Protein AF-0000000075325074 (afdb_homodimer)

Structure (mmCIF, N/CA/C/O backbone):
data_AF-0000000075325074-model_v1
#
loop_
_entity.id
_entity.type
_entity.pdbx_description
1 polymer 'PUM-HD domain-containing protein'
#
loop_
_atom_site.group_PDB
_atom_site.id
_atom_site.type_symbol
_atom_site.label_atom_id
_atom_site.label_alt_id
_atom_site.label_comp_id
_atom_site.label_asym_id
_atom_site.label_entity_id
_atom_site.label_seq_id
_atom_site.pdbx_PDB_ins_code
_atom_site.Cartn_x
_atom_site.Cartn_y
_atom_site.Cartn_z
_atom_site.occupancy
_atom_site.B_iso_or_equiv
_atom_site.auth_seq_id
_atom_site.auth_comp_id
_atom_site.auth_asym_id
_atom_site.auth_atom_id
_atom_site.pdbx_PDB_model_num
ATOM 1 N N . MET A 1 1 ? -21.969 -14.438 -17.062 1 58.34 1 MET A N 1
ATOM 2 C CA . MET A 1 1 ? -22.078 -15.453 -16.016 1 58.34 1 MET A CA 1
ATOM 3 C C . MET A 1 1 ? -21.031 -15.227 -14.938 1 58.34 1 MET A C 1
ATOM 5 O O . MET A 1 1 ? -21.359 -15.203 -13.75 1 58.34 1 MET A O 1
ATOM 9 N N . PHE A 1 2 ? -19.781 -14.844 -15.32 1 65.56 2 PHE A N 1
ATOM 10 C CA . PHE A 1 2 ? -18.672 -14.602 -14.398 1 65.56 2 PHE A CA 1
ATOM 11 C C . PHE A 1 2 ? -18.984 -13.398 -13.508 1 65.56 2 PHE A C 1
ATOM 13 O O . PHE A 1 2 ? -18.844 -13.477 -12.281 1 65.56 2 PHE A O 1
ATOM 20 N N . PHE A 1 3 ? -19.438 -12.445 -14.133 1 69.69 3 PHE A N 1
ATOM 21 C CA . PHE A 1 3 ? -19.703 -11.195 -13.438 1 69.69 3 PHE A CA 1
ATOM 22 C C . PHE A 1 3 ? -20.859 -11.352 -12.453 1 69.69 3 PHE A C 1
ATOM 24 O O . PHE A 1 3 ? -20.781 -10.859 -11.32 1 69.69 3 PHE A O 1
ATOM 31 N N . PHE A 1 4 ? -21.75 -12.195 -12.859 1 76.56 4 PHE A N 1
ATOM 32 C CA . PHE A 1 4 ? -22.922 -12.375 -12.016 1 76.56 4 PHE A CA 1
ATOM 33 C C . PHE A 1 4 ? -22.562 -13.18 -10.766 1 76.56 4 PHE A C 1
ATOM 35 O O . PHE A 1 4 ? -23.016 -12.859 -9.664 1 76.56 4 PHE A O 1
ATOM 42 N N . LEU A 1 5 ? -21.844 -14.211 -10.898 1 77.44 5 LEU A N 1
ATOM 43 C CA . LEU A 1 5 ? -21.422 -15.031 -9.766 1 77.44 5 LEU A CA 1
ATOM 44 C C . LEU A 1 5 ? -20.594 -14.211 -8.781 1 77.44 5 LEU A C 1
ATOM 46 O O . LEU A 1 5 ? -20.75 -14.352 -7.566 1 77.44 5 LEU A O 1
ATOM 50 N N . LEU A 1 6 ? -19.797 -13.336 -9.344 1 78.06 6 LEU A N 1
ATOM 51 C CA . LEU A 1 6 ? -18.984 -12.445 -8.516 1 78.06 6 LEU A CA 1
ATOM 52 C C . LEU A 1 6 ? -19.875 -11.57 -7.633 1 78.06 6 LEU A C 1
ATOM 54 O O . LEU A 1 6 ? -19.656 -11.484 -6.422 1 78.06 6 LEU A O 1
ATOM 58 N N . ILE A 1 7 ? -20.812 -11.039 -8.242 1 83.38 7 ILE A N 1
ATOM 59 C CA . ILE A 1 7 ? -21.703 -10.109 -7.547 1 83.38 7 ILE A CA 1
ATOM 60 C C . ILE A 1 7 ? -22.484 -10.852 -6.457 1 83.38 7 ILE A C 1
ATOM 62 O O . ILE A 1 7 ? -22.641 -10.344 -5.344 1 83.38 7 ILE A O 1
ATOM 66 N N . ARG A 1 8 ? -22.844 -12.031 -6.84 1 86.69 8 ARG A N 1
ATOM 67 C CA . ARG A 1 8 ? -23.609 -12.828 -5.891 1 86.69 8 ARG A CA 1
ATOM 68 C C . ARG A 1 8 ? -22.766 -13.203 -4.676 1 86.69 8 ARG A C 1
ATOM 70 O O . ARG A 1 8 ? -23.234 -13.102 -3.539 1 86.69 8 ARG A O 1
ATOM 77 N N . LEU A 1 9 ? -21.625 -13.617 -4.828 1 88.31 9 LEU A N 1
ATOM 78 C CA . LEU A 1 9 ? -20.734 -14.016 -3.742 1 88.31 9 LEU A CA 1
ATOM 79 C C . LEU A 1 9 ? -20.406 -12.828 -2.844 1 88.31 9 LEU A C 1
ATOM 81 O O . LEU A 1 9 ? -20.375 -12.969 -1.617 1 88.31 9 LEU A O 1
ATOM 85 N N . ILE A 1 10 ? -20.203 -11.727 -3.434 1 92.38 10 ILE A N 1
ATOM 86 C CA . ILE A 1 10 ? -19.875 -10.508 -2.699 1 92.38 10 ILE A CA 1
ATOM 87 C C . ILE A 1 10 ? -21.062 -10.094 -1.837 1 92.38 10 ILE A C 1
ATOM 89 O O . ILE A 1 10 ? -20.906 -9.82 -0.645 1 92.38 10 ILE A O 1
ATOM 93 N N . SER A 1 11 ? -22.219 -10.078 -2.461 1 93.69 11 SER A N 1
ATOM 94 C CA . SER A 1 11 ? -23.422 -9.68 -1.738 1 93.69 11 SER A CA 1
ATOM 95 C C . SER A 1 11 ? -23.703 -10.625 -0.581 1 93.69 11 SER A C 1
ATOM 97 O O . SER A 1 11 ? -24.078 -10.188 0.512 1 93.69 11 SER A O 1
ATOM 99 N N . GLU A 1 12 ? -23.531 -11.859 -0.847 1 92.06 12 GLU A N 1
ATOM 100 C CA . GLU A 1 12 ? -23.75 -12.852 0.2 1 92.06 12 GLU A CA 1
ATOM 101 C C . GLU A 1 12 ? -22.766 -12.672 1.345 1 92.06 12 GLU A C 1
ATOM 103 O O . GLU A 1 12 ? -23.141 -12.758 2.518 1 92.06 12 GLU A O 1
ATOM 108 N N . ALA A 1 13 ? -21.547 -12.477 1.035 1 93.31 13 ALA A N 1
ATOM 109 C CA . ALA A 1 13 ? -20.516 -12.273 2.053 1 93.31 13 ALA A CA 1
ATOM 110 C C . ALA A 1 13 ? -20.828 -11.047 2.904 1 93.31 13 ALA A C 1
ATOM 112 O O . ALA A 1 13 ? -20.734 -11.094 4.133 1 93.31 13 ALA A O 1
ATOM 113 N N . LEU A 1 14 ? -21.203 -9.93 2.293 1 96.25 14 LEU A N 1
ATOM 114 C CA . LEU A 1 14 ? -21.5 -8.695 3.008 1 96.25 14 LEU A CA 1
ATOM 115 C C . LEU A 1 14 ? -22.719 -8.875 3.906 1 96.25 14 LEU A C 1
ATOM 117 O O . LEU A 1 14 ? -22.766 -8.344 5.016 1 96.25 14 LEU A O 1
ATOM 121 N N . GLN A 1 15 ? -23.672 -9.648 3.42 1 95.94 15 GLN A N 1
ATOM 122 C CA . GLN A 1 15 ? -24.859 -9.93 4.23 1 95.94 15 GLN A CA 1
ATOM 123 C C . GLN A 1 15 ? -24.484 -10.688 5.496 1 95.94 15 GLN A C 1
ATOM 125 O O . GLN A 1 15 ? -25 -10.406 6.578 1 95.94 15 GLN A O 1
ATOM 130 N N . LYS A 1 16 ? -23.609 -11.602 5.367 1 94.94 16 LYS A N 1
ATOM 131 C CA . LYS A 1 16 ? -23.172 -12.406 6.504 1 94.94 16 LYS A CA 1
ATOM 132 C C . LYS A 1 16 ? -22.359 -11.555 7.492 1 94.94 16 LYS A C 1
ATOM 134 O O . LYS A 1 16 ? -22.344 -11.844 8.695 1 94.94 16 LYS A O 1
ATOM 139 N N . MET A 1 17 ? -21.688 -10.5 7.039 1 96.69 17 MET A N 1
ATOM 140 C CA . MET A 1 17 ? -20.812 -9.672 7.875 1 96.69 17 MET A CA 1
ATOM 141 C C . MET A 1 17 ? -21.609 -8.57 8.562 1 96.69 17 MET A C 1
ATOM 143 O O . MET A 1 17 ? -21.109 -7.914 9.477 1 96.69 17 MET A O 1
ATOM 147 N N . LYS A 1 18 ? -22.859 -8.383 8.148 1 97.06 18 LYS A N 1
ATOM 148 C CA . LYS A 1 18 ? -23.688 -7.301 8.672 1 97.06 18 LYS A CA 1
ATOM 149 C C . LYS A 1 18 ? -23.766 -7.355 10.195 1 97.06 18 LYS A C 1
ATOM 151 O O . LYS A 1 18 ? -23.922 -8.43 10.773 1 97.06 18 LYS A O 1
ATOM 156 N N . GLY A 1 19 ? -23.594 -6.238 10.758 1 97.69 19 GLY A N 1
ATOM 157 C CA . GLY A 1 19 ? -23.656 -6.137 12.211 1 97.69 19 GLY A CA 1
ATOM 158 C C . GLY A 1 19 ? -22.312 -6.359 12.875 1 97.69 19 GLY A C 1
ATOM 159 O O . GLY A 1 19 ? -22.141 -6.059 14.062 1 97.69 19 GLY A O 1
ATOM 160 N N . LYS A 1 20 ? -21.344 -6.855 12.141 1 97.81 20 LYS A N 1
ATOM 161 C CA . LYS A 1 20 ? -20.031 -7.164 12.703 1 97.81 20 LYS A CA 1
ATOM 162 C C . LYS A 1 20 ? -18.922 -6.484 11.914 1 97.81 20 LYS A C 1
ATOM 164 O O . LYS A 1 20 ? -17.75 -6.801 12.086 1 97.81 20 LYS A O 1
ATOM 169 N N . ILE A 1 21 ? -19.203 -5.551 11.117 1 97.94 21 ILE A N 1
ATOM 170 C CA . ILE A 1 21 ? -18.297 -4.977 10.133 1 97.94 21 ILE A CA 1
ATOM 171 C C . ILE A 1 21 ? -17.156 -4.246 10.844 1 97.94 21 ILE A C 1
ATOM 173 O O . ILE A 1 21 ? -15.984 -4.418 10.492 1 97.94 21 ILE A O 1
ATOM 177 N N . PRO A 1 22 ? -17.453 -3.506 11.891 1 97.56 22 PRO A N 1
ATOM 178 C CA . PRO A 1 22 ? -16.344 -2.828 12.562 1 97.56 22 PRO A CA 1
ATOM 179 C C . PRO A 1 22 ? -15.336 -3.801 13.164 1 97.56 22 PRO A C 1
ATOM 181 O O . PRO A 1 22 ? -14.125 -3.57 13.078 1 97.56 22 PRO A O 1
ATOM 184 N N . GLU A 1 23 ? -15.828 -4.887 13.703 1 97.44 23 GLU A N 1
ATOM 185 C CA . GLU A 1 23 ? -14.945 -5.906 14.266 1 97.44 23 GLU A CA 1
ATOM 186 C C . GLU A 1 23 ? -14.141 -6.598 13.164 1 97.44 23 GLU A C 1
ATOM 188 O O . GLU A 1 23 ? -12.938 -6.832 13.328 1 97.44 23 GLU A O 1
ATOM 193 N N . ILE A 1 24 ? -14.766 -6.848 12.102 1 97.38 24 ILE A N 1
ATOM 194 C CA . ILE A 1 24 ? -14.141 -7.52 10.969 1 97.38 24 ILE A CA 1
ATOM 195 C C . ILE A 1 24 ? -13.086 -6.605 10.352 1 97.38 24 ILE A C 1
ATOM 197 O O . ILE A 1 24 ? -11.992 -7.059 9.992 1 97.38 24 ILE A O 1
ATOM 201 N N . ALA A 1 25 ? -13.312 -5.348 10.297 1 97.5 25 ALA A N 1
ATOM 202 C CA . ALA A 1 25 ? -12.406 -4.371 9.703 1 97.5 25 ALA A CA 1
ATOM 203 C C . ALA A 1 25 ? -11.094 -4.297 10.484 1 97.5 25 ALA A C 1
ATOM 205 O O . ALA A 1 25 ? -10.039 -4.004 9.922 1 97.5 25 ALA A O 1
ATOM 206 N N . GLY A 1 26 ? -11.211 -4.629 11.734 1 96.75 26 GLY A N 1
ATOM 207 C CA . GLY A 1 26 ? -10.039 -4.504 12.594 1 96.75 26 GLY A CA 1
ATOM 208 C C . GLY A 1 26 ? -9.266 -5.801 12.727 1 96.75 26 GLY A C 1
ATOM 209 O O . GLY A 1 26 ? -8.281 -5.863 13.477 1 96.75 26 GLY A O 1
ATOM 210 N N . SER A 1 27 ? -9.688 -6.785 11.969 1 94.19 27 SER A N 1
ATOM 211 C CA . SER A 1 27 ? -9.062 -8.094 12.078 1 94.19 27 SER A CA 1
ATOM 212 C C . SER A 1 27 ? -8.125 -8.359 10.906 1 94.19 27 SER A C 1
ATOM 214 O O . SER A 1 27 ? -8.484 -8.125 9.75 1 94.19 27 SER A O 1
ATOM 216 N N . HIS A 1 28 ? -7.027 -8.961 11.305 1 90.44 28 HIS A N 1
ATOM 217 C CA . HIS A 1 28 ? -5.973 -9.18 10.32 1 90.44 28 HIS A CA 1
ATOM 218 C C . HIS A 1 28 ? -6.488 -9.969 9.125 1 90.44 28 HIS A C 1
ATOM 220 O O . HIS A 1 28 ? -6.379 -9.523 7.984 1 90.44 28 HIS A O 1
ATOM 226 N N . VAL A 1 29 ? -7.152 -11.023 9.266 1 86.5 29 VAL A N 1
ATOM 227 C CA . VAL A 1 29 ? -7.562 -11.93 8.195 1 86.5 29 VAL A CA 1
ATOM 228 C C . VAL A 1 29 ? -8.875 -11.445 7.586 1 86.5 29 VAL A C 1
ATOM 230 O O . VAL A 1 29 ? -8.961 -11.227 6.375 1 86.5 29 VAL A O 1
ATOM 233 N N . SER A 1 30 ? -9.773 -11.156 8.398 1 92.88 30 SER A N 1
ATOM 234 C CA . SER A 1 30 ? -11.125 -10.867 7.926 1 92.88 30 SER A CA 1
ATOM 235 C C . SER A 1 30 ? -11.195 -9.5 7.262 1 92.88 30 SER A C 1
ATOM 237 O O . SER A 1 30 ? -12.008 -9.281 6.359 1 92.88 30 SER A O 1
ATOM 239 N N . SER A 1 31 ? -10.336 -8.562 7.652 1 96.19 31 SER A N 1
ATOM 240 C CA . SER A 1 31 ? -10.375 -7.238 7.043 1 96.19 31 SER A CA 1
ATOM 241 C C . SER A 1 31 ? -10.07 -7.305 5.551 1 96.19 31 SER A C 1
ATOM 243 O O . SER A 1 31 ? -10.609 -6.523 4.766 1 96.19 31 SER A O 1
ATOM 245 N N . ARG A 1 32 ? -9.25 -8.273 5.184 1 93.44 32 ARG A N 1
ATOM 246 C CA . ARG A 1 32 ? -8.906 -8.43 3.775 1 93.44 32 ARG A CA 1
ATOM 247 C C . ARG A 1 32 ? -10.109 -8.898 2.965 1 93.44 32 ARG A C 1
ATOM 249 O O . ARG A 1 32 ? -10.289 -8.492 1.815 1 93.44 32 ARG A O 1
ATOM 256 N N . VAL A 1 33 ? -10.898 -9.758 3.502 1 94.19 33 VAL A N 1
ATOM 257 C CA . VAL A 1 33 ? -12.133 -10.195 2.855 1 94.19 33 VAL A CA 1
ATOM 258 C C . VAL A 1 33 ? -13.062 -9 2.664 1 94.19 33 VAL A C 1
ATOM 260 O O . VAL A 1 33 ? -13.594 -8.781 1.57 1 94.19 33 VAL A O 1
ATOM 263 N N . LEU A 1 34 ? -13.219 -8.266 3.727 1 96.88 34 LEU A N 1
ATOM 264 C CA . LEU A 1 34 ? -14.086 -7.098 3.678 1 96.88 34 LEU A CA 1
ATOM 265 C C . LEU A 1 34 ? -13.578 -6.086 2.656 1 96.88 34 LEU A C 1
ATOM 267 O O . LEU A 1 34 ? -14.367 -5.5 1.914 1 96.88 34 LEU A O 1
ATOM 271 N N . GLN A 1 35 ? -12.32 -5.848 2.59 1 95.62 35 GLN A N 1
ATOM 272 C CA . GLN A 1 35 ? -11.727 -4.949 1.606 1 95.62 35 GLN A CA 1
ATOM 273 C C . GLN A 1 35 ? -12.102 -5.367 0.186 1 95.62 35 GLN A C 1
ATOM 275 O O . GLN A 1 35 ? -12.484 -4.527 -0.63 1 95.62 35 GLN A O 1
ATOM 280 N N . THR A 1 36 ? -11.953 -6.652 -0.044 1 93.69 36 THR A N 1
ATOM 281 C CA . THR A 1 36 ? -12.305 -7.16 -1.364 1 93.69 36 THR A CA 1
ATOM 282 C C . THR A 1 36 ? -13.789 -6.953 -1.644 1 93.69 36 THR A C 1
ATOM 284 O O . THR A 1 36 ? -14.172 -6.531 -2.738 1 93.69 36 THR A O 1
ATOM 287 N N . CYS A 1 37 ? -14.617 -7.223 -0.722 1 94.88 37 CYS A N 1
ATOM 288 C CA . CYS A 1 37 ? -16.062 -7.043 -0.881 1 94.88 37 CYS A CA 1
ATOM 289 C C . CYS A 1 37 ? -16.391 -5.598 -1.226 1 94.88 37 CYS A C 1
ATOM 291 O O . CYS A 1 37 ? -17.156 -5.336 -2.158 1 94.88 37 CYS A O 1
ATOM 293 N N . VAL A 1 38 ? -15.773 -4.688 -0.53 1 96.12 38 VAL A N 1
ATOM 294 C CA . VAL A 1 38 ? -16.062 -3.27 -0.702 1 96.12 38 VAL A CA 1
ATOM 295 C C . VAL A 1 38 ? -15.586 -2.805 -2.074 1 96.12 38 VAL A C 1
ATOM 297 O O . VAL A 1 38 ? -16.203 -1.938 -2.695 1 96.12 38 VAL A O 1
ATOM 300 N N . LYS A 1 39 ? -14.562 -3.416 -2.533 1 92.81 39 LYS A N 1
ATOM 301 C CA . LYS A 1 39 ? -14 -3.059 -3.832 1 92.81 39 LYS A CA 1
ATOM 302 C C . LYS A 1 39 ? -14.961 -3.412 -4.965 1 92.81 39 LYS A C 1
ATOM 304 O O . LYS A 1 39 ? -15.008 -2.717 -5.98 1 92.81 39 LYS A O 1
ATOM 309 N N . TYR A 1 40 ? -15.82 -4.41 -4.797 1 91.5 40 TYR A N 1
ATOM 310 C CA . TYR A 1 40 ? -16.562 -4.93 -5.941 1 91.5 40 TYR A CA 1
ATOM 311 C C . TYR A 1 40 ? -18.062 -4.867 -5.688 1 91.5 40 TYR A C 1
ATOM 313 O O . TYR A 1 40 ? -18.859 -5.203 -6.566 1 91.5 40 TYR A O 1
ATOM 321 N N . CYS A 1 41 ? -18.469 -4.441 -4.555 1 94.25 41 CYS A N 1
ATOM 322 C CA . CYS A 1 41 ? -19.875 -4.422 -4.207 1 94.25 41 CYS A CA 1
ATOM 323 C C . CYS A 1 41 ? -20.594 -3.262 -4.895 1 94.25 41 CYS A C 1
ATOM 325 O O . CYS A 1 41 ? -19.953 -2.428 -5.539 1 94.25 41 CYS A O 1
ATOM 327 N N . SER A 1 42 ? -21.906 -3.312 -4.82 1 94.56 42 SER A N 1
ATOM 328 C CA . SER A 1 42 ? -22.703 -2.221 -5.359 1 94.56 42 SER A CA 1
ATOM 329 C C . SER A 1 42 ? -22.594 -0.968 -4.496 1 94.56 42 SER A C 1
ATOM 331 O O . SER A 1 42 ? -22.141 -1.037 -3.354 1 94.56 42 SER A O 1
ATOM 333 N N . GLN A 1 43 ? -23.016 0.162 -5.031 1 96.31 43 GLN A N 1
ATOM 334 C CA . GLN A 1 43 ? -23 1.415 -4.285 1 96.31 43 GLN A CA 1
ATOM 335 C C . GLN A 1 43 ? -23.875 1.324 -3.035 1 96.31 43 GLN A C 1
ATOM 337 O O . GLN A 1 43 ? -23.5 1.818 -1.971 1 96.31 43 GLN A O 1
ATOM 342 N N . ALA A 1 44 ? -24.984 0.708 -3.209 1 97.12 44 ALA A N 1
ATOM 343 C CA . ALA A 1 44 ? -25.891 0.558 -2.068 1 97.12 44 ALA A CA 1
ATOM 344 C C . ALA A 1 44 ? -25.234 -0.25 -0.953 1 97.12 44 ALA A C 1
ATOM 346 O O . ALA A 1 44 ? -25.344 0.096 0.225 1 97.12 44 ALA A O 1
ATOM 347 N N . GLU A 1 45 ? -24.562 -1.28 -1.313 1 97.06 45 GLU A N 1
ATOM 348 C CA . GLU A 1 45 ? -23.844 -2.102 -0.345 1 97.06 45 GLU A CA 1
ATOM 349 C C . GLU A 1 45 ? -22.703 -1.326 0.293 1 97.06 45 GLU A C 1
ATOM 351 O O . GLU A 1 45 ? -22.469 -1.428 1.5 1 97.06 45 GLU A O 1
ATOM 356 N N . ARG A 1 46 ? -21.969 -0.592 -0.47 1 97.5 46 ARG A N 1
ATOM 357 C CA . ARG A 1 46 ? -20.875 0.236 0.04 1 97.5 46 ARG A CA 1
ATOM 358 C C . ARG A 1 46 ? -21.391 1.261 1.045 1 97.5 46 ARG A C 1
ATOM 360 O O . ARG A 1 46 ? -20.781 1.48 2.088 1 97.5 46 ARG A O 1
ATOM 367 N N . ASP A 1 47 ? -22.531 1.832 0.745 1 97.88 47 ASP A N 1
ATOM 368 C CA . ASP A 1 47 ? -23.156 2.793 1.649 1 97.88 47 ASP A CA 1
ATOM 369 C C . ASP A 1 47 ? -23.531 2.137 2.977 1 97.88 47 ASP A C 1
ATOM 371 O O . ASP A 1 47 ? -23.359 2.732 4.043 1 97.88 47 ASP A O 1
ATOM 375 N N . ALA A 1 48 ? -24.016 0.963 2.852 1 97.88 48 ALA A N 1
ATOM 376 C CA . ALA A 1 48 ? -24.406 0.242 4.062 1 97.88 48 ALA A CA 1
ATOM 377 C C . ALA A 1 48 ? -23.188 -0.067 4.926 1 97.88 48 ALA A C 1
ATOM 379 O O . ALA A 1 48 ? -23.25 0.043 6.152 1 97.88 48 ALA A O 1
ATOM 380 N N . VAL A 1 49 ? -22.109 -0.471 4.332 1 98.19 49 VAL A N 1
ATOM 381 C CA . VAL A 1 49 ? -20.859 -0.72 5.055 1 98.19 49 VAL A CA 1
ATOM 382 C C . VAL A 1 49 ? -20.391 0.565 5.73 1 98.19 49 VAL A C 1
ATOM 384 O O . VAL A 1 49 ? -20.031 0.559 6.91 1 98.19 49 VAL A O 1
ATOM 387 N N . PHE A 1 50 ? -20.406 1.689 5 1 98.12 50 PHE A N 1
ATOM 388 C CA . PHE A 1 50 ? -20 2.986 5.523 1 98.12 50 PHE A CA 1
ATOM 389 C C . PHE A 1 50 ? -20.812 3.357 6.754 1 98.12 50 PHE A C 1
ATOM 391 O O . PHE A 1 50 ? -20.266 3.811 7.758 1 98.12 50 PHE A O 1
ATOM 398 N N . GLU A 1 51 ? -22.094 3.127 6.664 1 97.75 51 GLU A N 1
ATOM 399 C CA . GLU A 1 51 ? -23 3.463 7.758 1 97.75 51 GLU A CA 1
ATOM 400 C C . GLU A 1 51 ? -22.656 2.662 9.016 1 97.75 51 GLU A C 1
ATOM 402 O O . GLU A 1 51 ? -22.672 3.203 10.125 1 97.75 51 GLU A O 1
ATOM 407 N N . GLU A 1 52 ? -22.344 1.449 8.82 1 98 52 GLU A N 1
ATOM 408 C CA . GLU A 1 52 ? -22.016 0.602 9.961 1 98 52 GLU A CA 1
ATOM 409 C C . GLU A 1 52 ? -20.672 0.993 10.57 1 98 52 GLU A C 1
ATOM 411 O O . GLU A 1 52 ? -20.453 0.811 11.766 1 98 52 GLU A O 1
ATOM 416 N N . LEU A 1 53 ? -19.797 1.556 9.797 1 98.12 53 LEU A N 1
ATOM 417 C CA . LEU A 1 53 ? -18.453 1.916 10.25 1 98.12 53 LEU A CA 1
ATOM 418 C C . LEU A 1 53 ? -18.453 3.283 10.922 1 98.12 53 LEU A C 1
ATOM 420 O O . LEU A 1 53 ? -17.594 3.576 11.75 1 98.12 53 LEU A O 1
ATOM 424 N N . GLN A 1 54 ? -19.391 4.105 10.625 1 97.44 54 GLN A N 1
ATOM 425 C CA . GLN A 1 54 ? -19.406 5.527 10.953 1 97.44 54 GLN A CA 1
ATOM 426 C C . GLN A 1 54 ? -19.203 5.75 12.453 1 97.44 54 GLN A C 1
ATOM 428 O O . GLN A 1 54 ? -18.359 6.551 12.859 1 97.44 54 GLN A O 1
ATOM 433 N N . PRO A 1 55 ? -19.922 4.969 13.305 1 97.38 55 PRO A N 1
ATOM 434 C CA . PRO A 1 55 ? -19.734 5.195 14.734 1 97.38 55 PRO A CA 1
ATOM 435 C C . PRO A 1 55 ? -18.359 4.785 15.227 1 97.38 55 PRO A C 1
ATOM 437 O O . PRO A 1 55 ? -17.969 5.133 16.344 1 97.38 55 PRO A O 1
ATOM 440 N N . HIS A 1 56 ? -17.594 4.125 14.445 1 97.75 56 HIS A N 1
ATOM 441 C CA . HIS A 1 56 ? -16.328 3.551 14.883 1 97.75 56 HIS A CA 1
ATOM 442 C C . HIS A 1 56 ? -15.156 4.156 14.125 1 97.75 56 HIS A C 1
ATOM 444 O O . HIS A 1 56 ? -14.047 3.613 14.148 1 97.75 56 HIS A O 1
ATOM 450 N N . PHE A 1 57 ? -15.328 5.246 13.484 1 97.5 57 PHE A N 1
ATOM 451 C CA . PHE A 1 57 ? -14.328 5.848 12.609 1 97.5 57 PHE A CA 1
ATOM 452 C C . PHE A 1 57 ? -13.039 6.121 13.375 1 97.5 57 PHE A C 1
ATOM 454 O O . PHE A 1 57 ? -11.945 5.793 12.891 1 97.5 57 PHE A O 1
ATOM 461 N N . LEU A 1 58 ? -13.109 6.625 14.523 1 96.94 58 LEU A N 1
ATOM 462 C CA . LEU A 1 58 ? -11.914 6.996 15.281 1 96.94 58 LEU A CA 1
ATOM 463 C C . LEU A 1 58 ? -11.102 5.766 15.648 1 96.94 58 LEU A C 1
ATOM 465 O O . LEU A 1 58 ? -9.875 5.758 15.5 1 96.94 58 LEU A O 1
ATOM 469 N N . SER A 1 59 ? -11.797 4.727 16.109 1 96.44 59 SER A N 1
ATOM 470 C CA . SER A 1 59 ? -11.102 3.504 16.484 1 96.44 59 SER A CA 1
ATOM 471 C C . SER A 1 59 ? -10.5 2.818 15.258 1 96.44 59 SER A C 1
ATOM 473 O O . SER A 1 59 ? -9.422 2.225 15.344 1 96.44 59 SER A O 1
ATOM 475 N N . LEU A 1 60 ? -11.125 2.984 14.156 1 97.44 60 LEU A N 1
ATOM 476 C CA . LEU A 1 60 ? -10.656 2.359 12.93 1 97.44 60 LEU A CA 1
ATOM 477 C C . LEU A 1 60 ? -9.508 3.158 12.32 1 97.44 60 LEU A C 1
ATOM 479 O O . LEU A 1 60 ? -8.641 2.596 11.648 1 97.44 60 LEU A O 1
ATOM 483 N N . ALA A 1 61 ? -9.398 4.406 12.586 1 96.75 61 ALA A N 1
ATOM 484 C CA . ALA A 1 61 ? -8.453 5.32 11.953 1 96.75 61 ALA A CA 1
ATOM 485 C C . ALA A 1 61 ? -7.016 4.996 12.359 1 96.75 61 ALA A C 1
ATOM 487 O O . ALA A 1 61 ? -6.074 5.289 11.625 1 96.75 61 ALA A O 1
ATOM 488 N N . ASP A 1 62 ? -6.832 4.414 13.484 1 95.88 62 ASP A N 1
ATOM 489 C CA . ASP A 1 62 ? -5.461 4.113 13.883 1 95.88 62 ASP A CA 1
ATOM 490 C C . ASP A 1 62 ? -5.227 2.605 13.961 1 95.88 62 ASP A C 1
ATOM 492 O O . ASP A 1 62 ? -4.266 2.152 14.586 1 95.88 62 ASP A O 1
ATOM 496 N N . ASN A 1 63 ? -6.129 1.862 13.406 1 97.06 63 ASN A N 1
ATOM 497 C CA . ASN A 1 63 ? -6.004 0.41 13.344 1 97.06 63 ASN A CA 1
ATOM 498 C C . ASN A 1 63 ? -5.203 -0.03 12.125 1 97.06 63 ASN A C 1
ATOM 500 O O . ASN A 1 63 ? -5.562 0.295 10.992 1 97.06 63 ASN A O 1
ATOM 504 N N . THR A 1 64 ? -4.125 -0.815 12.391 1 96.12 64 THR A N 1
ATOM 505 C CA . THR A 1 64 ? -3.174 -1.166 11.336 1 96.12 64 THR A CA 1
ATOM 506 C C . THR A 1 64 ? -3.838 -2.043 10.281 1 96.12 64 THR A C 1
ATOM 508 O O . THR A 1 64 ? -3.406 -2.066 9.125 1 96.12 64 THR A O 1
ATOM 511 N N . TYR A 1 65 ? -4.895 -2.732 10.617 1 95.69 65 TYR A N 1
ATOM 512 C CA . TYR A 1 65 ? -5.562 -3.611 9.664 1 95.69 65 TYR A CA 1
ATOM 513 C C . TYR A 1 65 ? -6.711 -2.891 8.977 1 95.69 65 TYR A C 1
ATOM 515 O O . TYR A 1 65 ? -7.012 -3.166 7.809 1 95.69 65 TYR A O 1
ATOM 523 N N . ALA A 1 66 ? -7.289 -1.938 9.602 1 97.75 66 ALA A N 1
ATOM 524 C CA . ALA A 1 66 ? -8.477 -1.264 9.086 1 97.75 66 ALA A CA 1
ATOM 525 C C . ALA A 1 66 ? -8.086 -0.122 8.148 1 97.75 66 ALA A C 1
ATOM 527 O O . ALA A 1 66 ? -8.914 0.348 7.359 1 97.75 66 ALA A O 1
ATOM 528 N N . VAL A 1 67 ? -6.875 0.325 8.234 1 97.25 67 VAL A N 1
ATOM 529 C CA . VAL A 1 67 ? -6.441 1.542 7.555 1 97.25 67 VAL A CA 1
ATOM 530 C C . VAL A 1 67 ? -6.711 1.424 6.055 1 97.25 67 VAL A C 1
ATOM 532 O O . VAL A 1 67 ? -7.195 2.371 5.43 1 97.25 67 VAL A O 1
ATOM 535 N N . HIS A 1 68 ? -6.488 0.302 5.457 1 96 68 HIS A N 1
ATOM 536 C CA . HIS A 1 68 ? -6.688 0.124 4.023 1 96 68 HIS A CA 1
ATOM 537 C C . HIS A 1 68 ? -8.164 0.2 3.656 1 96 68 HIS A C 1
ATOM 539 O O . HIS A 1 68 ? -8.523 0.775 2.627 1 96 68 HIS A O 1
ATOM 545 N N . LEU A 1 69 ? -8.953 -0.408 4.488 1 97.62 69 LEU A N 1
ATOM 546 C CA . LEU A 1 69 ? -10.391 -0.33 4.277 1 97.62 69 LEU A CA 1
ATOM 547 C C . LEU A 1 69 ? -10.883 1.107 4.406 1 97.62 69 LEU A C 1
ATOM 549 O O . LEU A 1 69 ? -11.656 1.583 3.57 1 97.62 69 LEU A O 1
ATOM 553 N N . VAL A 1 70 ? -10.406 1.765 5.414 1 97.88 70 VAL A N 1
ATOM 554 C CA . VAL A 1 70 ? -10.836 3.137 5.676 1 97.88 70 VAL A CA 1
ATOM 555 C C . VAL A 1 70 ? -10.469 4.023 4.488 1 97.88 70 VAL A C 1
ATOM 557 O O . VAL A 1 70 ? -11.305 4.781 3.986 1 97.88 70 VAL A O 1
ATOM 560 N N . LYS A 1 71 ? -9.258 3.92 4 1 97.88 71 LYS A N 1
ATOM 561 C CA . LYS A 1 71 ? -8.82 4.707 2.852 1 97.88 71 LYS A CA 1
ATOM 562 C C . LYS A 1 71 ? -9.656 4.387 1.618 1 97.88 71 LYS A C 1
ATOM 564 O O . LYS A 1 71 ? -10.094 5.293 0.907 1 97.88 71 LYS A O 1
ATOM 569 N N . LYS A 1 72 ? -9.922 3.111 1.415 1 96.75 72 LYS A N 1
ATOM 570 C CA . LYS A 1 72 ? -10.734 2.697 0.275 1 96.75 72 LYS A CA 1
ATOM 571 C C . LYS A 1 72 ? -12.148 3.258 0.377 1 96.75 72 LYS A C 1
ATOM 573 O O . LYS A 1 72 ? -12.719 3.713 -0.619 1 96.75 72 LYS A O 1
ATOM 578 N N . MET A 1 73 ? -12.68 3.227 1.546 1 97.19 73 MET A N 1
ATOM 579 C CA . MET A 1 73 ? -14.016 3.762 1.777 1 97.19 73 MET A CA 1
ATOM 580 C C . MET A 1 73 ? -14.055 5.266 1.515 1 97.19 73 MET A C 1
ATOM 582 O O . MET A 1 73 ? -15 5.77 0.916 1 97.19 73 MET A O 1
ATOM 586 N N . LEU A 1 74 ? -13 5.918 1.86 1 98 74 LEU A N 1
ATOM 587 C CA . LEU A 1 74 ? -12.938 7.363 1.66 1 98 74 LEU A CA 1
ATOM 588 C C . LEU A 1 74 ? -12.766 7.699 0.183 1 98 74 LEU A C 1
ATOM 590 O O . LEU A 1 74 ? -13.328 8.688 -0.303 1 98 74 LEU A O 1
ATOM 594 N N . ASP A 1 75 ? -12.07 6.902 -0.558 1 97.5 75 ASP A N 1
ATOM 595 C CA . ASP A 1 75 ? -11.883 7.102 -1.991 1 97.5 75 ASP A CA 1
ATOM 596 C C . ASP A 1 75 ? -13.219 7.066 -2.732 1 97.5 75 ASP A C 1
ATOM 598 O O . ASP A 1 75 ? -13.367 7.703 -3.775 1 97.5 75 ASP A O 1
ATOM 602 N N . ASN A 1 76 ? -14.141 6.391 -2.164 1 96.38 76 ASN A N 1
ATOM 603 C CA . ASN A 1 76 ? -15.43 6.211 -2.828 1 96.38 76 ASN A CA 1
ATOM 604 C C . ASN A 1 76 ? -16.547 6.926 -2.084 1 96.38 76 ASN A C 1
ATOM 606 O O . ASN A 1 76 ? -17.734 6.734 -2.393 1 96.38 76 ASN A O 1
ATOM 610 N N . ALA A 1 77 ? -16.172 7.688 -1.117 1 97.5 77 ALA A N 1
ATOM 611 C CA . ALA A 1 77 ? -17.156 8.336 -0.258 1 97.5 77 ALA A CA 1
ATOM 612 C C . ALA A 1 77 ? -17.875 9.469 -0.996 1 97.5 77 ALA A C 1
ATOM 614 O O . ALA A 1 77 ? -17.25 10.195 -1.775 1 97.5 77 ALA A O 1
ATOM 615 N N . SER A 1 78 ? -19.156 9.57 -0.767 1 97.38 78 SER A N 1
ATOM 616 C CA . SER A 1 78 ? -19.859 10.773 -1.185 1 97.38 78 SER A CA 1
ATOM 617 C C . SER A 1 78 ? -19.344 12 -0.44 1 97.38 78 SER A C 1
ATOM 619 O O . SER A 1 78 ? -18.641 11.875 0.564 1 97.38 78 SER A O 1
ATOM 621 N N . LYS A 1 79 ? -19.703 13.148 -0.924 1 97.31 79 LYS A N 1
ATOM 622 C CA . LYS A 1 79 ? -19.312 14.383 -0.249 1 97.31 79 LYS A CA 1
ATOM 623 C C . LYS A 1 79 ? -19.797 14.391 1.198 1 97.31 79 LYS A C 1
ATOM 625 O O . LYS A 1 79 ? -19.078 14.805 2.102 1 97.31 79 LYS A O 1
ATOM 630 N N . LYS A 1 80 ? -21 13.891 1.328 1 97.38 80 LYS A N 1
ATOM 631 C CA . LYS A 1 80 ? -21.594 13.836 2.668 1 97.38 80 LYS A CA 1
ATOM 632 C C . LYS A 1 80 ? -20.828 12.859 3.561 1 97.38 80 LYS A C 1
ATOM 634 O O . LYS A 1 80 ? -20.547 13.164 4.723 1 97.38 80 LYS A O 1
ATOM 639 N N . GLN A 1 81 ? -20.5 11.742 3.029 1 97.81 81 GLN A N 1
ATOM 640 C CA . GLN A 1 81 ? -19.75 10.734 3.775 1 97.81 81 GLN A CA 1
ATOM 641 C C . GLN A 1 81 ? -18.375 11.25 4.164 1 97.81 81 GLN A C 1
ATOM 643 O O . GLN A 1 81 ? -17.938 11.062 5.297 1 97.81 81 GLN A O 1
ATOM 648 N N . LEU A 1 82 ? -17.688 11.867 3.234 1 98.19 82 LEU A N 1
ATOM 649 C CA . LEU A 1 82 ? -16.375 12.43 3.518 1 98.19 82 LEU A CA 1
ATOM 650 C C . LEU A 1 82 ? -16.453 13.492 4.605 1 98.19 82 LEU A C 1
ATOM 652 O O . LEU A 1 82 ? -15.641 13.508 5.527 1 98.19 82 LEU A O 1
ATOM 656 N N . ALA A 1 83 ? -17.438 14.367 4.504 1 96.94 83 ALA A N 1
ATOM 657 C CA . ALA A 1 83 ? -17.641 15.398 5.52 1 96.94 83 ALA A CA 1
ATOM 658 C C . ALA A 1 83 ? -17.875 14.773 6.895 1 96.94 83 ALA A C 1
ATOM 660 O O . ALA A 1 83 ? -17.344 15.258 7.895 1 96.94 83 ALA A O 1
ATOM 661 N N . GLY A 1 84 ? -18.719 13.719 6.863 1 96.44 84 GLY A N 1
ATOM 662 C CA . GLY A 1 84 ? -18.969 13.016 8.109 1 96.44 84 GLY A CA 1
ATOM 663 C C . GLY A 1 84 ? -17.719 12.406 8.719 1 96.44 84 GLY A C 1
ATOM 664 O O . GLY A 1 84 ? -17.516 12.453 9.93 1 96.44 84 GLY A O 1
ATOM 665 N N . PHE A 1 85 ? -16.922 11.875 7.941 1 98.19 85 PHE A N 1
ATOM 666 C CA . PHE A 1 85 ? -15.68 11.281 8.414 1 98.19 85 PHE A CA 1
ATOM 667 C C . PHE A 1 85 ? -14.758 12.352 8.992 1 98.19 85 PHE A C 1
ATOM 669 O O . PHE A 1 85 ? -14.219 12.188 10.086 1 98.19 85 PHE A O 1
ATOM 676 N N . ILE A 1 86 ? -14.516 13.43 8.258 1 96.69 86 ILE A N 1
ATOM 677 C CA . ILE A 1 86 ? -13.648 14.523 8.695 1 96.69 86 ILE A CA 1
ATOM 678 C C . ILE A 1 86 ? -14.164 15.102 10.008 1 96.69 86 ILE A C 1
ATOM 680 O O . ILE A 1 86 ? -13.383 15.383 10.922 1 96.69 86 ILE A O 1
ATOM 684 N N . SER A 1 87 ? -15.477 15.18 10.117 1 93.75 87 SER A N 1
ATOM 685 C CA . SER A 1 87 ? -16.094 15.656 11.352 1 93.75 87 SER A CA 1
ATOM 686 C C . SER A 1 87 ? -15.781 14.711 12.516 1 93.75 87 SER A C 1
ATOM 688 O O . SER A 1 87 ? -15.562 15.164 13.641 1 93.75 87 SER A O 1
ATOM 690 N N . ALA A 1 88 ? -15.75 13.453 12.242 1 95.38 88 ALA A N 1
ATOM 691 C CA . ALA A 1 88 ? -15.484 12.453 13.273 1 95.38 88 ALA A CA 1
ATOM 692 C C . ALA A 1 88 ? -14.055 12.57 13.797 1 95.38 88 ALA A C 1
ATOM 694 O O . ALA A 1 88 ? -13.75 12.133 14.906 1 95.38 88 ALA A O 1
ATOM 695 N N . LEU A 1 89 ? -13.141 13.195 13.031 1 95.62 89 LEU A N 1
ATOM 696 C CA . LEU A 1 89 ? -11.742 13.336 13.414 1 95.62 89 LEU A CA 1
ATOM 697 C C . LEU A 1 89 ? -11.547 14.523 14.344 1 95.62 89 LEU A C 1
ATOM 699 O O . LEU A 1 89 ? -10.484 14.68 14.953 1 95.62 89 LEU A O 1
ATOM 703 N N . HIS A 1 90 ? -12.578 15.359 14.438 1 92.94 90 HIS A N 1
ATOM 704 C CA . HIS A 1 90 ? -12.453 16.594 15.211 1 92.94 90 HIS A CA 1
ATOM 705 C C . HIS A 1 90 ? -12.008 16.297 16.641 1 92.94 90 HIS A C 1
ATOM 707 O O . HIS A 1 90 ? -12.547 15.414 17.297 1 92.94 90 HIS A O 1
ATOM 713 N N . GLY A 1 91 ? -11.031 17.031 17.016 1 92.69 91 GLY A N 1
ATOM 714 C CA . GLY A 1 91 ? -10.492 16.891 18.359 1 92.69 91 GLY A CA 1
ATOM 715 C C . GLY A 1 91 ? -9.422 15.828 18.453 1 92.69 91 GLY A C 1
ATOM 716 O O . GLY A 1 91 ? -8.766 15.688 19.5 1 92.69 91 GLY A O 1
ATOM 717 N N . HIS A 1 92 ? -9.172 15.117 17.391 1 95.81 92 HIS A N 1
ATOM 718 C CA . HIS A 1 92 ? -8.25 13.984 17.469 1 95.81 92 HIS A CA 1
ATOM 719 C C . HIS A 1 92 ? -7.176 14.078 16.391 1 95.81 92 HIS A C 1
ATOM 721 O O . HIS A 1 92 ? -6.34 13.188 16.266 1 95.81 92 HIS A O 1
ATOM 727 N N . VAL A 1 93 ? -7.137 15.141 15.617 1 96.69 93 VAL A N 1
ATOM 728 C CA . VAL A 1 93 ? -6.246 15.266 14.469 1 96.69 93 VAL A CA 1
ATOM 729 C C . VAL A 1 93 ? -4.793 15.219 14.938 1 96.69 93 VAL A C 1
ATOM 731 O O . VAL A 1 93 ? -3.986 14.445 14.414 1 96.69 93 VAL A O 1
ATOM 734 N N . ALA A 1 94 ? -4.512 15.953 15.977 1 96.5 94 ALA A N 1
ATOM 735 C CA . ALA A 1 94 ? -3.139 16.016 16.469 1 96.5 94 ALA A CA 1
ATOM 736 C C . ALA A 1 94 ? -2.68 14.641 16.969 1 96.5 94 ALA A C 1
ATOM 738 O O . ALA A 1 94 ? -1.579 14.188 16.625 1 96.5 94 ALA A O 1
ATOM 739 N N . SER A 1 95 ? -3.523 13.984 17.734 1 96.38 95 SER A N 1
ATOM 740 C CA . SER A 1 95 ? -3.174 12.672 18.281 1 96.38 95 SER A CA 1
ATOM 741 C C . SER A 1 95 ? -3.008 11.633 17.172 1 96.38 95 SER A C 1
ATOM 743 O O . SER A 1 95 ? -2.096 10.812 17.219 1 96.38 95 SER A O 1
ATOM 745 N N . LEU A 1 96 ? -3.818 11.719 16.172 1 97.75 96 LEU A N 1
ATOM 746 C CA . LEU A 1 96 ? -3.742 10.773 15.062 1 97.75 96 LEU A CA 1
ATOM 747 C C . LEU A 1 96 ? -2.5 11.031 14.211 1 97.75 96 LEU A C 1
ATOM 749 O O . LEU A 1 96 ? -1.871 10.086 13.727 1 97.75 96 LEU A O 1
ATOM 753 N N . LEU A 1 97 ? -2.084 12.273 14.117 1 98.12 97 LEU A N 1
ATOM 754 C CA . LEU A 1 97 ? -0.945 12.625 13.281 1 98.12 97 LEU A CA 1
ATOM 755 C C . LEU A 1 97 ? 0.358 12.125 13.891 1 98.12 97 LEU A C 1
ATOM 757 O O . LEU A 1 97 ? 1.37 12 13.195 1 98.12 97 LEU A O 1
ATOM 761 N N . ARG A 1 98 ? 0.344 11.844 15.141 1 96.88 98 ARG A N 1
ATOM 762 C CA . ARG A 1 98 ? 1.562 11.344 15.773 1 96.88 98 ARG A CA 1
ATOM 763 C C . ARG A 1 98 ? 1.561 9.82 15.828 1 96.88 98 ARG A C 1
ATOM 765 O O . ARG A 1 98 ? 2.424 9.211 16.469 1 96.88 98 ARG A O 1
ATOM 772 N N . HIS A 1 99 ? 0.6 9.234 15.281 1 96.75 99 HIS A N 1
ATOM 773 C CA . HIS A 1 99 ? 0.504 7.789 15.094 1 96.75 99 HIS A CA 1
ATOM 774 C C . HIS A 1 99 ? 0.826 7.395 13.656 1 96.75 99 HIS A C 1
ATOM 776 O O . HIS A 1 99 ? 0.341 8.023 12.719 1 96.75 99 HIS A O 1
ATOM 782 N N . MET A 1 100 ? 1.626 6.305 13.531 1 94.62 100 MET A N 1
ATOM 783 C CA . MET A 1 100 ? 2.092 5.895 12.211 1 94.62 100 MET A CA 1
ATOM 784 C C . MET A 1 100 ? 0.914 5.59 11.289 1 94.62 100 MET A C 1
ATOM 786 O O . MET A 1 100 ? 0.907 5.996 10.133 1 94.62 100 MET A O 1
ATOM 790 N N . VAL A 1 101 ? -0.072 4.902 11.828 1 96.56 101 VAL A N 1
ATOM 791 C CA . VAL A 1 101 ? -1.22 4.484 11.031 1 96.56 101 VAL A CA 1
ATOM 792 C C . VAL A 1 101 ? -2.232 5.621 10.945 1 96.56 101 VAL A C 1
ATOM 794 O O . VAL A 1 101 ? -2.688 5.973 9.852 1 96.56 101 VAL A O 1
ATOM 797 N N . GLY A 1 102 ? -2.498 6.238 12.008 1 98.19 102 GLY A N 1
ATOM 798 C CA . GLY A 1 102 ? -3.459 7.328 12.062 1 98.19 102 GLY A CA 1
ATOM 799 C C . GLY A 1 102 ? -3.07 8.508 11.188 1 98.19 102 GLY A C 1
ATOM 800 O O . GLY A 1 102 ? -3.932 9.133 10.57 1 98.19 102 GLY A O 1
ATOM 801 N N . SER A 1 103 ? -1.835 8.797 11.133 1 98.44 103 SER A N 1
ATOM 802 C CA . SER A 1 103 ? -1.371 9.93 10.336 1 98.44 103 SER A CA 1
ATOM 803 C C . SER A 1 103 ? -1.697 9.727 8.859 1 98.44 103 SER A C 1
ATOM 805 O O . SER A 1 103 ? -2.008 10.695 8.156 1 98.44 103 SER A O 1
ATOM 807 N N . VAL A 1 104 ? -1.663 8.5 8.445 1 98.19 104 VAL A N 1
ATOM 808 C CA . VAL A 1 104 ? -1.967 8.164 7.059 1 98.19 104 VAL A CA 1
ATOM 809 C C . VAL A 1 104 ? -3.438 8.461 6.766 1 98.19 104 VAL A C 1
ATOM 811 O O . VAL A 1 104 ? -3.768 9.016 5.715 1 98.19 104 VAL A O 1
ATOM 814 N N . VAL A 1 105 ? -4.25 8.094 7.676 1 98.56 105 VAL A N 1
ATOM 815 C CA . VAL A 1 105 ? -5.688 8.281 7.504 1 98.56 105 VAL A CA 1
ATOM 816 C C . VAL A 1 105 ? -6.016 9.773 7.48 1 98.56 105 VAL A C 1
ATOM 818 O O . VAL A 1 105 ? -6.762 10.242 6.617 1 98.56 105 VAL A O 1
ATOM 821 N N . VAL A 1 106 ? -5.418 10.547 8.375 1 98.56 106 VAL A N 1
ATOM 822 C CA . VAL A 1 106 ? -5.648 11.984 8.43 1 98.56 106 VAL A CA 1
ATOM 823 C C . VAL A 1 106 ? -5.145 12.641 7.145 1 98.56 106 VAL A C 1
ATOM 825 O O . VAL A 1 106 ? -5.84 13.461 6.543 1 98.56 106 VAL A O 1
ATOM 828 N N . GLU A 1 107 ? -3.963 12.25 6.68 1 98.69 107 GLU A N 1
ATOM 829 C CA . GLU A 1 107 ? -3.41 12.758 5.43 1 98.69 107 GLU A CA 1
ATOM 830 C C . GLU A 1 107 ? -4.328 12.445 4.25 1 98.69 107 GLU A C 1
ATOM 832 O O . GLU A 1 107 ? -4.566 13.297 3.396 1 98.69 107 GLU A O 1
ATOM 837 N N . HIS A 1 108 ? -4.871 11.273 4.254 1 98.75 108 HIS A N 1
ATOM 838 C CA . HIS A 1 108 ? -5.75 10.867 3.166 1 98.75 108 HIS A CA 1
ATOM 839 C C . HIS A 1 108 ? -7.027 11.695 3.148 1 98.75 108 HIS A C 1
ATOM 841 O O . HIS A 1 108 ? -7.445 12.172 2.092 1 98.75 108 HIS A O 1
ATOM 847 N N . ALA A 1 109 ? -7.59 11.852 4.258 1 98.56 109 ALA A N 1
ATOM 848 C CA . ALA A 1 109 ? -8.773 12.703 4.379 1 98.56 109 ALA A CA 1
ATOM 849 C C . ALA A 1 109 ? -8.453 14.133 3.969 1 98.56 109 ALA A C 1
ATOM 851 O O . ALA A 1 109 ? -9.25 14.781 3.285 1 98.56 109 ALA A O 1
ATOM 852 N N . TYR A 1 110 ? -7.324 14.641 4.352 1 98.25 110 TYR A N 1
ATOM 853 C CA . TYR A 1 110 ? -6.867 15.984 4.016 1 98.25 110 TYR A CA 1
ATOM 854 C C . TYR A 1 110 ? -6.742 16.156 2.506 1 98.25 110 TYR A C 1
ATOM 856 O O . TYR A 1 110 ? -7.191 17.156 1.95 1 98.25 110 TYR A O 1
ATOM 864 N N . GLN A 1 111 ? -6.254 15.172 1.86 1 98.12 111 GLN A N 1
ATOM 865 C CA . GLN A 1 111 ? -6.059 15.227 0.416 1 98.12 111 GLN A CA 1
ATOM 866 C C . GLN A 1 111 ? -7.395 15.195 -0.322 1 98.12 111 GLN A C 1
ATOM 868 O O . GLN A 1 111 ? -7.543 15.82 -1.375 1 98.12 111 GLN A O 1
ATOM 873 N N . LEU A 1 112 ? -8.32 14.539 0.247 1 98.25 112 LEU A N 1
ATOM 874 C CA . LEU A 1 112 ? -9.625 14.391 -0.396 1 98.25 112 LEU A CA 1
ATOM 875 C C . LEU A 1 112 ? -10.516 15.594 -0.098 1 98.25 112 LEU A C 1
ATOM 877 O O . LEU A 1 112 ? -11.484 15.844 -0.816 1 98.25 112 LEU A O 1
ATOM 881 N N . GLY A 1 113 ? -10.18 16.297 0.985 1 97.12 113 GLY A N 1
ATOM 882 C CA . GLY A 1 113 ? -11.039 17.359 1.454 1 97.12 113 GLY A CA 1
ATOM 883 C C . GLY A 1 113 ? -10.969 18.609 0.587 1 97.12 113 GLY A C 1
ATOM 884 O O . GLY A 1 113 ? -9.945 18.875 -0.049 1 97.12 113 GLY A O 1
ATOM 885 N N . ASN A 1 114 ? -12.109 19.297 0.536 1 94.88 114 ASN A N 1
ATOM 886 C CA . ASN A 1 114 ? -12.094 20.625 -0.078 1 94.88 114 ASN A CA 1
ATOM 887 C C . ASN A 1 114 ? -11.383 21.641 0.805 1 94.88 114 ASN A C 1
ATOM 889 O O . ASN A 1 114 ? -10.906 21.297 1.888 1 94.88 114 ASN A O 1
ATOM 893 N N . ALA A 1 115 ? -11.281 22.844 0.39 1 92.25 115 ALA A N 1
ATOM 894 C CA . ALA A 1 115 ? -10.5 23.875 1.079 1 92.25 115 ALA A CA 1
ATOM 895 C C . ALA A 1 115 ? -11 24.062 2.51 1 92.25 115 ALA A C 1
ATOM 897 O O . ALA A 1 115 ? -10.195 24.188 3.441 1 92.25 115 ALA A O 1
ATOM 898 N N . THR A 1 116 ? -12.32 24.094 2.674 1 90.56 116 THR A N 1
ATOM 899 C CA . THR A 1 116 ? -12.914 24.281 3.99 1 90.56 116 THR A CA 1
ATOM 900 C C . THR A 1 116 ? -12.594 23.109 4.91 1 90.56 116 THR A C 1
ATOM 902 O O . THR A 1 116 ? -12.234 23.312 6.074 1 90.56 116 THR A O 1
ATOM 905 N N . GLN A 1 117 ? -12.68 21.938 4.383 1 93.25 117 GLN A N 1
ATOM 906 C CA . GLN A 1 117 ? -12.398 20.719 5.141 1 93.25 117 GLN A CA 1
ATOM 907 C C . GLN A 1 117 ? -10.922 20.625 5.508 1 93.25 117 GLN A C 1
ATOM 909 O O . GLN A 1 117 ? -10.578 20.234 6.621 1 93.25 117 GLN A O 1
ATOM 914 N N . LYS A 1 118 ? -10.047 21 4.594 1 94.56 118 LYS A N 1
ATOM 915 C CA . LYS A 1 118 ? -8.617 21.062 4.887 1 94.56 118 LYS A CA 1
ATOM 916 C C . LYS A 1 118 ? -8.32 22.031 6.023 1 94.56 118 LYS A C 1
ATOM 918 O O . LYS A 1 118 ? -7.562 21.719 6.941 1 94.56 118 LYS A O 1
ATOM 923 N N . GLN A 1 119 ? -8.961 23.125 5.969 1 91.31 119 GLN A N 1
ATOM 924 C CA . GLN A 1 119 ? -8.773 24.141 7 1 91.31 119 GLN A CA 1
ATOM 925 C C . GLN A 1 119 ? -9.273 23.641 8.352 1 91.31 119 GLN A C 1
ATOM 927 O O . GLN A 1 119 ? -8.672 23.938 9.391 1 91.31 119 GLN A O 1
ATOM 932 N N . GLU A 1 120 ? -10.367 22.938 8.312 1 90.25 120 GLU A N 1
ATOM 933 C CA . GLU A 1 120 ? -10.914 22.359 9.539 1 90.25 120 GLU A CA 1
ATOM 934 C C . GLU A 1 120 ? -9.914 21.438 10.219 1 90.25 120 GLU A C 1
ATOM 936 O O . GLU A 1 120 ? -9.766 21.453 11.445 1 90.25 120 GLU A O 1
ATOM 941 N N . LEU A 1 121 ? -9.242 20.688 9.477 1 93.88 121 LEU A N 1
ATOM 942 C CA . LEU A 1 121 ? -8.234 19.781 10 1 93.88 121 LEU A CA 1
ATOM 943 C C . LEU A 1 121 ? -7.012 20.547 10.492 1 93.88 121 LEU A C 1
ATOM 945 O O . LEU A 1 121 ? -6.48 20.266 11.57 1 93.88 121 LEU A O 1
ATOM 949 N N . LEU A 1 122 ? -6.652 21.578 9.789 1 93.88 122 LEU A N 1
ATOM 950 C CA . LEU A 1 122 ? -5.434 22.328 10.055 1 93.88 122 LEU A CA 1
ATOM 951 C C . LEU A 1 122 ? -5.578 23.172 11.32 1 93.88 122 LEU A C 1
ATOM 953 O O . LEU A 1 122 ? -4.656 23.234 12.141 1 93.88 122 LEU A O 1
ATOM 957 N N . VAL A 1 123 ? -6.688 23.812 11.5 1 90.44 123 VAL A N 1
ATOM 958 C CA . VAL A 1 123 ? -6.855 24.812 12.547 1 90.44 123 VAL A CA 1
ATOM 959 C C . VAL A 1 123 ? -6.766 24.156 13.914 1 90.44 123 VAL A C 1
ATOM 961 O O . VAL A 1 123 ? -6.312 24.766 14.883 1 90.44 123 VAL A O 1
ATOM 964 N N . GLU A 1 124 ? -7.109 22.859 13.984 1 90.44 124 GLU A N 1
ATOM 965 C CA . GLU A 1 124 ? -7.008 22.141 15.242 1 90.44 124 GLU A CA 1
ATOM 966 C C . GLU A 1 124 ? -5.555 22 15.688 1 90.44 124 GLU A C 1
ATOM 968 O O . GLU A 1 124 ? -5.281 21.781 16.875 1 90.44 124 GLU A O 1
ATOM 973 N N . LEU A 1 125 ? -4.664 22.125 14.781 1 95.12 125 LEU A N 1
ATOM 974 C CA . LEU A 1 125 ? -3.244 21.969 15.07 1 95.12 125 LEU A CA 1
ATOM 975 C C . LEU A 1 125 ? -2.633 23.281 15.555 1 95.12 125 LEU A C 1
ATOM 977 O O . LEU A 1 125 ? -1.519 23.297 16.078 1 95.12 125 LEU A O 1
ATOM 981 N N . TYR A 1 126 ? -3.398 24.359 15.445 1 92.56 126 TYR A N 1
ATOM 982 C CA . TYR A 1 126 ? -2.871 25.688 15.742 1 92.56 126 TYR A CA 1
ATOM 983 C C . TYR A 1 126 ? -3.105 26.047 17.203 1 92.56 126 TYR A C 1
ATOM 985 O O . TYR A 1 126 ? -2.293 26.75 17.812 1 92.56 126 TYR A O 1
ATOM 993 N N . SER A 1 127 ? -4.211 25.609 17.688 1 89.25 127 SER A N 1
ATOM 994 C CA . SER A 1 127 ? -4.523 26.016 19.062 1 89.25 127 SER A CA 1
ATOM 995 C C . SER A 1 127 ? -5.508 25.047 19.703 1 89.25 127 SER A C 1
ATOM 997 O O . SER A 1 127 ? -6.328 24.438 19.031 1 89.25 127 SER A O 1
ATOM 999 N N . THR A 1 128 ? -5.441 24.984 21 1 83.31 128 THR A N 1
ATOM 1000 C CA . THR A 1 128 ? -6.355 24.141 21.766 1 83.31 128 THR A CA 1
ATOM 1001 C C . THR A 1 128 ? -7.793 24.641 21.625 1 83.31 128 THR A C 1
ATOM 1003 O O . THR A 1 128 ? -8.727 23.844 21.547 1 83.31 128 THR A O 1
ATOM 1006 N N . GLU A 1 129 ? -7.891 26.016 21.578 1 79.94 129 GLU A N 1
ATOM 1007 C CA . GLU A 1 129 ? -9.219 26.609 21.453 1 79.94 129 GLU A CA 1
ATOM 1008 C C . GLU A 1 129 ? -9.898 26.172 20.172 1 79.94 129 GLU A C 1
ATOM 1010 O O . GLU A 1 129 ? -11.102 25.906 20.156 1 79.94 129 GLU A O 1
ATOM 1015 N N . LEU A 1 130 ? -9.164 26.109 19.188 1 77 130 LEU A N 1
ATOM 1016 C CA . LEU A 1 130 ? -9.703 25.75 17.875 1 77 130 LEU A CA 1
ATOM 1017 C C . LEU A 1 130 ? -9.961 24.266 17.781 1 77 130 LEU A C 1
ATOM 1019 O O . LEU A 1 130 ? -10.82 23.812 17.016 1 77 130 LEU A O 1
ATOM 1023 N N . GLN A 1 131 ? -9.297 23.516 18.516 1 74.31 131 GLN A N 1
ATOM 1024 C CA . GLN A 1 131 ? -9.523 22.078 18.641 1 74.31 131 GLN A CA 1
ATOM 1025 C C . GLN A 1 131 ? -10.836 21.797 19.375 1 74.31 131 GLN A C 1
ATOM 1027 O O . GLN A 1 131 ? -11.562 20.875 19 1 74.31 131 GLN A O 1
ATOM 1032 N N . LEU A 1 132 ? -11.055 22.719 20.328 1 72.25 132 LEU A N 1
ATOM 1033 C CA . LEU A 1 132 ? -12.18 22.469 21.219 1 72.25 132 LEU A CA 1
ATOM 1034 C C . LEU A 1 132 ? -13.477 23.016 20.641 1 72.25 132 LEU A C 1
ATOM 1036 O O . LEU A 1 132 ? -14.547 22.438 20.844 1 72.25 132 LEU A O 1
ATOM 1040 N N . PHE A 1 133 ? -13.289 24.141 19.906 1 67.62 133 PHE A N 1
ATOM 1041 C CA . PHE A 1 133 ? -14.531 24.766 19.453 1 67.62 133 PHE A CA 1
ATOM 1042 C C . PHE A 1 133 ? -14.688 24.656 17.953 1 67.62 133 PHE A C 1
ATOM 1044 O O . PHE A 1 133 ? -14.039 25.391 17.188 1 67.62 133 PHE A O 1
ATOM 1051 N N . LYS A 1 134 ? -15.539 23.734 17.5 1 62.53 134 LYS A N 1
ATOM 1052 C CA . LYS A 1 134 ? -15.773 23.438 16.094 1 62.53 134 LYS A CA 1
ATOM 1053 C C . LYS A 1 134 ? -16.297 24.656 15.352 1 62.53 134 LYS A C 1
ATOM 1055 O O . LYS A 1 134 ? -15.977 24.875 14.18 1 62.53 134 LYS A O 1
ATOM 1060 N N . ASN A 1 135 ? -17.062 25.422 16.047 1 58.03 135 ASN A N 1
ATOM 1061 C CA . ASN A 1 135 ? -17.766 26.547 15.43 1 58.03 135 ASN A CA 1
ATOM 1062 C C . ASN A 1 135 ? -16.797 27.656 15.008 1 58.03 135 ASN A C 1
ATOM 1064 O O . ASN A 1 135 ? -17.172 28.562 14.258 1 58.03 135 ASN A O 1
ATOM 1068 N N . LEU A 1 136 ? -15.688 27.609 15.633 1 53.03 136 LEU A N 1
ATOM 1069 C CA . LEU A 1 136 ? -14.703 28.594 15.211 1 53.03 136 LEU A CA 1
ATOM 1070 C C . LEU A 1 136 ? -14.07 28.203 13.883 1 53.03 136 LEU A C 1
ATOM 1072 O O . LEU A 1 136 ? -13.312 28.984 13.297 1 53.03 136 LEU A O 1
ATOM 1076 N N . VAL A 1 137 ? -14.445 27.094 13.406 1 55.84 137 VAL A N 1
ATOM 1077 C CA . VAL A 1 137 ? -13.883 26.516 12.188 1 55.84 137 VAL A CA 1
ATOM 1078 C C . VAL A 1 137 ? -14.438 27.25 10.969 1 55.84 137 VAL A C 1
ATOM 1080 O O . VAL A 1 137 ? -13.922 27.078 9.852 1 55.84 137 VAL A O 1
ATOM 1083 N N . SER A 1 138 ? -15.469 28.109 11.242 1 59.38 138 SER A N 1
ATOM 1084 C CA . SER A 1 138 ? -15.953 28.859 10.102 1 59.38 138 SER A CA 1
ATOM 1085 C C . SER A 1 138 ? -14.945 29.938 9.688 1 59.38 138 SER A C 1
ATOM 1087 O O . SER A 1 138 ? -15.32 30.938 9.078 1 59.38 138 SER A O 1
ATOM 1089 N N . ILE A 1 139 ? -13.805 29.703 10.109 1 63.28 139 ILE A N 1
ATOM 1090 C CA . ILE A 1 139 ? -12.766 30.672 9.766 1 63.28 139 ILE A CA 1
ATOM 1091 C C . ILE A 1 139 ? -12.391 30.516 8.289 1 63.28 139 ILE A C 1
ATOM 1093 O O . ILE A 1 139 ? -12.039 29.422 7.844 1 63.28 139 ILE A O 1
ATOM 1097 N N . LYS A 1 140 ? -12.656 31.516 7.566 1 69.44 140 LYS A N 1
ATOM 1098 C CA . LYS A 1 140 ? -12.383 31.562 6.133 1 69.44 140 LYS A CA 1
ATOM 1099 C C . LYS A 1 140 ? -10.906 31.844 5.855 1 69.44 140 LYS A C 1
ATOM 1101 O O . LYS A 1 140 ? -10.414 31.547 4.766 1 69.44 140 LYS A O 1
ATOM 1106 N N . GLU A 1 141 ? -10.289 32.344 6.988 1 74.5 141 GLU A N 1
ATOM 1107 C CA . GLU A 1 141 ? -8.883 32.688 6.789 1 74.5 141 GLU A CA 1
ATOM 1108 C C . GLU A 1 141 ? -8.039 31.422 6.605 1 74.5 141 GLU A C 1
ATOM 1110 O O . GLU A 1 141 ? -8.211 30.438 7.324 1 74.5 141 GLU A O 1
ATOM 1115 N N . SER A 1 142 ? -7.238 31.484 5.691 1 78.44 142 SER A N 1
ATOM 1116 C CA . SER A 1 142 ? -6.387 30.328 5.406 1 78.44 142 SER A CA 1
ATOM 1117 C C . SER A 1 142 ? -5.023 30.469 6.082 1 78.44 142 SER A C 1
ATOM 1119 O O . SER A 1 142 ? -4.434 29.484 6.508 1 78.44 142 SER A O 1
ATOM 1121 N N . ARG A 1 143 ? -4.621 31.781 6.32 1 87.62 143 ARG A N 1
ATOM 1122 C CA . ARG A 1 143 ? -3.307 31.984 6.922 1 87.62 143 ARG A CA 1
ATOM 1123 C C . ARG A 1 143 ? -3.41 32.062 8.445 1 87.62 143 ARG A C 1
ATOM 1125 O O . ARG A 1 143 ? -4.332 32.688 8.977 1 87.62 143 ARG A O 1
ATOM 1132 N N . LEU A 1 144 ? -2.49 31.406 9.023 1 89.94 144 LEU A N 1
ATOM 1133 C CA . LEU A 1 144 ? -2.426 31.344 10.477 1 89.94 144 LEU A CA 1
ATOM 1134 C C . LEU A 1 144 ? -2.432 32.75 11.078 1 89.94 144 LEU A C 1
ATOM 1136 O O . LEU A 1 144 ? -3.127 33 12.062 1 89.94 144 LEU A O 1
ATOM 1140 N N . VAL A 1 145 ? -1.684 33.688 10.555 1 89.88 145 VAL A N 1
ATOM 1141 C CA . VAL A 1 145 ? -1.582 35.031 11.07 1 89.88 145 VAL A CA 1
ATOM 1142 C C . VAL A 1 145 ? -2.961 35.688 11.078 1 89.88 145 VAL A C 1
ATOM 1144 O O . VAL A 1 145 ? -3.307 36.406 12.016 1 89.88 145 VAL A O 1
ATOM 1147 N N . ASP A 1 146 ? -3.727 35.406 10.023 1 89.62 146 ASP A N 1
ATOM 1148 C CA . ASP A 1 146 ? -5.074 35.969 9.93 1 89.62 146 ASP A CA 1
ATOM 1149 C C . ASP A 1 146 ? -6.008 35.312 10.945 1 89.62 146 ASP A C 1
ATOM 1151 O O . ASP A 1 146 ? -6.871 36 11.523 1 89.62 146 ASP A O 1
ATOM 1155 N N . VAL A 1 147 ? -5.781 34.062 11.133 1 87.75 147 VAL A N 1
ATOM 1156 C CA . VAL A 1 147 ? -6.578 33.344 12.117 1 87.75 147 VAL A CA 1
ATOM 1157 C C . VAL A 1 147 ? -6.312 33.906 13.516 1 87.75 147 VAL A C 1
ATOM 1159 O O . VAL A 1 147 ? -7.246 34.156 14.273 1 87.75 147 VAL A O 1
ATOM 1162 N N . ILE A 1 148 ? -5.074 34.094 13.859 1 89.75 148 ILE A N 1
ATOM 1163 C CA . ILE A 1 148 ? -4.66 34.625 15.148 1 89.75 148 ILE A CA 1
ATOM 1164 C C . ILE A 1 148 ? -5.277 36 15.359 1 89.75 148 ILE A C 1
ATOM 1166 O O . ILE A 1 148 ? -5.836 36.281 16.422 1 89.75 148 ILE A O 1
ATOM 1170 N N . SER A 1 149 ? -5.156 36.812 14.312 1 89.12 149 SER A N 1
ATOM 1171 C CA . SER A 1 149 ? -5.672 38.188 14.383 1 89.12 149 SER A CA 1
ATOM 1172 C C . SER A 1 149 ? -7.191 38.188 14.523 1 89.12 149 SER A C 1
ATOM 1174 O O . SER A 1 149 ? -7.734 38.906 15.375 1 89.12 149 SER A O 1
ATOM 1176 N N . LYS A 1 150 ? -7.82 37.438 13.758 1 85.38 150 LYS A N 1
ATOM 1177 C CA . LYS A 1 150 ? -9.281 37.406 13.734 1 85.38 150 LYS A CA 1
ATOM 1178 C C . LYS A 1 150 ? -9.844 36.906 15.062 1 85.38 150 LYS A C 1
ATOM 1180 O O . LYS A 1 150 ? -10.852 37.438 15.555 1 85.38 150 LYS A O 1
ATOM 1185 N N . LEU A 1 151 ? -9.172 35.938 15.633 1 85.88 151 LEU A N 1
ATOM 1186 C CA . LEU A 1 151 ? -9.703 35.312 16.844 1 85.88 151 LEU A CA 1
ATOM 1187 C C . LEU A 1 151 ? -9.078 35.938 18.094 1 85.88 151 LEU A C 1
ATOM 1189 O O . LEU A 1 151 ? -9.461 35.594 19.203 1 85.88 151 LEU A O 1
ATOM 1193 N N . GLY A 1 152 ? -8.164 36.812 17.906 1 87.75 152 GLY A N 1
ATOM 1194 C CA . GLY A 1 152 ? -7.504 37.438 19.031 1 87.75 152 GLY A CA 1
ATOM 1195 C C . GLY A 1 152 ? -6.676 36.469 19.859 1 87.75 152 GLY A C 1
ATOM 1196 O O . GLY A 1 152 ? -6.699 36.531 21.094 1 87.75 152 GLY A O 1
ATOM 1197 N N . LEU A 1 153 ? -6.023 35.594 19.172 1 89.12 153 LEU A N 1
ATOM 1198 C CA . LEU A 1 153 ? -5.195 34.625 19.875 1 89.12 153 LEU A CA 1
ATOM 1199 C C . LEU A 1 153 ? -3.832 35.219 20.219 1 89.12 153 LEU A C 1
ATOM 1201 O O . LEU A 1 153 ? -3.398 36.188 19.594 1 89.12 153 LEU A O 1
ATOM 1205 N N . GLN A 1 154 ? -3.248 34.688 21.297 1 92.5 154 GLN A N 1
ATOM 1206 C CA . GLN A 1 154 ? -1.881 35.031 21.641 1 92.5 154 GLN A CA 1
ATOM 1207 C C . GLN A 1 154 ? -0.868 34.25 20.812 1 92.5 154 GLN A C 1
ATOM 1209 O O . GLN A 1 154 ? -0.795 33.031 20.922 1 92.5 154 GLN A O 1
ATOM 1214 N N . LYS A 1 155 ? -0.141 34.969 20.109 1 93.25 155 LYS A N 1
ATOM 1215 C CA . LYS A 1 155 ? 0.825 34.344 19.203 1 93.25 155 LYS A CA 1
ATOM 1216 C C . LYS A 1 155 ? 1.709 33.344 19.938 1 93.25 155 LYS A C 1
ATOM 1218 O O . LYS A 1 155 ? 1.933 32.219 19.438 1 93.25 155 LYS A O 1
ATOM 1223 N N . ALA A 1 156 ? 2.211 33.719 21.062 1 93.75 156 ALA A N 1
ATOM 1224 C CA . ALA A 1 156 ? 3.115 32.875 21.828 1 93.75 156 ALA A CA 1
ATOM 1225 C C . ALA A 1 156 ? 2.432 31.547 22.219 1 93.75 156 ALA A C 1
ATOM 1227 O O . ALA A 1 156 ? 3.051 30.484 22.188 1 93.75 156 ALA A O 1
ATOM 1228 N N . SER A 1 157 ? 1.217 31.672 22.594 1 93.88 157 SER A N 1
ATOM 1229 C CA . SER A 1 157 ? 0.457 30.484 22.984 1 93.88 157 SER A CA 1
ATOM 1230 C C . SER A 1 157 ? 0.224 29.562 21.781 1 93.88 157 SER A C 1
ATOM 1232 O O . SER A 1 157 ? 0.321 28.344 21.906 1 93.88 157 SER A O 1
ATOM 1234 N N . VAL A 1 158 ? -0.032 30.125 20.641 1 94.75 158 VAL A N 1
ATOM 1235 C CA . VAL A 1 158 ? -0.251 29.375 19.422 1 94.75 158 VAL A CA 1
ATOM 1236 C C . VAL A 1 158 ? 1.022 28.625 19.031 1 94.75 158 VAL A C 1
ATOM 1238 O O . VAL A 1 158 ? 0.99 27.406 18.812 1 94.75 158 VAL A O 1
ATOM 1241 N N . LEU A 1 159 ? 2.107 29.297 19.094 1 95.81 159 LEU A N 1
ATOM 1242 C CA . LEU A 1 159 ? 3.381 28.703 18.703 1 95.81 159 LEU A CA 1
ATOM 1243 C C . LEU A 1 159 ? 3.781 27.594 19.672 1 95.81 159 LEU A C 1
ATOM 1245 O O . LEU A 1 159 ? 4.32 26.562 19.25 1 95.81 159 LEU A O 1
ATOM 1249 N N . ARG A 1 160 ? 3.547 27.812 20.938 1 95.38 160 ARG A N 1
ATOM 1250 C CA . ARG A 1 160 ? 3.83 26.797 21.922 1 95.38 160 ARG A CA 1
ATOM 1251 C C . ARG A 1 160 ? 2.992 25.547 21.672 1 95.38 160 ARG A C 1
ATOM 1253 O O . ARG A 1 160 ? 3.502 24.422 21.734 1 95.38 160 ARG A O 1
ATOM 1260 N N . HIS A 1 161 ? 1.736 25.766 21.406 1 95.06 161 HIS A N 1
ATOM 1261 C CA . HIS A 1 161 ? 0.854 24.641 21.109 1 95.06 161 HIS A CA 1
ATOM 1262 C C . HIS A 1 161 ? 1.295 23.922 19.859 1 95.06 161 HIS A C 1
ATOM 1264 O O . HIS A 1 161 ? 1.416 22.688 19.859 1 95.06 161 HIS A O 1
ATOM 1270 N N . MET A 1 162 ? 1.543 24.656 18.797 1 96.94 162 MET A N 1
ATOM 1271 C CA . MET A 1 162 ? 1.963 24.047 17.547 1 96.94 162 MET A CA 1
ATOM 1272 C C . MET A 1 162 ? 3.248 23.25 17.734 1 96.94 162 MET A C 1
ATOM 1274 O O . MET A 1 162 ? 3.379 22.141 17.188 1 96.94 162 MET A O 1
ATOM 1278 N N . ALA A 1 163 ? 4.164 23.797 18.484 1 96.69 163 ALA A N 1
ATOM 1279 C CA . ALA A 1 163 ? 5.402 23.078 18.766 1 96.69 163 ALA A CA 1
ATOM 1280 C C . ALA A 1 163 ? 5.117 21.75 19.469 1 96.69 163 ALA A C 1
ATOM 1282 O O . ALA A 1 163 ? 5.727 20.734 19.141 1 96.69 163 ALA A O 1
ATOM 1283 N N . SER A 1 164 ? 4.234 21.797 20.391 1 96.44 164 SER A N 1
ATOM 1284 C CA . SER A 1 164 ? 3.883 20.594 21.156 1 96.44 164 SER A CA 1
ATOM 1285 C C . SER A 1 164 ? 3.236 19.547 20.25 1 96.44 164 SER A C 1
ATOM 1287 O O . SER A 1 164 ? 3.322 18.344 20.531 1 96.44 164 SER A O 1
ATOM 1289 N N . VAL A 1 165 ? 2.576 19.953 19.172 1 97.06 165 VAL A N 1
ATOM 1290 C CA . VAL A 1 165 ? 1.948 19.062 18.203 1 97.06 165 VAL A CA 1
ATOM 1291 C C . VAL A 1 165 ? 3 18.547 17.219 1 97.06 165 VAL A C 1
ATOM 1293 O O . VAL A 1 165 ? 3.066 17.344 16.953 1 97.06 165 VAL A O 1
ATOM 1296 N N . ILE A 1 166 ? 3.871 19.406 16.781 1 97.69 166 ILE A N 1
ATOM 1297 C CA . ILE A 1 166 ? 4.809 19.125 15.703 1 97.69 166 ILE A CA 1
ATOM 1298 C C . ILE A 1 166 ? 5.926 18.219 16.203 1 97.69 166 ILE A C 1
ATOM 1300 O O . ILE A 1 166 ? 6.305 17.25 15.531 1 97.69 166 ILE A O 1
ATOM 1304 N N . GLN A 1 167 ? 6.371 18.438 17.422 1 97.19 167 GLN A N 1
ATOM 1305 C CA . GLN A 1 167 ? 7.59 17.797 17.906 1 97.19 167 GLN A CA 1
ATOM 1306 C C . GLN A 1 167 ? 7.438 16.281 17.984 1 97.19 167 GLN A C 1
ATOM 1308 O O . GLN A 1 167 ? 8.273 15.547 17.453 1 97.19 167 GLN A O 1
ATOM 1313 N N . PRO A 1 168 ? 6.367 15.828 18.594 1 97.06 168 PRO A N 1
ATOM 1314 C CA . PRO A 1 168 ? 6.219 14.375 18.641 1 97.06 168 PRO A CA 1
ATOM 1315 C C . PRO A 1 168 ? 6.094 13.75 17.25 1 97.06 168 PRO A C 1
ATOM 1317 O O . PRO A 1 168 ? 6.527 12.617 17.031 1 97.06 168 PRO A O 1
ATOM 1320 N N . ILE A 1 169 ? 5.504 14.422 16.328 1 97.19 169 ILE A N 1
ATOM 1321 C CA . ILE A 1 169 ? 5.332 13.938 14.953 1 97.19 169 ILE A CA 1
ATOM 1322 C C . ILE A 1 169 ? 6.699 13.773 14.289 1 97.19 169 ILE A C 1
ATOM 1324 O O . ILE A 1 169 ? 6.992 12.727 13.711 1 97.19 169 ILE A O 1
ATOM 1328 N N . LEU A 1 170 ? 7.555 14.797 14.453 1 95.12 170 LEU A N 1
ATOM 1329 C CA . LEU A 1 170 ? 8.891 14.766 13.867 1 95.12 170 LEU A CA 1
ATOM 1330 C C . LEU A 1 170 ? 9.758 13.711 14.539 1 95.12 170 LEU A C 1
ATOM 1332 O O . LEU A 1 170 ? 10.539 13.023 13.867 1 95.12 170 LEU A O 1
ATOM 1336 N N . GLU A 1 171 ? 9.609 13.555 15.828 1 94 171 GLU A N 1
ATOM 1337 C CA . GLU A 1 171 ? 10.391 12.578 16.578 1 94 171 GLU A CA 1
ATOM 1338 C C . GLU A 1 171 ? 10.07 11.148 16.125 1 94 171 GLU A C 1
ATOM 1340 O O . GLU A 1 171 ? 10.922 10.266 16.188 1 94 171 GLU A O 1
ATOM 1345 N N . LYS A 1 172 ? 8.875 10.945 15.688 1 92.94 172 LYS A N 1
ATOM 1346 C CA . LYS A 1 172 ? 8.453 9.625 15.234 1 92.94 172 LYS A CA 1
ATOM 1347 C C . LYS A 1 172 ? 8.805 9.406 13.766 1 92.94 172 LYS A C 1
ATOM 1349 O O . LYS A 1 172 ? 8.562 8.336 13.211 1 92.94 172 LYS A O 1
ATOM 1354 N N . GLY A 1 173 ? 9.391 10.383 13.148 1 92.12 173 GLY A N 1
ATOM 1355 C CA . GLY A 1 173 ? 9.836 10.266 11.766 1 92.12 173 GLY A CA 1
ATOM 1356 C C . GLY A 1 173 ? 8.703 10.375 10.766 1 92.12 173 GLY A C 1
ATOM 1357 O O . GLY A 1 173 ? 8.836 9.938 9.617 1 92.12 173 GLY A O 1
ATOM 1358 N N . ILE A 1 174 ? 7.527 10.891 11.125 1 95.38 174 ILE A N 1
ATOM 1359 C CA . ILE A 1 174 ? 6.395 11.109 10.234 1 95.38 174 ILE A CA 1
ATOM 1360 C C . ILE A 1 174 ? 6.547 12.453 9.516 1 95.38 174 ILE A C 1
ATOM 1362 O O . ILE A 1 174 ? 6.195 13.5 10.062 1 95.38 174 ILE A O 1
ATOM 1366 N N . ILE A 1 175 ? 7.051 12.477 8.305 1 95.06 175 ILE A N 1
ATOM 1367 C CA . ILE A 1 175 ? 7.418 13.75 7.684 1 95.06 175 ILE A CA 1
ATOM 1368 C C . ILE A 1 175 ? 6.902 13.789 6.246 1 95.06 175 ILE A C 1
ATOM 1370 O O . ILE A 1 175 ? 7.027 14.812 5.562 1 95.06 175 ILE A O 1
ATOM 1374 N N . ASP A 1 176 ? 6.199 12.75 5.824 1 95.44 176 ASP A N 1
ATOM 1375 C CA . ASP A 1 176 ? 5.816 12.609 4.422 1 95.44 176 ASP A CA 1
ATOM 1376 C C . ASP A 1 176 ? 4.543 13.391 4.121 1 95.44 176 ASP A C 1
ATOM 1378 O O . ASP A 1 176 ? 4.262 13.711 2.961 1 95.44 176 ASP A O 1
ATOM 1382 N N . HIS A 1 177 ? 3.787 13.719 5.082 1 97.69 177 HIS A N 1
ATOM 1383 C CA . HIS A 1 177 ? 2.4 14.117 4.879 1 97.69 177 HIS A CA 1
ATOM 1384 C C . HIS A 1 177 ? 2.297 15.609 4.562 1 97.69 177 HIS A C 1
ATOM 1386 O O . HIS A 1 177 ? 2.91 16.438 5.242 1 97.69 177 HIS A O 1
ATOM 1392 N N . SER A 1 178 ? 1.498 15.922 3.572 1 98 178 SER A N 1
ATOM 1393 C CA . SER A 1 178 ? 1.329 17.297 3.131 1 98 178 SER A CA 1
ATOM 1394 C C . SER A 1 178 ? 0.725 18.172 4.234 1 98 178 SER A C 1
ATOM 1396 O O . SER A 1 178 ? 1.048 19.344 4.352 1 98 178 SER A O 1
ATOM 1398 N N . ILE A 1 179 ? -0.144 17.578 5.023 1 98.19 179 ILE A N 1
ATOM 1399 C CA . ILE A 1 179 ? -0.755 18.344 6.102 1 98.19 179 ILE A CA 1
ATOM 1400 C C . ILE A 1 179 ? 0.316 18.766 7.105 1 98.19 179 ILE A C 1
ATOM 1402 O O . ILE A 1 179 ? 0.269 19.875 7.648 1 98.19 179 ILE A O 1
ATOM 1406 N N . ILE A 1 180 ? 1.252 17.938 7.348 1 98.19 180 ILE A N 1
ATOM 1407 C CA . ILE A 1 180 ? 2.355 18.25 8.25 1 98.19 180 ILE A CA 1
ATOM 1408 C C . ILE A 1 180 ? 3.234 19.328 7.633 1 98.19 180 ILE A C 1
ATOM 1410 O O . ILE A 1 180 ? 3.678 20.25 8.328 1 98.19 180 ILE A O 1
ATOM 1414 N N . HIS A 1 181 ? 3.451 19.219 6.34 1 97.62 181 HIS A N 1
ATOM 1415 C CA . HIS A 1 181 ? 4.23 20.234 5.66 1 97.62 181 HIS A CA 1
ATOM 1416 C C . HIS A 1 181 ? 3.564 21.609 5.773 1 97.62 181 HIS A C 1
ATOM 1418 O O . HIS A 1 181 ? 4.234 22.609 6.023 1 97.62 181 HIS A O 1
ATOM 1424 N N . ARG A 1 182 ? 2.285 21.609 5.605 1 97.38 182 ARG A N 1
ATOM 1425 C CA . ARG A 1 182 ? 1.528 22.859 5.715 1 97.38 182 ARG A CA 1
ATOM 1426 C C . ARG A 1 182 ? 1.642 23.438 7.117 1 97.38 182 ARG A C 1
ATOM 1428 O O . ARG A 1 182 ? 1.883 24.641 7.277 1 97.38 182 ARG A O 1
ATOM 1435 N N . VAL A 1 183 ? 1.484 22.641 8.086 1 97.44 183 VAL A N 1
ATOM 1436 C CA . VAL A 1 183 ? 1.574 23.078 9.477 1 97.44 183 VAL A CA 1
ATOM 1437 C C . VAL A 1 183 ? 2.977 23.609 9.758 1 97.44 183 VAL A C 1
ATOM 1439 O O . VAL A 1 183 ? 3.137 24.641 10.422 1 97.44 183 VAL A O 1
ATOM 1442 N N . LEU A 1 184 ? 3.945 22.938 9.273 1 97.56 184 LEU A N 1
ATOM 1443 C CA . LEU A 1 184 ? 5.332 23.359 9.453 1 97.56 184 LEU A CA 1
ATOM 1444 C C . LEU A 1 184 ? 5.586 24.719 8.812 1 97.56 184 LEU A C 1
ATOM 1446 O O . LEU A 1 184 ? 6.254 25.562 9.391 1 97.56 184 LEU A O 1
ATOM 1450 N N . MET A 1 185 ? 5.043 24.891 7.633 1 96.5 185 MET A N 1
ATOM 1451 C CA . MET A 1 185 ? 5.199 26.172 6.945 1 96.5 185 MET A CA 1
ATOM 1452 C C . MET A 1 185 ? 4.566 27.297 7.746 1 96.5 185 MET A C 1
ATOM 1454 O O . MET A 1 185 ? 5.152 28.375 7.883 1 96.5 185 MET A O 1
ATOM 1458 N N . GLU A 1 186 ? 3.391 27.031 8.258 1 96.25 186 GLU A N 1
ATOM 1459 C CA . GLU A 1 186 ? 2.727 28.031 9.086 1 96.25 186 GLU A CA 1
ATOM 1460 C C . GLU A 1 186 ? 3.539 28.328 10.344 1 96.25 186 GLU A C 1
ATOM 1462 O O . GLU A 1 186 ? 3.727 29.5 10.703 1 96.25 186 GLU A O 1
ATOM 1467 N N . TYR A 1 187 ? 4.031 27.344 10.992 1 97.19 187 TYR A N 1
ATOM 1468 C CA . TYR A 1 187 ? 4.84 27.5 12.195 1 97.19 187 TYR A CA 1
ATOM 1469 C C . TYR A 1 187 ? 6.094 28.312 11.906 1 97.19 187 TYR A C 1
ATOM 1471 O O . TYR A 1 187 ? 6.398 29.281 12.625 1 97.19 187 TYR A O 1
ATOM 1479 N N . LEU A 1 188 ? 6.793 27.953 10.859 1 95.88 188 LEU A N 1
ATOM 1480 C CA . LEU A 1 188 ? 8.062 28.578 10.508 1 95.88 188 LEU A CA 1
ATOM 1481 C C . LEU A 1 188 ? 7.855 30.031 10.094 1 95.88 188 LEU A C 1
ATOM 1483 O O . LEU A 1 188 ? 8.75 30.859 10.258 1 95.88 188 LEU A O 1
ATOM 1487 N N . SER A 1 189 ? 6.699 30.297 9.586 1 94 189 SER A N 1
ATOM 1488 C CA . SER A 1 189 ? 6.414 31.672 9.148 1 94 189 SER A CA 1
ATOM 1489 C C . SER A 1 189 ? 6.258 32.594 10.344 1 94 189 SER A C 1
ATOM 1491 O O . SER A 1 189 ? 6.355 33.812 10.195 1 94 189 SER A O 1
ATOM 1493 N N . MET A 1 190 ? 6.055 32.062 11.484 1 94.5 190 MET A N 1
ATOM 1494 C CA . MET A 1 190 ? 5.754 32.906 12.625 1 94.5 190 MET A CA 1
ATOM 1495 C C . MET A 1 190 ? 6.754 32.688 13.75 1 94.5 190 MET A C 1
ATOM 1497 O O . MET A 1 190 ? 6.879 33.531 14.648 1 94.5 190 MET A O 1
ATOM 1501 N N . ALA A 1 191 ? 7.426 31.609 13.719 1 95.12 191 ALA A N 1
ATOM 1502 C CA . ALA A 1 191 ? 8.336 31.234 14.797 1 95.12 191 ALA A CA 1
ATOM 1503 C C . ALA A 1 191 ? 9.523 32.188 14.867 1 95.12 191 ALA A C 1
ATOM 1505 O O . ALA A 1 191 ? 9.914 32.781 13.852 1 95.12 191 ALA A O 1
ATOM 1506 N N . ASP A 1 192 ? 10.062 32.375 16.078 1 94.5 192 ASP A N 1
ATOM 1507 C CA . ASP A 1 192 ? 11.305 33.125 16.203 1 94.5 192 ASP A CA 1
ATOM 1508 C C . ASP A 1 192 ? 12.477 32.375 15.609 1 94.5 192 ASP A C 1
ATOM 1510 O O . ASP A 1 192 ? 12.383 31.156 15.352 1 94.5 192 ASP A O 1
ATOM 1514 N N . LYS A 1 193 ? 13.547 33.031 15.492 1 93.5 193 LYS A N 1
ATOM 1515 C CA . LYS A 1 193 ? 14.703 32.5 14.773 1 93.5 193 LYS A CA 1
ATOM 1516 C C . LYS A 1 193 ? 15.219 31.234 15.438 1 93.5 193 LYS A C 1
ATOM 1518 O O . LYS A 1 193 ? 15.523 30.25 14.758 1 93.5 193 LYS A O 1
ATOM 1523 N N . SER A 1 194 ? 15.328 31.219 16.703 1 94.56 194 SER A N 1
ATOM 1524 C CA . SER A 1 194 ? 15.867 30.062 17.438 1 94.56 194 SER A CA 1
ATOM 1525 C C . SER A 1 194 ? 14.969 28.844 17.297 1 94.56 194 SER A C 1
ATOM 1527 O O . SER A 1 194 ? 15.445 27.734 17.031 1 94.56 194 SER A O 1
ATOM 1529 N N . SER A 1 195 ? 13.688 29.062 17.453 1 94.38 195 SER A N 1
ATOM 1530 C CA . SER A 1 195 ? 12.719 27.984 17.328 1 94.38 195 SER A CA 1
ATOM 1531 C C . SER A 1 195 ? 12.688 27.438 15.906 1 94.38 195 SER A C 1
ATOM 1533 O O . SER A 1 195 ? 12.625 26.219 15.703 1 94.38 195 SER A O 1
ATOM 1535 N N . ALA A 1 196 ? 12.703 28.297 14.984 1 94.25 196 ALA A N 1
ATOM 1536 C CA . ALA A 1 196 ? 12.734 27.906 13.578 1 94.25 196 ALA A CA 1
ATOM 1537 C C . ALA A 1 196 ? 13.992 27.094 13.258 1 94.25 196 ALA A C 1
ATOM 1539 O O . ALA A 1 196 ? 13.922 26.062 12.578 1 94.25 196 ALA A O 1
ATOM 1540 N N . ALA A 1 197 ? 15.094 27.547 13.812 1 93.62 197 ALA A N 1
ATOM 1541 C CA . ALA A 1 197 ? 16.359 26.859 13.578 1 93.62 197 ALA A CA 1
ATOM 1542 C C . ALA A 1 197 ? 16.328 25.453 14.156 1 93.62 197 ALA A C 1
ATOM 1544 O O . ALA A 1 197 ? 16.891 24.516 13.562 1 93.62 197 ALA A O 1
ATOM 1545 N N . ASP A 1 198 ? 15.758 25.297 15.258 1 93.56 198 ASP A N 1
ATOM 1546 C CA . ASP A 1 198 ? 15.648 23.984 15.891 1 93.56 198 ASP A CA 1
ATOM 1547 C C . ASP A 1 198 ? 14.891 23.016 15 1 93.56 198 ASP A C 1
ATOM 1549 O O . ASP A 1 198 ? 15.32 21.875 14.812 1 93.56 198 ASP A O 1
ATOM 1553 N N . ILE A 1 199 ? 13.75 23.453 14.438 1 94.56 199 ILE A N 1
ATOM 1554 C CA . ILE A 1 199 ? 12.922 22.625 13.562 1 94.56 199 ILE A CA 1
ATOM 1555 C C . ILE A 1 199 ? 13.688 22.297 12.281 1 94.56 199 ILE A C 1
ATOM 1557 O O . ILE A 1 199 ? 13.719 21.156 11.828 1 94.56 199 ILE A O 1
ATOM 1561 N N . ILE A 1 200 ? 14.32 23.281 11.734 1 94 200 ILE A N 1
ATOM 1562 C CA . ILE A 1 200 ? 15.07 23.125 10.492 1 94 200 ILE A CA 1
ATOM 1563 C C . ILE A 1 200 ? 16.203 22.125 10.688 1 94 200 ILE A C 1
ATOM 1565 O O . ILE A 1 200 ? 16.453 21.281 9.828 1 94 200 ILE A O 1
ATOM 1569 N N . GLN A 1 201 ? 16.875 22.188 11.836 1 92.12 201 GLN A N 1
ATOM 1570 C CA . GLN A 1 201 ? 17.953 21.266 12.141 1 92.12 201 GLN A CA 1
ATOM 1571 C C . GLN A 1 201 ? 17.438 19.828 12.25 1 92.12 201 GLN A C 1
ATOM 1573 O O . GLN A 1 201 ? 18.094 18.891 11.797 1 92.12 201 GLN A O 1
ATOM 1578 N N . GLN A 1 202 ? 16.297 19.688 12.805 1 92.44 202 GLN A N 1
ATOM 1579 C CA . GLN A 1 202 ? 15.688 18.375 12.953 1 92.44 202 GLN A CA 1
ATOM 1580 C C . GLN A 1 202 ? 15.336 17.766 11.602 1 92.44 202 GLN A C 1
ATOM 1582 O O . GLN A 1 202 ? 15.391 16.547 11.43 1 92.44 202 GLN A O 1
ATOM 1587 N N . LEU A 1 203 ? 14.984 18.625 10.703 1 92.75 203 LEU A N 1
ATOM 1588 C CA . LEU A 1 203 ? 14.539 18.172 9.391 1 92.75 203 LEU A CA 1
ATOM 1589 C C . LEU A 1 203 ? 15.719 18.016 8.438 1 92.75 203 LEU A C 1
ATOM 1591 O O . LEU A 1 203 ? 15.578 17.406 7.371 1 92.75 203 LEU A O 1
ATOM 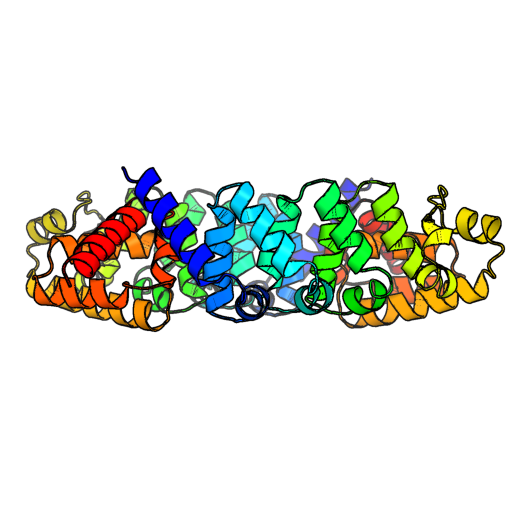1595 N N . SER A 1 204 ? 16.844 18.578 9.016 1 85.31 204 SER A N 1
ATOM 1596 C CA . SER A 1 204 ? 18.016 18.547 8.164 1 85.31 204 SER A CA 1
ATOM 1597 C C . SER A 1 204 ? 18.625 17.141 8.086 1 85.31 204 SER A C 1
ATOM 1599 O O . SER A 1 204 ? 18.594 16.406 9.07 1 85.31 204 SER A O 1
ATOM 1601 N N . GLY A 1 205 ? 18.781 16.547 6.906 1 82.06 205 GLY A N 1
ATOM 1602 C CA . GLY A 1 205 ? 19.328 15.211 6.715 1 82.06 205 GLY A CA 1
ATOM 1603 C C . GLY A 1 205 ? 18.656 14.445 5.586 1 82.06 205 GLY A C 1
ATOM 1604 O O . GLY A 1 205 ? 17.984 15.039 4.746 1 82.06 205 GLY A O 1
ATOM 1605 N N . PRO A 1 206 ? 18.891 13.125 5.684 1 80.88 206 PRO A N 1
ATOM 1606 C CA . PRO A 1 206 ? 18.422 12.305 4.562 1 80.88 206 PRO A CA 1
ATOM 1607 C C . PRO A 1 206 ? 16.906 12.25 4.469 1 80.88 206 PRO A C 1
ATOM 1609 O O . PRO A 1 206 ? 16.359 12.094 3.375 1 80.88 206 PRO A O 1
ATOM 1612 N N . LEU A 1 207 ? 16.297 12.461 5.574 1 86.12 207 LEU A N 1
ATOM 1613 C CA . LEU A 1 207 ? 14.844 12.336 5.605 1 86.12 207 LEU A CA 1
ATOM 1614 C C . LEU A 1 207 ? 14.18 13.484 4.848 1 86.12 207 LEU A C 1
ATOM 1616 O O . LEU A 1 207 ? 13 13.406 4.496 1 86.12 207 LEU A O 1
ATOM 1620 N N . LEU A 1 208 ? 14.984 14.539 4.566 1 89.19 208 LEU A N 1
ATOM 1621 C CA . LEU A 1 208 ? 14.445 15.734 3.912 1 89.19 208 LEU A CA 1
ATOM 1622 C C . LEU A 1 208 ? 13.883 15.383 2.541 1 89.19 208 LEU A C 1
ATOM 1624 O O . LEU A 1 208 ? 12.898 15.992 2.102 1 89.19 208 LEU A O 1
ATOM 1628 N N . VAL A 1 209 ? 14.445 14.367 1.917 1 90.94 209 VAL A N 1
ATOM 1629 C CA . VAL A 1 209 ? 14.031 14.016 0.561 1 90.94 209 VAL A CA 1
ATOM 1630 C C . VAL A 1 209 ? 12.586 13.531 0.567 1 90.94 209 VAL A C 1
ATOM 1632 O O . VAL A 1 209 ? 11.906 13.562 -0.462 1 90.94 209 VAL A O 1
ATOM 1635 N N . ARG A 1 210 ? 12.117 13.094 1.709 1 92.94 210 ARG A N 1
ATOM 1636 C CA . ARG A 1 210 ? 10.773 12.531 1.823 1 92.94 210 ARG A CA 1
ATOM 1637 C C . ARG A 1 210 ? 9.727 13.633 1.909 1 92.94 210 ARG A C 1
ATOM 1639 O O . ARG A 1 210 ? 8.523 13.359 1.887 1 92.94 210 ARG A O 1
ATOM 1646 N N . MET A 1 211 ? 10.18 14.898 1.947 1 93.44 211 MET A N 1
ATOM 1647 C CA . MET A 1 211 ? 9.25 16.016 2.105 1 93.44 211 MET A CA 1
ATOM 1648 C C . MET A 1 211 ? 9.109 16.797 0.803 1 93.44 211 MET A C 1
ATOM 1650 O O . MET A 1 211 ? 8.148 17.547 0.63 1 93.44 211 MET A O 1
ATOM 1654 N N . ILE A 1 212 ? 9.992 16.609 -0.08 1 89.31 212 ILE A N 1
ATOM 1655 C CA . ILE A 1 212 ? 10.172 17.578 -1.16 1 89.31 212 ILE A CA 1
ATOM 1656 C C . ILE A 1 212 ? 9.164 17.297 -2.273 1 89.31 212 ILE A C 1
ATOM 1658 O O . ILE A 1 212 ? 9.156 17.984 -3.299 1 89.31 212 ILE A O 1
ATOM 1662 N N . HIS A 1 213 ? 8.297 16.375 -2.113 1 88.25 213 HIS A N 1
ATOM 1663 C CA . HIS A 1 213 ? 7.324 16.031 -3.143 1 88.25 213 HIS A CA 1
ATOM 1664 C C . HIS A 1 213 ? 6.113 16.953 -3.092 1 88.25 213 HIS A C 1
ATOM 1666 O O . HIS A 1 213 ? 5.262 16.922 -3.982 1 88.25 213 HIS A O 1
ATOM 1672 N N . THR A 1 214 ? 5.977 17.75 -2.066 1 91.69 214 THR A N 1
ATOM 1673 C CA . THR A 1 214 ? 4.918 18.734 -1.97 1 91.69 214 THR A CA 1
ATOM 1674 C C . THR A 1 214 ? 5.48 20.141 -2.135 1 91.69 214 THR A C 1
ATOM 1676 O O . THR A 1 214 ? 6.684 20.359 -1.959 1 91.69 214 THR A O 1
ATOM 1679 N N . ARG A 1 215 ? 4.586 21.078 -2.5 1 91.75 215 ARG A N 1
ATOM 1680 C CA . ARG A 1 215 ? 5.004 22.469 -2.617 1 91.75 215 ARG A CA 1
ATOM 1681 C C . ARG A 1 215 ? 5.555 22.984 -1.293 1 91.75 215 ARG A C 1
ATOM 1683 O O . ARG A 1 215 ? 6.66 23.531 -1.244 1 91.75 215 ARG A O 1
ATOM 1690 N N . ASP A 1 216 ? 4.801 22.812 -0.241 1 94.44 216 ASP A N 1
ATOM 1691 C CA . ASP A 1 216 ? 5.242 23.25 1.079 1 94.44 216 ASP A CA 1
ATOM 1692 C C . ASP A 1 216 ? 6.496 22.5 1.518 1 94.44 216 ASP A C 1
ATOM 1694 O O . ASP A 1 216 ? 7.426 23.094 2.066 1 94.44 216 ASP A O 1
ATOM 1698 N N . GLY A 1 217 ? 6.477 21.219 1.284 1 93.38 217 GLY A N 1
ATOM 1699 C CA . GLY A 1 217 ? 7.648 20.422 1.606 1 93.38 217 GLY A CA 1
ATOM 1700 C C . GLY A 1 217 ? 8.898 20.891 0.888 1 93.38 217 GLY A C 1
ATOM 1701 O O . GLY A 1 217 ? 9.984 20.922 1.475 1 93.38 217 GLY A O 1
ATOM 1702 N N . SER A 1 218 ? 8.781 21.281 -0.328 1 91.25 218 SER A N 1
ATOM 1703 C CA . SER A 1 218 ? 9.914 21.781 -1.104 1 91.25 218 SER A CA 1
ATOM 1704 C C . SER A 1 218 ? 10.422 23.094 -0.538 1 91.25 218 SER A C 1
ATOM 1706 O O . SER A 1 218 ? 11.633 23.328 -0.491 1 91.25 218 SER A O 1
ATOM 1708 N N . LYS A 1 219 ? 9.523 23.906 -0.144 1 92.12 219 LYS A N 1
ATOM 1709 C CA . LYS A 1 219 ? 9.914 25.172 0.475 1 92.12 219 LYS A CA 1
ATOM 1710 C C . LYS A 1 219 ? 10.688 24.938 1.766 1 92.12 219 LYS A C 1
ATOM 1712 O O . LYS A 1 219 ? 11.703 25.594 2.014 1 92.12 219 LYS A O 1
ATOM 1717 N N . ILE A 1 220 ? 10.195 24.031 2.518 1 92.81 220 ILE A N 1
ATOM 1718 C CA . ILE A 1 220 ? 10.898 23.672 3.748 1 92.81 220 ILE A CA 1
ATOM 1719 C C . ILE A 1 220 ? 12.281 23.125 3.414 1 92.81 220 ILE A C 1
ATOM 1721 O O . ILE A 1 220 ? 13.266 23.469 4.078 1 92.81 220 ILE A O 1
ATOM 1725 N N . GLY A 1 221 ? 12.281 22.266 2.389 1 89.94 221 GLY A N 1
ATOM 1726 C CA . GLY A 1 221 ? 13.57 21.766 1.93 1 89.94 221 GLY A CA 1
ATOM 1727 C C . GLY A 1 221 ? 14.547 22.875 1.589 1 89.94 221 GLY A C 1
ATOM 1728 O O . GLY A 1 221 ? 15.719 22.812 1.959 1 89.94 221 GLY A O 1
ATOM 1729 N N . MET A 1 222 ? 14.062 23.906 1 1 88.94 222 MET A N 1
ATOM 1730 C CA . MET A 1 222 ? 14.898 25.047 0.638 1 88.94 222 MET A CA 1
ATOM 1731 C C . MET A 1 222 ? 15.414 25.766 1.884 1 88.94 222 MET A C 1
ATOM 1733 O O . MET A 1 222 ? 16.578 26.141 1.947 1 88.94 222 MET A O 1
ATOM 1737 N N . LEU A 1 223 ? 14.555 25.875 2.807 1 89.31 223 LEU A N 1
ATOM 1738 C CA . LEU A 1 223 ? 14.953 26.484 4.062 1 89.31 223 LEU A CA 1
ATOM 1739 C C . LEU A 1 223 ? 16.031 25.672 4.762 1 89.31 223 LEU A C 1
ATOM 1741 O O . LEU A 1 223 ? 17 26.219 5.301 1 89.31 223 LEU A O 1
ATOM 1745 N N . CYS A 1 224 ? 15.867 24.406 4.719 1 89.75 224 CYS A N 1
ATOM 1746 C CA . CYS A 1 224 ? 16.828 23.516 5.359 1 89.75 224 CYS A CA 1
ATOM 1747 C C . CYS A 1 224 ? 18.188 23.578 4.66 1 89.75 224 CYS A C 1
ATOM 1749 O O . CYS A 1 224 ? 19.219 23.609 5.312 1 89.75 224 CYS A O 1
ATOM 1751 N N . VAL A 1 225 ? 18.188 23.594 3.355 1 85.88 225 VAL A N 1
ATOM 1752 C CA . VAL A 1 225 ? 19.422 23.641 2.578 1 85.88 225 VAL A CA 1
ATOM 1753 C C . VAL A 1 225 ? 20.141 24.953 2.842 1 85.88 225 VAL A C 1
ATOM 1755 O O . VAL A 1 225 ? 21.359 24.969 3.035 1 85.88 225 VAL A O 1
ATOM 1758 N N . LYS A 1 226 ? 19.375 26.016 2.842 1 85.25 226 LYS A N 1
ATOM 1759 C CA . LYS A 1 226 ? 19.953 27.344 3.09 1 85.25 226 LYS A CA 1
ATOM 1760 C C . LYS A 1 226 ? 20.547 27.422 4.488 1 85.25 226 LYS A C 1
ATOM 1762 O O . LYS A 1 226 ? 21.594 28.047 4.684 1 85.25 226 LYS A O 1
ATOM 1767 N N . HIS A 1 227 ? 19.938 26.875 5.418 1 84.06 227 HIS A N 1
ATOM 1768 C CA . HIS A 1 227 ? 20.422 26.859 6.793 1 84.06 227 HIS A CA 1
ATOM 1769 C C . HIS A 1 227 ? 21.672 26.016 6.926 1 84.06 227 HIS A C 1
ATOM 1771 O O . HIS A 1 227 ? 22.594 26.359 7.668 1 84.06 227 HIS A O 1
ATOM 1777 N N . GLY A 1 228 ? 21.672 24.797 6.328 1 73.75 228 GLY A N 1
ATOM 1778 C CA . GLY A 1 228 ? 22.812 23.891 6.379 1 73.75 228 GLY A CA 1
ATOM 1779 C C . GLY A 1 228 ? 24.047 24.469 5.695 1 73.75 228 GLY A C 1
ATOM 1780 O O . GLY A 1 228 ? 25.172 24.188 6.113 1 73.75 228 GLY A O 1
ATOM 1781 N N . SER A 1 229 ? 23.844 25.156 4.57 1 63.12 229 SER A N 1
ATOM 1782 C CA . SER A 1 229 ? 24.953 25.766 3.85 1 63.12 229 SER A CA 1
ATOM 1783 C C . SER A 1 229 ? 25.547 26.938 4.633 1 63.12 229 SER A C 1
ATOM 1785 O O . SER A 1 229 ? 26.688 27.344 4.395 1 63.12 229 SER A O 1
ATOM 1787 N N . ALA A 1 230 ? 24.75 27.469 5.551 1 54.56 230 ALA A N 1
ATOM 1788 C CA . ALA A 1 230 ? 25.203 28.609 6.344 1 54.56 230 ALA A CA 1
ATOM 1789 C C . ALA A 1 230 ? 26.062 28.156 7.523 1 54.56 230 ALA A C 1
ATOM 1791 O O . ALA A 1 230 ? 26.797 28.953 8.102 1 54.56 230 ALA A O 1
ATOM 1792 N N . LYS A 1 231 ? 25.891 26.891 7.75 1 53.84 231 LYS A N 1
ATOM 1793 C CA . LYS A 1 231 ? 26.797 26.391 8.773 1 53.84 231 LYS A CA 1
ATOM 1794 C C . LYS A 1 231 ? 28.172 26.062 8.188 1 53.84 231 LYS A C 1
ATOM 1796 O O . LYS A 1 231 ? 28.266 25.625 7.035 1 53.84 231 LYS A O 1
ATOM 1801 N N . MET B 1 1 ? 12.883 26.719 -9.984 1 57.84 1 MET B N 1
ATOM 1802 C CA . MET B 1 1 ? 13.789 26.688 -8.844 1 57.84 1 MET B CA 1
ATOM 1803 C C . MET B 1 1 ? 13.461 25.516 -7.918 1 57.84 1 MET B C 1
ATOM 1805 O O . MET B 1 1 ? 14.344 24.75 -7.543 1 57.84 1 MET B O 1
ATOM 1809 N N . PHE B 1 2 ? 12.148 25.234 -7.695 1 65.25 2 PHE B N 1
ATOM 1810 C CA . PHE B 1 2 ? 11.695 24.156 -6.824 1 65.25 2 PHE B CA 1
ATOM 1811 C C . PHE B 1 2 ? 12.086 22.797 -7.398 1 65.25 2 PHE B C 1
ATOM 1813 O O . PHE B 1 2 ? 12.641 21.953 -6.691 1 65.25 2 PHE B O 1
ATOM 1820 N N . PHE B 1 3 ? 11.883 22.719 -8.617 1 69.69 3 PHE B N 1
ATOM 1821 C CA . PHE B 1 3 ? 12.125 21.453 -9.297 1 69.69 3 PHE B CA 1
ATOM 1822 C C . PHE B 1 3 ? 13.617 21.125 -9.328 1 69.69 3 PHE B C 1
ATOM 1824 O O . PHE B 1 3 ? 14.023 19.984 -9.094 1 69.69 3 PHE B O 1
ATOM 1831 N N . PHE B 1 4 ? 14.344 22.203 -9.422 1 76.38 4 PHE B N 1
ATOM 1832 C CA . PHE B 1 4 ? 15.781 22 -9.516 1 76.38 4 PHE B CA 1
ATOM 1833 C C . PHE B 1 4 ? 16.359 21.578 -8.172 1 76.38 4 PHE B C 1
ATOM 1835 O O . PHE B 1 4 ? 17.219 20.703 -8.102 1 76.38 4 PHE B O 1
ATOM 1842 N N . LEU B 1 5 ? 15.984 22.203 -7.133 1 77 5 LEU B N 1
ATOM 1843 C CA . LEU B 1 5 ? 16.453 21.859 -5.797 1 77 5 LEU B CA 1
ATOM 1844 C C . LEU B 1 5 ? 16.094 20.422 -5.441 1 77 5 LEU B C 1
ATOM 1846 O O . LEU B 1 5 ? 16.891 19.703 -4.84 1 77 5 LEU B O 1
ATOM 1850 N N . LEU B 1 6 ? 14.922 20.047 -5.898 1 78 6 LEU B N 1
ATOM 1851 C CA . LEU B 1 6 ? 14.469 18.672 -5.68 1 78 6 LEU B CA 1
ATOM 1852 C C . LEU B 1 6 ? 15.414 17.672 -6.344 1 78 6 LEU B C 1
ATOM 1854 O O . LEU B 1 6 ? 15.844 16.703 -5.711 1 78 6 LEU B O 1
ATOM 1858 N N . ILE B 1 7 ? 15.719 17.969 -7.516 1 83.12 7 ILE B N 1
ATOM 1859 C CA . ILE B 1 7 ? 16.547 17.062 -8.297 1 83.12 7 ILE B CA 1
ATOM 1860 C C . ILE B 1 7 ? 17.953 16.984 -7.68 1 83.12 7 ILE B C 1
ATOM 1862 O O . ILE B 1 7 ? 18.531 15.898 -7.582 1 83.12 7 ILE B O 1
ATOM 1866 N N . ARG B 1 8 ? 18.344 18.125 -7.234 1 86.44 8 ARG B N 1
ATOM 1867 C CA . ARG B 1 8 ? 19.672 18.188 -6.637 1 86.44 8 ARG B CA 1
ATOM 1868 C C . ARG B 1 8 ? 19.719 17.375 -5.344 1 86.44 8 ARG B C 1
ATOM 1870 O O . ARG B 1 8 ? 20.672 16.641 -5.105 1 86.44 8 ARG B O 1
ATOM 1877 N N . LEU B 1 9 ? 18.797 17.469 -4.516 1 88.12 9 LEU B N 1
ATOM 1878 C CA . LEU B 1 9 ? 18.75 16.766 -3.242 1 88.12 9 LEU B CA 1
ATOM 1879 C C . LEU B 1 9 ? 18.656 15.258 -3.461 1 88.12 9 LEU B C 1
ATOM 1881 O O . LEU B 1 9 ? 19.328 14.484 -2.766 1 88.12 9 LEU B O 1
ATOM 1885 N N . ILE B 1 10 ? 17.906 14.898 -4.422 1 92.31 10 ILE B N 1
ATOM 1886 C CA . ILE B 1 10 ? 17.719 13.484 -4.746 1 92.31 10 ILE B CA 1
ATOM 1887 C C . ILE B 1 10 ? 19.031 12.898 -5.254 1 92.31 10 ILE B C 1
ATOM 1889 O O . ILE B 1 10 ? 19.469 11.836 -4.789 1 92.31 10 ILE B O 1
ATOM 1893 N N . SER B 1 11 ? 19.625 13.602 -6.176 1 93.62 11 SER B N 1
ATOM 1894 C CA . SER B 1 11 ? 20.875 13.125 -6.75 1 93.62 11 SER B CA 1
ATOM 1895 C C . SER B 1 11 ? 21.969 13.016 -5.684 1 93.62 11 SER B C 1
ATOM 1897 O O . SER B 1 11 ? 22.734 12.047 -5.66 1 93.62 11 SER B O 1
ATOM 1899 N N . GLU B 1 12 ? 22.016 13.984 -4.855 1 91.94 12 GLU B N 1
ATOM 1900 C CA . GLU B 1 12 ? 22.984 13.969 -3.773 1 91.94 12 GLU B CA 1
ATOM 1901 C C . GLU B 1 12 ? 22.734 12.797 -2.822 1 91.94 12 GLU B C 1
ATOM 1903 O O . GLU B 1 12 ? 23.688 12.125 -2.396 1 91.94 12 GLU B O 1
ATOM 1908 N N . ALA B 1 13 ? 21.531 12.594 -2.459 1 93.19 13 ALA B N 1
ATOM 1909 C CA . ALA B 1 13 ? 21.188 11.484 -1.569 1 93.19 13 ALA B CA 1
ATOM 1910 C C . ALA B 1 13 ? 21.578 10.141 -2.182 1 93.19 13 ALA B C 1
ATOM 1912 O O . ALA B 1 13 ? 22.172 9.297 -1.51 1 93.19 13 ALA B O 1
ATOM 1913 N N . LEU B 1 14 ? 21.281 9.922 -3.455 1 96.25 14 LEU B N 1
ATOM 1914 C CA . LEU B 1 14 ? 21.594 8.672 -4.137 1 96.25 14 LEU B CA 1
ATOM 1915 C C . LEU B 1 14 ? 23.109 8.469 -4.223 1 96.25 14 LEU B C 1
ATOM 1917 O O . LEU B 1 14 ? 23.594 7.34 -4.086 1 96.25 14 LEU B O 1
ATOM 1921 N N . GLN B 1 15 ? 23.797 9.555 -4.43 1 95.88 15 GLN B N 1
ATOM 1922 C CA . GLN B 1 15 ? 25.266 9.469 -4.469 1 95.88 15 GLN B CA 1
ATOM 1923 C C . GLN B 1 15 ? 25.828 9 -3.129 1 95.88 15 GLN B C 1
ATOM 1925 O O . GLN B 1 15 ? 26.734 8.18 -3.088 1 95.88 15 GLN B O 1
ATOM 1930 N N . LYS B 1 16 ? 25.266 9.5 -2.092 1 94.81 16 LYS B N 1
ATOM 1931 C CA . LYS B 1 16 ? 25.719 9.125 -0.753 1 94.81 16 LYS B CA 1
ATOM 1932 C C . LYS B 1 16 ? 25.375 7.668 -0.448 1 94.81 16 LYS B C 1
ATOM 1934 O O . LYS B 1 16 ? 26.078 7.012 0.331 1 94.81 16 LYS B O 1
ATOM 1939 N N . MET B 1 17 ? 24.328 7.105 -1.034 1 96.62 17 MET B N 1
ATOM 1940 C CA . MET B 1 17 ? 23.844 5.75 -0.753 1 96.62 17 MET B CA 1
ATOM 1941 C C . MET B 1 17 ? 24.578 4.73 -1.617 1 96.62 17 MET B C 1
ATOM 1943 O O . MET B 1 17 ? 24.484 3.525 -1.378 1 96.62 17 MET B O 1
ATOM 1947 N N . LYS B 1 18 ? 25.312 5.203 -2.609 1 97 18 LYS B N 1
ATOM 1948 C CA . LYS B 1 18 ? 26 4.32 -3.555 1 97 18 LYS B CA 1
ATOM 1949 C C . LYS B 1 18 ? 26.875 3.311 -2.828 1 97 18 LYS B C 1
ATOM 1951 O O . LYS B 1 18 ? 27.594 3.664 -1.889 1 97 18 LYS B O 1
ATOM 1956 N N . GLY B 1 19 ? 26.766 2.115 -3.248 1 97.69 19 GLY B N 1
ATOM 1957 C CA . GLY B 1 19 ? 27.547 1.049 -2.654 1 97.69 19 GLY B CA 1
ATOM 1958 C C . GLY B 1 19 ? 26.875 0.396 -1.465 1 97.69 19 GLY B C 1
ATOM 1959 O O . GLY B 1 19 ? 27.281 -0.678 -1.021 1 97.69 19 GLY B O 1
ATOM 1960 N N . LYS B 1 20 ? 25.828 1.003 -0.96 1 97.81 20 LYS B N 1
ATOM 1961 C CA . LYS B 1 20 ? 25.141 0.493 0.222 1 97.81 20 LYS B CA 1
ATOM 1962 C C . LYS B 1 20 ? 23.641 0.311 -0.046 1 97.81 20 LYS B C 1
ATOM 1964 O O . LYS B 1 20 ? 22.859 0.107 0.884 1 97.81 20 LYS B O 1
ATOM 1969 N N . ILE B 1 21 ? 23.219 0.316 -1.226 1 97.88 21 ILE B N 1
ATOM 1970 C CA . ILE B 1 21 ? 21.812 0.396 -1.62 1 97.88 21 ILE B CA 1
ATOM 1971 C C . ILE B 1 21 ? 21.078 -0.873 -1.188 1 97.88 21 ILE B C 1
ATOM 1973 O O . ILE B 1 21 ? 19.984 -0.804 -0.617 1 97.88 21 ILE B O 1
ATOM 1977 N N . PRO B 1 22 ? 21.688 -2.025 -1.359 1 97.5 22 PRO B N 1
ATOM 1978 C CA . PRO B 1 22 ? 20.969 -3.227 -0.926 1 97.5 22 PRO B CA 1
ATOM 1979 C C . PRO B 1 22 ? 20.719 -3.25 0.579 1 97.5 22 PRO B C 1
ATOM 1981 O O . PRO B 1 22 ? 19.641 -3.646 1.018 1 97.5 22 PRO B O 1
ATOM 1984 N N . GLU B 1 23 ? 21.672 -2.789 1.343 1 97.44 23 GLU B N 1
ATOM 1985 C CA . GLU B 1 23 ? 21.516 -2.717 2.791 1 97.44 23 GLU B CA 1
ATOM 1986 C C . GLU B 1 23 ? 20.453 -1.688 3.174 1 97.44 23 GLU B C 1
ATOM 1988 O O . GLU B 1 23 ? 19.625 -1.94 4.051 1 97.44 23 GLU B O 1
ATOM 1993 N N . ILE B 1 24 ? 20.469 -0.625 2.5 1 97.38 24 ILE B N 1
ATOM 1994 C CA . ILE B 1 24 ? 19.531 0.463 2.754 1 97.38 24 ILE B CA 1
ATOM 1995 C C . ILE B 1 24 ? 18.109 0.024 2.379 1 97.38 24 ILE B C 1
ATOM 1997 O O . ILE B 1 24 ? 17.156 0.302 3.105 1 97.38 24 ILE B O 1
ATOM 2001 N N . ALA B 1 25 ? 17.953 -0.719 1.35 1 97.44 25 ALA B N 1
ATOM 2002 C CA . ALA B 1 25 ? 16.656 -1.184 0.866 1 97.44 25 ALA B CA 1
ATOM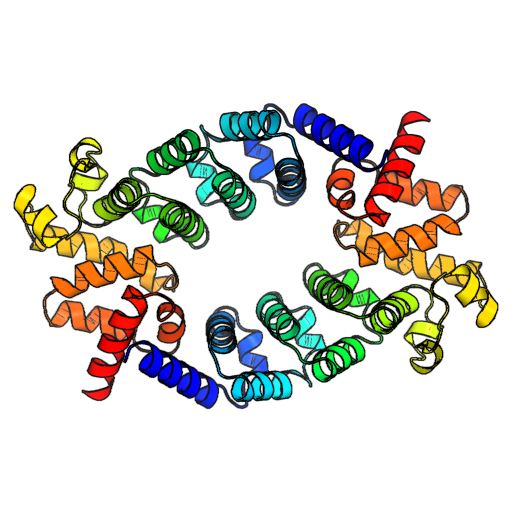 2003 C C . ALA B 1 25 ? 15.992 -2.107 1.882 1 97.44 25 ALA B C 1
ATOM 2005 O O . ALA B 1 25 ? 14.766 -2.164 1.969 1 97.44 25 ALA B O 1
ATOM 2006 N N . GLY B 1 26 ? 16.828 -2.734 2.662 1 96.69 26 GLY B N 1
ATOM 2007 C CA . GLY B 1 26 ? 16.312 -3.707 3.605 1 96.69 26 GLY B CA 1
ATOM 2008 C C . GLY B 1 26 ? 16.078 -3.133 4.988 1 96.69 26 GLY B C 1
ATOM 2009 O O . GLY B 1 26 ? 15.695 -3.854 5.914 1 96.69 26 GLY B O 1
ATOM 2010 N N . SER B 1 27 ? 16.266 -1.836 5.09 1 94.12 27 SER B N 1
ATOM 2011 C CA . SER B 1 27 ? 16.156 -1.188 6.391 1 94.12 27 SER B CA 1
ATOM 2012 C C . SER B 1 27 ? 14.844 -0.418 6.512 1 94.12 27 SER B C 1
ATOM 2014 O O . SER B 1 27 ? 14.469 0.324 5.602 1 94.12 27 SER B O 1
ATOM 2016 N N . HIS B 1 28 ? 14.297 -0.585 7.699 1 90.19 28 HIS B N 1
ATOM 2017 C CA . HIS B 1 28 ? 12.977 -0.012 7.938 1 90.19 28 HIS B CA 1
ATOM 2018 C C . HIS B 1 28 ? 12.969 1.485 7.648 1 90.19 28 HIS B C 1
ATOM 2020 O O . HIS B 1 28 ? 12.164 1.959 6.84 1 90.19 28 HIS B O 1
ATOM 2026 N N . VAL B 1 29 ? 13.844 2.262 8.117 1 86.06 29 VAL B N 1
ATOM 2027 C CA . VAL B 1 29 ? 13.836 3.719 8.023 1 86.06 29 VAL B CA 1
ATOM 2028 C C . VAL B 1 29 ? 14.461 4.152 6.699 1 86.06 29 VAL B C 1
ATOM 2030 O O . VAL B 1 29 ? 13.844 4.879 5.922 1 86.06 29 VAL B O 1
ATOM 2033 N N . SER B 1 30 ? 15.539 3.609 6.402 1 92.69 30 SER B N 1
ATOM 2034 C CA . SER B 1 30 ? 16.312 4.078 5.258 1 92.69 30 SER B C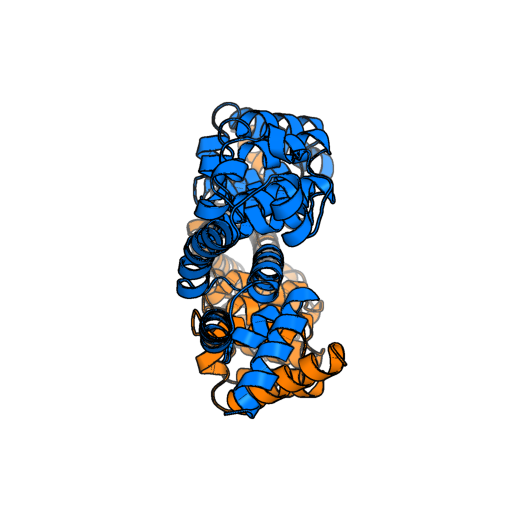A 1
ATOM 2035 C C . SER B 1 30 ? 15.672 3.648 3.943 1 92.69 30 SER B C 1
ATOM 2037 O O . SER B 1 30 ? 15.797 4.344 2.932 1 92.69 30 SER B O 1
ATOM 2039 N N . SER B 1 31 ? 14.945 2.549 3.922 1 96.06 31 SER B N 1
ATOM 2040 C CA . SER B 1 31 ? 14.32 2.098 2.684 1 96.06 31 SER B CA 1
ATOM 2041 C C . SER B 1 31 ? 13.305 3.113 2.176 1 96.06 31 SER B C 1
ATOM 2043 O O . SER B 1 31 ? 13.133 3.275 0.966 1 96.06 31 SER B O 1
ATOM 2045 N N . ARG B 1 32 ? 12.688 3.814 3.119 1 93.44 32 ARG B N 1
ATOM 2046 C CA . ARG B 1 32 ? 11.703 4.82 2.732 1 93.44 32 ARG B CA 1
ATOM 2047 C C . ARG B 1 32 ? 12.367 6 2.033 1 93.44 32 ARG B C 1
ATOM 2049 O O . ARG B 1 32 ? 11.805 6.582 1.108 1 93.44 32 ARG B O 1
ATOM 2056 N N . VAL B 1 33 ? 13.516 6.383 2.475 1 94 33 VAL B N 1
ATOM 2057 C CA . VAL B 1 33 ? 14.281 7.434 1.819 1 94 33 VAL B CA 1
ATOM 2058 C C . VAL B 1 33 ? 14.641 7.004 0.398 1 94 33 VAL B C 1
ATOM 2060 O O . VAL B 1 33 ? 14.438 7.758 -0.556 1 94 33 VAL B O 1
ATOM 2063 N N . LEU B 1 34 ? 15.141 5.812 0.315 1 96.75 34 LEU B N 1
ATOM 2064 C CA . LEU B 1 34 ? 15.523 5.285 -0.989 1 96.75 34 LEU B CA 1
ATOM 2065 C C . LEU B 1 34 ? 14.32 5.195 -1.918 1 96.75 34 LEU B C 1
ATOM 2067 O O . LEU B 1 34 ? 14.414 5.523 -3.102 1 96.75 34 LEU B O 1
ATOM 2071 N N . GLN B 1 35 ? 13.203 4.762 -1.455 1 95.56 35 GLN B N 1
ATOM 2072 C CA . GLN B 1 35 ? 11.977 4.699 -2.238 1 95.56 35 GLN B CA 1
ATOM 2073 C C . GLN B 1 35 ? 11.625 6.062 -2.826 1 95.56 35 GLN B C 1
ATOM 2075 O O . GLN B 1 35 ? 11.297 6.168 -4.012 1 95.56 35 GLN B O 1
ATOM 2080 N N . THR B 1 36 ? 11.711 7.055 -1.959 1 93.62 36 THR B N 1
ATOM 2081 C CA . THR B 1 36 ? 11.422 8.406 -2.424 1 93.62 36 THR B CA 1
ATOM 2082 C C . THR B 1 36 ? 12.422 8.836 -3.49 1 93.62 36 THR B C 1
ATOM 2084 O O . THR B 1 36 ? 12.047 9.414 -4.512 1 93.62 36 THR B O 1
ATOM 2087 N N . CYS B 1 37 ? 13.656 8.578 -3.301 1 94.75 37 CYS B N 1
ATOM 2088 C CA . CYS B 1 37 ? 14.688 8.93 -4.266 1 94.75 37 CYS B CA 1
ATOM 2089 C C . CYS B 1 37 ? 14.422 8.281 -5.617 1 94.75 37 CYS B C 1
ATOM 2091 O O . CYS B 1 37 ? 14.484 8.953 -6.652 1 94.75 37 CYS B O 1
ATOM 2093 N N . VAL B 1 38 ? 14.055 7.039 -5.602 1 96 38 VAL B N 1
ATOM 2094 C CA . VAL B 1 38 ? 13.852 6.285 -6.832 1 96 38 VAL B CA 1
ATOM 2095 C C . VAL B 1 38 ? 12.617 6.812 -7.562 1 96 38 VAL B C 1
ATOM 2097 O O . VAL B 1 38 ? 12.57 6.812 -8.797 1 96 38 VAL B O 1
ATOM 2100 N N . LYS B 1 39 ? 11.703 7.281 -6.805 1 92.62 39 LYS B N 1
ATOM 2101 C CA . LYS B 1 39 ? 10.477 7.809 -7.383 1 92.62 39 LYS B CA 1
ATOM 2102 C C . LYS B 1 39 ? 10.742 9.078 -8.188 1 92.62 39 LYS B C 1
ATOM 2104 O O . LYS B 1 39 ? 10.078 9.336 -9.195 1 92.62 39 LYS B O 1
ATOM 2109 N N . TYR B 1 40 ? 11.781 9.844 -7.867 1 91.25 40 TYR B N 1
ATOM 2110 C CA . TYR B 1 40 ? 11.906 11.18 -8.445 1 91.25 40 TYR B CA 1
ATOM 2111 C C . TYR B 1 40 ? 13.25 11.336 -9.164 1 91.25 40 TYR B C 1
ATOM 2113 O O . TYR B 1 40 ? 13.516 12.367 -9.773 1 91.25 40 TYR B O 1
ATOM 2121 N N . CYS B 1 41 ? 14.062 10.352 -9.125 1 94.06 41 CYS B N 1
ATOM 2122 C CA . CYS B 1 41 ? 15.391 10.453 -9.719 1 94.06 41 CYS B CA 1
ATOM 2123 C C . CYS B 1 41 ? 15.312 10.328 -11.234 1 94.06 41 CYS B C 1
ATOM 2125 O O . CYS B 1 41 ? 14.25 10.062 -11.789 1 94.06 41 CYS B O 1
ATOM 2127 N N . SER B 1 42 ? 16.422 10.641 -11.875 1 94.44 42 SER B N 1
ATOM 2128 C CA . SER B 1 42 ? 16.531 10.492 -13.32 1 94.44 42 SER B CA 1
ATOM 2129 C C . SER B 1 42 ? 16.562 9.023 -13.727 1 94.44 42 SER B C 1
ATOM 2131 O O . SER B 1 42 ? 16.828 8.148 -12.883 1 94.44 42 SER B O 1
ATOM 2133 N N . GLN B 1 43 ? 16.359 8.742 -15 1 96.19 43 GLN B N 1
ATOM 2134 C CA . GLN B 1 43 ? 16.422 7.371 -15.508 1 96.19 43 GLN B CA 1
ATOM 2135 C C . GLN B 1 43 ? 17.812 6.773 -15.305 1 96.19 43 GLN B C 1
ATOM 2137 O O . GLN B 1 43 ? 17.938 5.605 -14.938 1 96.19 43 GLN B O 1
ATOM 2142 N N . ALA B 1 44 ? 18.766 7.586 -15.547 1 97.06 44 ALA B N 1
ATOM 2143 C CA . ALA B 1 44 ? 20.141 7.109 -15.367 1 97.06 44 ALA B CA 1
ATOM 2144 C C . ALA B 1 44 ? 20.406 6.707 -13.914 1 97.06 44 ALA B C 1
ATOM 2146 O O . ALA B 1 44 ? 21.031 5.68 -13.656 1 97.06 44 ALA B O 1
ATOM 2147 N N . GLU B 1 45 ? 19.938 7.488 -13.016 1 97 45 GLU B N 1
ATOM 2148 C CA . GLU B 1 45 ? 20.062 7.184 -11.594 1 97 45 GLU B CA 1
ATOM 2149 C C . GLU B 1 45 ? 19.281 5.93 -11.219 1 97 45 GLU B C 1
ATOM 2151 O O . GLU B 1 45 ? 19.75 5.098 -10.445 1 97 45 GLU B O 1
ATOM 2156 N N . ARG B 1 46 ? 18.094 5.793 -11.719 1 97.44 46 ARG B N 1
ATOM 2157 C CA . ARG B 1 46 ? 17.266 4.613 -11.469 1 97.44 46 ARG B CA 1
ATOM 2158 C C . ARG B 1 46 ? 17.969 3.35 -11.977 1 97.44 46 ARG B C 1
ATOM 2160 O O . ARG B 1 46 ? 17.953 2.32 -11.297 1 97.44 46 ARG B O 1
ATOM 2167 N N . ASP B 1 47 ? 18.594 3.463 -13.133 1 97.88 47 ASP B N 1
ATOM 2168 C CA . ASP B 1 47 ? 19.328 2.342 -13.703 1 97.88 47 ASP B CA 1
ATOM 2169 C C . ASP B 1 47 ? 20.5 1.946 -12.805 1 97.88 47 ASP B C 1
ATOM 2171 O O . ASP B 1 47 ? 20.781 0.759 -12.617 1 97.88 47 ASP B O 1
ATOM 2175 N N . ALA B 1 48 ? 21.125 2.936 -12.297 1 97.88 48 ALA B N 1
ATOM 2176 C CA . ALA B 1 48 ? 22.266 2.67 -11.414 1 97.88 48 ALA B CA 1
ATOM 2177 C C . ALA B 1 48 ? 21.812 1.969 -10.133 1 97.88 48 ALA B C 1
ATOM 2179 O O . ALA B 1 48 ? 22.469 1.051 -9.656 1 97.88 48 ALA B O 1
ATOM 2180 N N . VAL B 1 49 ? 20.719 2.383 -9.562 1 98.19 49 VAL B N 1
ATOM 2181 C CA . VAL B 1 49 ? 20.156 1.736 -8.383 1 98.19 49 VAL B CA 1
ATOM 2182 C C . VAL B 1 49 ? 19.812 0.285 -8.711 1 98.19 49 VAL B C 1
ATOM 2184 O O . VAL B 1 49 ? 20.141 -0.625 -7.945 1 98.19 49 VAL B O 1
ATOM 2187 N N . PHE B 1 50 ? 19.156 0.056 -9.867 1 98.12 50 PHE B N 1
ATOM 2188 C CA . PHE B 1 50 ? 18.766 -1.282 -10.305 1 98.12 50 PHE B CA 1
ATOM 2189 C C . PHE B 1 50 ? 20 -2.188 -10.406 1 98.12 50 PHE B C 1
ATOM 2191 O O . PHE B 1 50 ? 19.969 -3.332 -9.945 1 98.12 50 PHE B O 1
ATOM 2198 N N . GLU B 1 51 ? 21.031 -1.65 -10.969 1 97.69 51 GLU B N 1
ATOM 2199 C CA . GLU B 1 51 ? 22.25 -2.416 -11.156 1 97.69 51 GLU B CA 1
ATOM 2200 C C . GLU B 1 51 ? 22.859 -2.844 -9.82 1 97.69 51 GLU B C 1
ATOM 2202 O O . GLU B 1 51 ? 23.328 -3.975 -9.672 1 97.69 51 GLU B O 1
ATOM 2207 N N . GLU 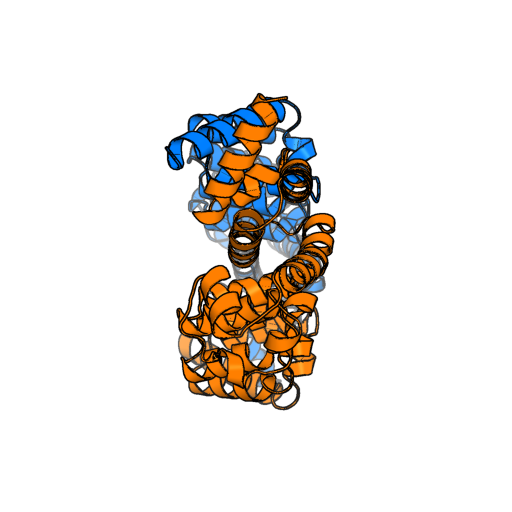B 1 52 ? 22.797 -1.972 -8.891 1 97.94 52 GLU B N 1
ATOM 2208 C CA . GLU B 1 52 ? 23.344 -2.287 -7.574 1 97.94 52 GLU B CA 1
ATOM 2209 C C . GLU B 1 52 ? 22.484 -3.307 -6.844 1 97.94 52 GLU B C 1
ATOM 2211 O O . GLU B 1 52 ? 22.984 -4.082 -6.023 1 97.94 52 GLU B O 1
ATOM 2216 N N . LEU B 1 53 ? 21.203 -3.359 -7.133 1 98 53 LEU B N 1
ATOM 2217 C CA . LEU B 1 53 ? 20.266 -4.25 -6.457 1 98 53 LEU B CA 1
ATOM 2218 C C . LEU B 1 53 ? 20.281 -5.637 -7.094 1 98 53 LEU B C 1
ATOM 2220 O O . LEU B 1 53 ? 19.938 -6.625 -6.445 1 98 53 LEU B O 1
ATOM 2224 N N . GLN B 1 54 ? 20.672 -5.746 -8.32 1 97.31 54 GLN B N 1
ATOM 2225 C CA . GLN B 1 54 ? 20.5 -6.922 -9.164 1 97.31 54 GLN B CA 1
ATOM 2226 C C . GLN B 1 54 ? 21.062 -8.172 -8.492 1 97.31 54 GLN B C 1
ATOM 2228 O O . GLN B 1 54 ? 20.391 -9.195 -8.414 1 97.31 54 GLN B O 1
ATOM 2233 N N . PRO B 1 55 ? 22.297 -8.07 -7.922 1 97.31 55 PRO B N 1
ATOM 2234 C CA . PRO B 1 55 ? 22.844 -9.273 -7.301 1 97.31 55 PRO B CA 1
ATOM 2235 C C . PRO B 1 55 ? 22.094 -9.688 -6.043 1 97.31 55 PRO B C 1
ATOM 2237 O O . PRO B 1 55 ? 22.281 -10.805 -5.539 1 97.31 55 PRO B O 1
ATOM 2240 N N . HIS B 1 56 ? 21.234 -8.891 -5.551 1 97.75 56 HIS B N 1
ATOM 2241 C CA . HIS B 1 56 ? 20.578 -9.125 -4.266 1 97.75 56 HIS B CA 1
ATOM 2242 C C . HIS B 1 56 ? 19.078 -9.297 -4.43 1 97.75 56 HIS B C 1
ATOM 2244 O O . HIS B 1 56 ? 18.328 -9.211 -3.451 1 97.75 56 HIS B O 1
ATOM 2250 N N . PHE B 1 57 ? 18.609 -9.531 -5.594 1 97.38 57 PHE B N 1
ATOM 2251 C CA . PHE B 1 57 ? 17.188 -9.57 -5.902 1 97.38 57 PHE B CA 1
ATOM 2252 C C . PHE B 1 57 ? 16.469 -10.609 -5.039 1 97.38 57 PHE B C 1
ATOM 2254 O O . PHE B 1 57 ? 15.414 -10.328 -4.469 1 97.38 57 PHE B O 1
ATOM 2261 N N . LEU B 1 58 ? 17.016 -11.727 -4.871 1 96.81 58 LEU B N 1
ATOM 2262 C CA . LEU B 1 58 ? 16.344 -12.805 -4.137 1 96.81 58 LEU B CA 1
ATOM 2263 C C . LEU B 1 58 ? 16.188 -12.438 -2.666 1 96.81 58 LEU B C 1
ATOM 2265 O O . LEU B 1 58 ? 15.117 -12.633 -2.086 1 96.81 58 LEU B O 1
ATOM 2269 N N . SER B 1 59 ? 17.266 -11.891 -2.088 1 96.38 59 SER B N 1
ATOM 2270 C CA . SER B 1 59 ? 17.203 -11.5 -0.684 1 96.38 59 SER B CA 1
ATOM 2271 C C . SER B 1 59 ? 16.234 -10.336 -0.477 1 96.38 59 SER B C 1
ATOM 2273 O O . SER B 1 59 ? 15.555 -10.266 0.546 1 96.38 59 SER B O 1
ATOM 2275 N N . LEU B 1 60 ? 16.125 -9.523 -1.457 1 97.31 60 LEU B N 1
ATOM 2276 C CA . LEU B 1 60 ? 15.25 -8.367 -1.362 1 97.31 60 LEU B CA 1
ATOM 2277 C C . LEU B 1 60 ? 13.797 -8.758 -1.609 1 97.31 60 LEU B C 1
ATOM 2279 O O . LEU B 1 60 ? 12.875 -8.117 -1.086 1 97.31 60 LEU B O 1
ATOM 2283 N N . ALA B 1 61 ? 13.531 -9.805 -2.307 1 96.56 61 ALA B N 1
ATOM 2284 C CA . ALA B 1 61 ? 12.195 -10.211 -2.748 1 96.56 61 ALA B CA 1
ATOM 2285 C C . ALA B 1 61 ? 11.336 -10.641 -1.565 1 96.56 61 ALA B C 1
ATOM 2287 O O . ALA B 1 61 ? 10.102 -10.562 -1.625 1 96.56 61 ALA B O 1
ATOM 2288 N N . ASP B 1 62 ? 11.922 -11.07 -0.518 1 95.69 62 ASP B N 1
ATOM 2289 C CA . ASP B 1 62 ? 11.094 -11.492 0.611 1 95.69 62 ASP B CA 1
ATOM 2290 C C . ASP B 1 62 ? 11.328 -10.594 1.825 1 95.69 62 ASP B C 1
ATOM 2292 O O . ASP B 1 62 ? 10.992 -10.969 2.951 1 95.69 62 ASP B O 1
ATOM 2296 N N . ASN B 1 63 ? 11.953 -9.492 1.608 1 97 63 ASN B N 1
ATOM 2297 C CA . ASN B 1 63 ? 12.18 -8.508 2.656 1 97 63 ASN B CA 1
ATOM 2298 C C . ASN B 1 63 ? 11 -7.555 2.801 1 97 63 ASN B C 1
ATOM 2300 O O . ASN B 1 63 ? 10.602 -6.895 1.838 1 97 63 ASN B O 1
ATOM 2304 N N . THR B 1 64 ? 10.469 -7.48 4.043 1 96.06 64 THR B N 1
ATOM 2305 C CA . THR B 1 64 ? 9.227 -6.75 4.285 1 96.06 64 THR B CA 1
ATOM 2306 C C . THR B 1 64 ? 9.422 -5.258 4.043 1 96.06 64 THR B C 1
ATOM 2308 O O . THR B 1 64 ? 8.469 -4.539 3.738 1 96.06 64 THR B O 1
ATOM 2311 N N . TYR B 1 65 ? 10.641 -4.773 4.133 1 95.62 65 TYR B N 1
ATOM 2312 C CA . TYR B 1 65 ? 10.898 -3.352 3.936 1 95.62 65 TYR B CA 1
ATOM 2313 C C . TYR B 1 65 ? 11.281 -3.062 2.49 1 95.62 65 TYR B C 1
ATOM 2315 O O . TYR B 1 65 ? 10.984 -1.985 1.967 1 95.62 65 TYR B O 1
ATOM 2323 N N . ALA B 1 66 ? 11.836 -4 1.825 1 97.69 66 ALA B N 1
ATOM 2324 C CA . ALA B 1 66 ? 12.352 -3.791 0.474 1 97.69 66 ALA B CA 1
ATOM 2325 C C . ALA B 1 66 ? 11.258 -3.998 -0.567 1 97.69 66 ALA B C 1
ATOM 2327 O O . ALA B 1 66 ? 11.391 -3.557 -1.712 1 97.69 66 ALA B O 1
ATOM 2328 N N . VAL B 1 67 ? 10.211 -4.656 -0.206 1 97.19 67 VAL B N 1
ATOM 2329 C CA . VAL B 1 67 ? 9.195 -5.105 -1.15 1 97.19 67 VAL B CA 1
ATOM 2330 C C . VAL B 1 67 ? 8.648 -3.914 -1.935 1 97.19 67 VAL B C 1
ATOM 2332 O O . VAL B 1 67 ? 8.477 -3.994 -3.152 1 97.19 67 VAL B O 1
ATOM 2335 N N . HIS B 1 68 ? 8.43 -2.805 -1.312 1 95.88 68 HIS B N 1
ATOM 2336 C CA . HIS B 1 68 ? 7.875 -1.636 -1.986 1 95.88 68 HIS B CA 1
ATOM 2337 C C . HIS B 1 68 ? 8.859 -1.062 -2.996 1 95.88 68 HIS B C 1
ATOM 2339 O O . HIS B 1 68 ? 8.469 -0.637 -4.086 1 95.88 68 HIS B O 1
ATOM 2345 N N . LEU B 1 69 ? 10.094 -1.041 -2.592 1 97.56 69 LEU B N 1
ATOM 2346 C CA . LEU B 1 69 ? 11.133 -0.584 -3.51 1 97.56 69 LEU B CA 1
ATOM 2347 C C . LEU B 1 69 ? 11.242 -1.516 -4.711 1 97.56 69 LEU B C 1
ATOM 2349 O O . LEU B 1 69 ? 11.305 -1.057 -5.855 1 97.56 69 LEU B O 1
ATOM 2353 N N . VAL B 1 70 ? 11.227 -2.777 -4.438 1 97.81 70 VAL B N 1
ATOM 2354 C CA . VAL B 1 70 ? 11.359 -3.771 -5.496 1 97.81 70 VAL B CA 1
ATOM 2355 C C . VAL B 1 70 ? 10.211 -3.629 -6.492 1 97.81 70 VAL B C 1
ATOM 2357 O O . VAL B 1 70 ? 10.438 -3.576 -7.707 1 97.81 70 VAL B O 1
ATOM 2360 N N . LYS B 1 71 ? 9.008 -3.52 -6.012 1 97.75 71 LYS B N 1
ATOM 2361 C CA . LYS B 1 71 ? 7.848 -3.354 -6.887 1 97.75 71 LYS B CA 1
ATOM 2362 C C . LYS B 1 71 ? 7.957 -2.066 -7.703 1 97.75 71 LYS B C 1
ATOM 2364 O O . LYS B 1 71 ? 7.715 -2.07 -8.914 1 97.75 71 LYS B O 1
ATOM 2369 N N . LYS B 1 72 ? 8.375 -1.014 -7.043 1 96.62 72 LYS B N 1
ATOM 2370 C CA . LYS B 1 72 ? 8.531 0.263 -7.73 1 96.62 72 LYS B CA 1
ATOM 2371 C C . LYS B 1 72 ? 9.594 0.169 -8.82 1 96.62 72 LYS B C 1
ATOM 2373 O O . LYS B 1 72 ? 9.414 0.703 -9.922 1 96.62 72 LYS B O 1
ATOM 2378 N N . MET B 1 73 ? 10.656 -0.49 -8.516 1 97.06 73 MET B N 1
ATOM 2379 C CA . MET B 1 73 ? 11.727 -0.676 -9.492 1 97.06 73 MET B CA 1
ATOM 2380 C C . MET B 1 73 ? 11.242 -1.49 -10.688 1 97.06 73 MET B C 1
ATOM 2382 O O . MET B 1 73 ? 11.57 -1.175 -11.828 1 97.06 73 MET B O 1
ATOM 2386 N N . LEU B 1 74 ? 10.406 -2.428 -10.43 1 97.94 74 LEU B N 1
ATOM 2387 C CA . LEU B 1 74 ? 9.891 -3.27 -11.508 1 97.94 74 LEU B CA 1
ATOM 2388 C C . LEU B 1 74 ? 8.891 -2.5 -12.359 1 97.94 74 LEU B C 1
ATOM 2390 O O . LEU B 1 74 ? 8.844 -2.68 -13.578 1 97.94 74 LEU B O 1
ATOM 2394 N N . ASP B 1 75 ? 8.133 -1.614 -11.789 1 97.44 75 ASP B N 1
ATOM 2395 C CA . ASP B 1 75 ? 7.172 -0.789 -12.523 1 97.44 75 ASP B CA 1
ATOM 2396 C C . ASP B 1 75 ? 7.875 0.085 -13.555 1 97.44 75 ASP B C 1
ATOM 2398 O O . ASP B 1 75 ? 7.293 0.428 -14.586 1 97.44 75 ASP B O 1
ATOM 2402 N N . ASN B 1 76 ? 9.102 0.364 -13.289 1 96.31 76 ASN B N 1
ATOM 2403 C CA . ASN B 1 76 ? 9.836 1.272 -14.164 1 96.31 76 ASN B CA 1
ATOM 2404 C C . ASN B 1 76 ? 10.961 0.552 -14.898 1 96.31 76 ASN B C 1
ATOM 2406 O O . ASN B 1 76 ? 11.805 1.191 -15.531 1 96.31 76 ASN B O 1
ATOM 2410 N N . ALA B 1 77 ? 10.984 -0.719 -14.766 1 97.44 77 ALA B N 1
ATOM 2411 C CA . ALA B 1 77 ? 12.078 -1.51 -15.328 1 97.44 77 ALA B CA 1
ATOM 2412 C C . ALA B 1 77 ? 11.984 -1.57 -16.859 1 97.44 77 ALA B C 1
ATOM 2414 O O . ALA B 1 77 ? 10.883 -1.663 -17.406 1 97.44 77 ALA B O 1
ATOM 2415 N N . SER B 1 78 ? 13.117 -1.489 -17.484 1 97.38 78 SER B N 1
ATOM 2416 C CA . SER B 1 78 ? 13.164 -1.832 -18.906 1 97.38 78 SER B CA 1
ATOM 2417 C C . SER B 1 78 ? 12.836 -3.305 -19.125 1 97.38 78 SER B C 1
ATOM 2419 O O . SER B 1 78 ? 12.828 -4.094 -18.188 1 97.38 78 SER B O 1
ATOM 2421 N N . LYS B 1 79 ? 12.594 -3.65 -20.375 1 97.38 79 LYS B N 1
ATOM 2422 C CA . LYS B 1 79 ? 12.328 -5.047 -20.703 1 97.38 79 LYS B CA 1
ATOM 2423 C C . LYS B 1 79 ? 13.484 -5.941 -20.266 1 97.38 79 LYS B C 1
ATOM 2425 O O . LYS B 1 79 ? 13.266 -7.031 -19.734 1 97.38 79 LYS B O 1
ATOM 2430 N N . LYS B 1 80 ? 14.648 -5.402 -20.484 1 97.44 80 LYS B N 1
ATOM 2431 C CA . LYS B 1 80 ? 15.836 -6.156 -20.109 1 97.44 80 LYS B CA 1
ATOM 2432 C C . LYS B 1 80 ? 15.93 -6.32 -18.594 1 97.44 80 LYS B C 1
ATOM 2434 O O . LYS B 1 80 ? 16.25 -7.402 -18.094 1 97.44 80 LYS B O 1
ATOM 2439 N N . GLN B 1 81 ? 15.664 -5.27 -17.891 1 97.88 81 GLN B N 1
ATOM 2440 C CA . GLN B 1 81 ? 15.711 -5.305 -16.438 1 97.88 81 GLN B CA 1
ATOM 2441 C C . GLN B 1 81 ? 14.656 -6.262 -15.883 1 97.88 81 GLN B C 1
ATOM 2443 O O . GLN B 1 81 ? 14.945 -7.039 -14.969 1 97.88 81 GLN B O 1
ATOM 2448 N N . LEU B 1 82 ? 13.453 -6.195 -16.406 1 98.25 82 LEU B N 1
ATOM 2449 C CA . LEU B 1 82 ? 12.391 -7.098 -15.961 1 98.25 82 LEU B CA 1
ATOM 2450 C C . LEU B 1 82 ? 12.766 -8.547 -16.234 1 98.25 82 LEU B C 1
ATOM 2452 O O . LEU B 1 82 ? 12.594 -9.406 -15.367 1 98.25 82 LEU B O 1
ATOM 2456 N N . ALA B 1 83 ? 13.305 -8.812 -17.391 1 97 83 ALA B N 1
ATOM 2457 C CA . ALA B 1 83 ? 13.75 -10.164 -17.734 1 97 83 ALA B CA 1
ATOM 2458 C C . ALA B 1 83 ? 14.812 -10.656 -16.766 1 97 83 ALA B C 1
ATOM 2460 O O . ALA B 1 83 ? 14.789 -11.812 -16.328 1 97 83 ALA B O 1
ATOM 2461 N N . GLY B 1 84 ? 15.758 -9.734 -16.484 1 96.31 84 GLY B N 1
ATOM 2462 C CA . GLY B 1 84 ? 16.797 -10.07 -15.523 1 96.31 84 GLY B CA 1
ATOM 2463 C C . GLY B 1 84 ? 16.25 -10.398 -14.141 1 96.31 84 GLY B C 1
ATOM 2464 O O . GLY B 1 84 ? 16.719 -11.328 -13.484 1 96.31 84 GLY B O 1
ATOM 2465 N N . PHE B 1 85 ? 15.305 -9.688 -13.75 1 98 85 PHE B N 1
ATOM 2466 C CA . PHE B 1 85 ? 14.695 -9.93 -12.445 1 98 85 PHE B CA 1
ATOM 2467 C C . PHE B 1 85 ? 13.984 -11.281 -12.422 1 98 85 PHE B C 1
ATOM 2469 O O . PHE B 1 85 ? 14.172 -12.07 -11.5 1 98 85 PHE B O 1
ATOM 2476 N N . ILE B 1 86 ? 13.156 -11.547 -13.406 1 96.69 86 ILE B N 1
ATOM 2477 C CA . ILE B 1 86 ? 12.406 -12.797 -13.5 1 96.69 86 ILE B CA 1
ATOM 2478 C C . ILE B 1 86 ? 13.375 -13.977 -13.547 1 96.69 86 ILE B C 1
ATOM 2480 O O . ILE B 1 86 ? 13.148 -15 -12.898 1 96.69 86 ILE B O 1
ATOM 2484 N N . SER B 1 87 ? 14.477 -13.773 -14.234 1 93.75 87 SER B N 1
ATOM 2485 C CA . SER B 1 87 ? 15.5 -14.805 -14.289 1 93.75 87 SER B CA 1
ATOM 2486 C C . SER B 1 87 ? 16.109 -15.062 -12.914 1 93.75 87 SER B C 1
ATOM 2488 O O . SER B 1 87 ? 16.406 -16.203 -12.57 1 93.75 87 SER B O 1
ATOM 2490 N N . ALA B 1 88 ? 16.234 -14.039 -12.148 1 95.38 88 ALA B N 1
ATOM 2491 C CA . ALA B 1 88 ? 16.812 -14.156 -10.805 1 95.38 88 ALA B CA 1
ATOM 2492 C C . ALA B 1 88 ? 15.898 -14.961 -9.891 1 95.38 88 ALA B C 1
ATOM 2494 O O . ALA B 1 88 ? 16.344 -15.523 -8.891 1 95.38 88 ALA B O 1
ATOM 2495 N N . LEU B 1 89 ? 14.602 -15.062 -10.203 1 95.56 89 LEU B N 1
ATOM 2496 C CA . LEU B 1 89 ? 13.633 -15.781 -9.375 1 95.56 89 LEU B CA 1
ATOM 2497 C C . LEU B 1 89 ? 13.672 -17.281 -9.664 1 95.56 89 LEU B C 1
ATOM 2499 O O . LEU B 1 89 ? 13.094 -18.062 -8.914 1 95.56 89 LEU B O 1
ATOM 2503 N N . HIS B 1 90 ? 14.352 -17.641 -10.75 1 92.88 90 HIS B N 1
ATOM 2504 C CA . HIS B 1 90 ? 14.352 -19.031 -11.172 1 92.88 90 HIS B CA 1
ATOM 2505 C C . HIS B 1 90 ? 14.82 -19.953 -10.047 1 92.88 90 HIS B C 1
ATOM 2507 O O . HIS B 1 90 ? 15.828 -19.688 -9.398 1 92.88 90 HIS B O 1
ATOM 2513 N N . GLY B 1 91 ? 14.047 -20.953 -9.859 1 92.69 91 GLY B N 1
ATOM 2514 C CA . GLY B 1 91 ? 14.352 -21.938 -8.828 1 92.69 91 GLY B CA 1
ATOM 2515 C C . GLY B 1 91 ? 13.805 -21.562 -7.465 1 92.69 91 GLY B C 1
ATOM 2516 O O . GLY B 1 91 ? 13.859 -22.359 -6.527 1 92.69 91 GLY B O 1
ATOM 2517 N N . HIS B 1 92 ? 13.203 -20.391 -7.336 1 95.81 92 HIS B N 1
ATOM 2518 C CA . HIS B 1 92 ? 12.781 -19.922 -6.023 1 95.81 92 HIS B CA 1
ATOM 2519 C C . HIS B 1 92 ? 11.312 -19.5 -6.043 1 95.81 92 HIS B C 1
ATOM 2521 O O . HIS B 1 92 ? 10.789 -19.016 -5.035 1 95.81 92 HIS B O 1
ATOM 2527 N N . VAL B 1 93 ? 10.617 -19.688 -7.133 1 96.69 93 VAL B N 1
ATOM 2528 C CA . VAL B 1 93 ? 9.258 -19.188 -7.305 1 96.69 93 VAL B CA 1
ATOM 2529 C C . VAL B 1 93 ? 8.336 -19.844 -6.285 1 96.69 93 VAL B C 1
ATOM 2531 O O . VAL B 1 93 ? 7.598 -19.172 -5.57 1 96.69 93 VAL B O 1
ATOM 2534 N N . ALA B 1 94 ? 8.469 -21.125 -6.145 1 96.44 94 ALA B N 1
ATOM 2535 C CA . ALA B 1 94 ? 7.602 -21.859 -5.219 1 96.44 94 ALA B CA 1
ATOM 2536 C C . ALA B 1 94 ? 7.828 -21.391 -3.781 1 96.44 94 ALA B C 1
ATOM 2538 O O . ALA B 1 94 ? 6.871 -21.141 -3.047 1 96.44 94 ALA B O 1
ATOM 2539 N N . SER B 1 95 ? 9.078 -21.281 -3.408 1 96.31 95 SER B N 1
ATOM 2540 C CA . SER B 1 95 ? 9.414 -20.875 -2.047 1 96.31 95 SER B CA 1
ATOM 2541 C C . SER B 1 95 ? 8.953 -19.453 -1.766 1 96.31 95 SER B C 1
ATOM 2543 O O . SER B 1 95 ? 8.445 -19.156 -0.682 1 96.31 95 SER B O 1
ATOM 2545 N N . LEU B 1 96 ? 9.062 -18.594 -2.725 1 97.69 96 LEU B N 1
ATOM 2546 C CA . LEU B 1 96 ? 8.656 -17.203 -2.559 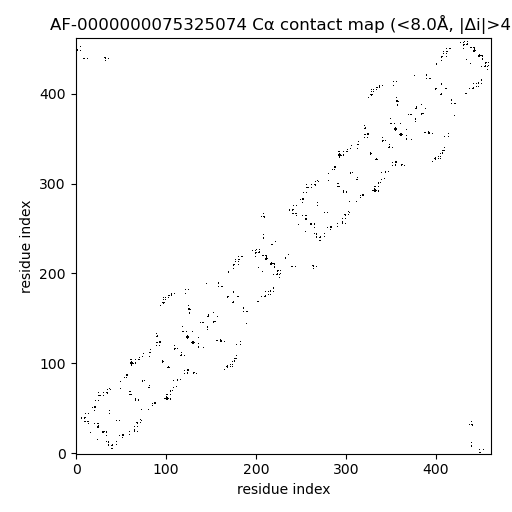1 97.69 96 LEU B CA 1
ATOM 2547 C C . LEU B 1 96 ? 7.137 -17.094 -2.488 1 97.69 96 LEU B C 1
ATOM 2549 O O . LEU B 1 96 ? 6.605 -16.281 -1.726 1 97.69 96 LEU B O 1
ATOM 2553 N N . LEU B 1 97 ? 6.438 -17.969 -3.195 1 98.06 97 LEU B N 1
ATOM 2554 C CA . LEU B 1 97 ? 4.98 -17.891 -3.242 1 98.06 97 LEU B CA 1
ATOM 2555 C C . LEU B 1 97 ? 4.371 -18.312 -1.909 1 98.06 97 LEU B C 1
ATOM 2557 O O . LEU B 1 97 ? 3.217 -18 -1.62 1 98.06 97 LEU B O 1
ATOM 2561 N N . ARG B 1 98 ? 5.121 -19 -1.121 1 96.75 98 ARG B N 1
ATOM 2562 C CA . ARG B 1 98 ? 4.59 -19.406 0.172 1 96.75 98 ARG B CA 1
ATOM 2563 C C . ARG B 1 98 ? 4.98 -18.422 1.267 1 96.75 98 ARG B C 1
ATOM 2565 O O . ARG B 1 98 ? 4.738 -18.672 2.449 1 96.75 98 ARG B O 1
ATOM 2572 N N . HIS B 1 99 ? 5.609 -17.406 0.907 1 96.56 99 HIS B N 1
ATOM 2573 C CA . HIS B 1 99 ? 5.938 -16.281 1.782 1 96.56 99 HIS B CA 1
ATOM 2574 C C . HIS B 1 99 ? 5.016 -15.102 1.529 1 96.56 99 HIS B C 1
ATOM 2576 O O . HIS B 1 99 ? 4.754 -14.742 0.378 1 96.56 99 HIS B O 1
ATOM 2582 N N . MET B 1 100 ? 4.578 -14.484 2.652 1 94.44 100 MET B N 1
ATOM 2583 C CA . MET B 1 100 ? 3.609 -13.398 2.541 1 94.44 100 MET B CA 1
ATOM 2584 C C . MET B 1 100 ? 4.164 -12.258 1.695 1 94.44 100 MET B C 1
ATOM 2586 O O . MET B 1 100 ? 3.463 -11.719 0.842 1 94.44 100 MET B O 1
ATOM 2590 N N . VAL B 1 101 ? 5.422 -11.945 1.926 1 96.44 101 VAL B N 1
ATOM 2591 C CA . VAL B 1 101 ? 6.043 -10.82 1.233 1 96.44 101 VAL B CA 1
ATOM 2592 C C . VAL B 1 101 ? 6.531 -11.266 -0.142 1 96.44 101 VAL B C 1
ATOM 2594 O O . VAL B 1 101 ? 6.238 -10.625 -1.152 1 96.44 101 VAL B O 1
ATOM 2597 N N . GLY B 1 102 ? 7.156 -12.359 -0.2 1 98.12 102 GLY B N 1
ATOM 2598 C CA . GLY B 1 102 ? 7.695 -12.883 -1.445 1 98.12 102 GLY B CA 1
ATOM 2599 C C . GLY B 1 102 ? 6.625 -13.148 -2.488 1 98.12 102 GLY B C 1
ATOM 2600 O O . GLY B 1 102 ? 6.844 -12.93 -3.68 1 98.12 102 GLY B O 1
ATOM 2601 N N . SER B 1 103 ? 5.535 -13.617 -2.064 1 98.44 103 SER B N 1
ATOM 2602 C CA . SER B 1 103 ? 4.457 -13.93 -2.996 1 98.44 103 SER B CA 1
ATOM 2603 C C . SER B 1 103 ? 3.992 -12.688 -3.746 1 98.44 103 SER B C 1
ATOM 2605 O O . SER B 1 103 ? 3.637 -12.766 -4.926 1 98.44 103 SER B O 1
ATOM 2607 N N . VAL B 1 104 ? 4.051 -11.586 -3.078 1 98.12 104 VAL B N 1
ATOM 2608 C CA . VAL B 1 104 ? 3.646 -10.32 -3.672 1 98.12 104 VAL B CA 1
ATOM 2609 C C . VAL B 1 104 ? 4.613 -9.938 -4.789 1 98.12 104 VAL B C 1
ATOM 2611 O O . VAL B 1 104 ? 4.191 -9.492 -5.859 1 98.12 104 VAL B O 1
ATOM 2614 N N . VAL B 1 105 ? 5.84 -10.133 -4.527 1 98.56 105 VAL B N 1
ATOM 2615 C CA . VAL B 1 105 ? 6.871 -9.781 -5.5 1 98.56 105 VAL B CA 1
ATOM 2616 C C . VAL B 1 105 ? 6.754 -10.688 -6.727 1 98.56 105 VAL B C 1
ATOM 2618 O O . VAL B 1 105 ? 6.789 -10.203 -7.863 1 98.56 105 VAL B O 1
ATOM 2621 N N . VAL B 1 106 ? 6.547 -11.961 -6.52 1 98.5 106 VAL B N 1
ATOM 2622 C CA . VAL B 1 106 ? 6.402 -12.906 -7.621 1 98.5 106 VAL B CA 1
ATOM 2623 C C . VAL B 1 106 ? 5.152 -12.57 -8.43 1 98.5 106 VAL B C 1
ATOM 2625 O O . VAL B 1 106 ? 5.195 -12.531 -9.664 1 98.5 106 VAL B O 1
ATOM 2628 N N . GLU B 1 107 ? 4.055 -12.281 -7.762 1 98.69 107 GLU B N 1
ATOM 2629 C CA . GLU B 1 107 ? 2.818 -11.883 -8.43 1 98.69 107 GLU B CA 1
ATOM 2630 C C . GLU B 1 107 ? 3.018 -10.617 -9.258 1 98.69 107 GLU B C 1
ATOM 2632 O O . GLU B 1 107 ? 2.549 -10.531 -10.391 1 98.69 107 GLU B O 1
ATOM 2637 N N . HIS B 1 108 ? 3.75 -9.703 -8.719 1 98.75 108 HIS B N 1
ATOM 2638 C CA . HIS B 1 108 ? 3.992 -8.445 -9.422 1 98.75 108 HIS B CA 1
ATOM 2639 C C . HIS B 1 108 ? 4.812 -8.672 -10.688 1 98.75 108 HIS B C 1
ATOM 2641 O O . HIS B 1 108 ? 4.477 -8.148 -11.758 1 98.75 108 HIS B O 1
ATOM 2647 N N . ALA B 1 109 ? 5.809 -9.414 -10.562 1 98.56 109 ALA B N 1
ATOM 2648 C CA . ALA B 1 109 ? 6.617 -9.773 -11.727 1 98.56 109 ALA B CA 1
ATOM 2649 C C . ALA B 1 109 ? 5.789 -10.531 -12.758 1 98.56 109 ALA B C 1
ATOM 2651 O O . ALA B 1 109 ? 5.91 -10.281 -13.961 1 98.56 109 ALA B O 1
ATOM 2652 N N . TYR B 1 110 ? 4.961 -11.414 -12.336 1 98.19 110 TYR B N 1
ATOM 2653 C CA . TYR B 1 110 ? 4.078 -12.195 -13.195 1 98.19 110 TYR B CA 1
ATOM 2654 C C . TYR B 1 110 ? 3.139 -11.289 -13.977 1 98.19 110 TYR B C 1
ATOM 2656 O O . TYR B 1 110 ? 2.961 -11.461 -15.188 1 98.19 110 TYR B O 1
ATOM 2664 N N . GLN B 1 111 ? 2.643 -10.305 -13.336 1 98.12 111 GLN B N 1
ATOM 2665 C CA . GLN B 1 111 ? 1.705 -9.383 -13.969 1 98.12 111 GLN B CA 1
ATOM 2666 C C . GLN B 1 111 ? 2.404 -8.508 -15.008 1 98.12 111 GLN B C 1
ATOM 2668 O O . GLN B 1 111 ? 1.812 -8.156 -16.031 1 98.12 111 GLN B O 1
ATOM 2673 N N . LEU B 1 112 ? 3.623 -8.242 -14.766 1 98.31 112 LEU B N 1
ATOM 2674 C CA . LEU B 1 112 ? 4.375 -7.363 -15.656 1 98.31 112 LEU B CA 1
ATOM 2675 C C . LEU B 1 112 ? 4.969 -8.156 -16.828 1 98.31 112 LEU B C 1
ATOM 2677 O O . LEU B 1 112 ? 5.328 -7.578 -17.844 1 98.31 112 LEU B O 1
ATOM 2681 N N . GLY B 1 113 ? 5.082 -9.461 -16.625 1 97.12 113 GLY B N 1
ATOM 2682 C CA . GLY B 1 113 ? 5.762 -10.297 -17.594 1 97.12 113 GLY B CA 1
ATOM 2683 C C . GLY B 1 113 ? 4.941 -10.539 -18.844 1 97.12 113 GLY B C 1
ATOM 2684 O O . GLY B 1 113 ? 3.711 -10.523 -18.812 1 97.12 113 GLY B O 1
ATOM 2685 N N . ASN B 1 114 ? 5.68 -10.672 -19.938 1 94.94 114 ASN B N 1
ATOM 2686 C CA . ASN B 1 114 ? 5.016 -11.133 -21.156 1 94.94 114 ASN B CA 1
ATOM 2687 C C . ASN B 1 114 ? 4.652 -12.609 -21.078 1 94.94 114 ASN B C 1
ATOM 2689 O O . ASN B 1 114 ? 4.914 -13.266 -20.062 1 94.94 114 ASN B O 1
ATOM 2693 N N . ALA B 1 115 ? 4.051 -13.164 -22.078 1 92.25 115 ALA B N 1
ATOM 2694 C CA . ALA B 1 115 ? 3.527 -14.523 -22.047 1 92.25 115 ALA B CA 1
ATOM 2695 C C . ALA B 1 115 ? 4.637 -15.531 -21.766 1 92.25 115 ALA B C 1
ATOM 2697 O O . ALA B 1 115 ? 4.449 -16.469 -20.969 1 92.25 115 ALA B O 1
ATOM 2698 N N . THR B 1 116 ? 5.781 -15.336 -22.391 1 90.62 116 THR B N 1
ATOM 2699 C CA . THR B 1 116 ? 6.914 -16.234 -22.203 1 90.62 116 THR B CA 1
ATOM 2700 C C . THR B 1 116 ? 7.426 -16.172 -20.766 1 90.62 116 THR B C 1
ATOM 2702 O O . THR B 1 116 ? 7.707 -17.203 -20.156 1 90.62 116 THR B O 1
ATOM 2705 N N . GLN B 1 117 ? 7.512 -15.008 -20.25 1 93.31 117 GLN B N 1
ATOM 2706 C CA . GLN B 1 117 ? 7.984 -14.789 -18.891 1 93.31 117 GLN B CA 1
ATOM 2707 C C . GLN B 1 117 ? 7 -15.352 -17.859 1 93.31 117 GLN B C 1
ATOM 2709 O O . GLN B 1 117 ? 7.406 -15.945 -16.875 1 93.31 117 GLN B O 1
ATOM 2714 N N . LYS B 1 118 ? 5.723 -15.172 -18.109 1 94.5 118 LYS B N 1
ATOM 2715 C CA . LYS B 1 118 ? 4.703 -15.766 -17.25 1 94.5 118 LYS B CA 1
ATOM 2716 C C . LYS B 1 118 ? 4.82 -17.297 -17.219 1 94.5 118 LYS B C 1
ATOM 2718 O O . LYS B 1 118 ? 4.762 -17.906 -16.156 1 94.5 118 LYS B O 1
ATOM 2723 N N . GLN B 1 119 ? 5.031 -17.828 -18.359 1 91.31 119 GLN B N 1
ATOM 2724 C CA . GLN B 1 119 ? 5.172 -19.281 -18.469 1 91.31 119 GLN B CA 1
ATOM 2725 C C . GLN B 1 119 ? 6.414 -19.766 -17.734 1 91.31 119 GLN B C 1
ATOM 2727 O O . GLN B 1 119 ? 6.402 -20.828 -17.109 1 91.31 119 GLN B O 1
ATOM 2732 N N . GLU B 1 120 ? 7.457 -18.984 -17.828 1 90.31 120 GLU B N 1
ATOM 2733 C CA . GLU B 1 120 ? 8.695 -19.328 -17.125 1 90.31 120 GLU B CA 1
ATOM 2734 C C . GLU B 1 120 ? 8.469 -19.422 -15.617 1 90.31 120 GLU B C 1
ATOM 2736 O O . GLU B 1 120 ? 8.992 -20.328 -14.969 1 90.31 120 GLU B O 1
ATOM 2741 N N . LEU B 1 121 ? 7.703 -18.562 -15.109 1 93.94 121 LEU B N 1
ATOM 2742 C CA . LEU B 1 121 ? 7.391 -18.578 -13.68 1 93.94 121 LEU B CA 1
ATOM 2743 C C . LEU B 1 121 ? 6.465 -19.734 -13.336 1 93.94 121 LEU B C 1
ATOM 2745 O O . LEU B 1 121 ? 6.676 -20.422 -12.336 1 93.94 121 LEU B O 1
ATOM 2749 N N . LEU B 1 122 ? 5.566 -20.031 -14.211 1 93.81 122 LEU B N 1
ATOM 2750 C CA . LEU B 1 122 ? 4.527 -21.031 -13.961 1 93.81 122 LEU B CA 1
ATOM 2751 C C . LEU B 1 122 ? 5.105 -22.438 -14.008 1 93.81 122 LEU B C 1
ATOM 2753 O O . LEU B 1 122 ? 4.773 -23.281 -13.172 1 93.81 122 LEU B O 1
ATOM 2757 N N . VAL B 1 123 ? 5.93 -22.719 -14.969 1 90.44 123 VAL B N 1
ATOM 2758 C CA . VAL B 1 123 ? 6.371 -24.078 -15.25 1 90.44 123 VAL B CA 1
ATOM 2759 C C . VAL B 1 123 ? 7.184 -24.609 -14.07 1 90.44 123 VAL B C 1
ATOM 2761 O O . VAL B 1 123 ? 7.172 -25.812 -13.797 1 90.44 123 VAL B O 1
ATOM 2764 N N . GLU B 1 124 ? 7.812 -23.719 -13.32 1 90.5 124 GLU B N 1
ATOM 2765 C CA . GLU B 1 124 ? 8.578 -24.125 -12.156 1 90.5 124 GLU B CA 1
ATOM 2766 C C . GLU B 1 124 ? 7.664 -24.719 -11.078 1 90.5 124 GLU B C 1
ATOM 2768 O O . GLU B 1 124 ? 8.125 -25.453 -10.203 1 90.5 124 GLU B O 1
ATOM 2773 N N . LEU B 1 125 ? 6.434 -24.406 -11.141 1 95.06 125 LEU B N 1
ATOM 2774 C CA . LEU B 1 125 ? 5.473 -24.844 -10.133 1 95.06 125 LEU B CA 1
ATOM 2775 C C . LEU B 1 125 ? 4.906 -26.219 -10.492 1 95.06 125 LEU B C 1
ATOM 2777 O O . LEU B 1 125 ? 4.262 -26.859 -9.664 1 95.06 125 LEU B O 1
ATOM 2781 N N . TYR B 1 126 ? 5.207 -26.672 -11.703 1 92.31 126 TYR B N 1
ATOM 2782 C CA . TYR B 1 126 ? 4.602 -27.891 -12.211 1 92.31 126 TYR B CA 1
ATOM 2783 C C . TYR B 1 126 ? 5.461 -29.109 -11.875 1 92.31 126 TYR B C 1
ATOM 2785 O O . TYR B 1 126 ? 4.941 -30.203 -11.641 1 92.31 126 TYR B O 1
ATOM 2793 N N . SER B 1 127 ? 6.734 -28.891 -11.914 1 89 127 SER B N 1
ATOM 2794 C CA . SER B 1 127 ? 7.605 -30.047 -11.688 1 89 127 SER B CA 1
ATOM 2795 C C . SER B 1 127 ? 8.984 -29.609 -11.211 1 89 127 SER B C 1
ATOM 2797 O O . SER B 1 127 ? 9.445 -28.516 -11.547 1 89 127 SER B O 1
ATOM 2799 N N . THR B 1 128 ? 9.633 -30.484 -10.508 1 83.06 128 THR B N 1
ATOM 2800 C CA . THR B 1 128 ? 10.984 -30.234 -10.031 1 83.06 128 THR B CA 1
ATOM 2801 C C . THR B 1 128 ? 11.961 -30.109 -11.195 1 83.06 128 THR B C 1
ATOM 2803 O O . THR B 1 128 ? 12.875 -29.281 -11.164 1 83.06 128 THR B O 1
ATOM 2806 N N . GLU B 1 129 ? 11.672 -30.953 -12.234 1 79.94 129 GLU B N 1
ATOM 2807 C CA . GLU B 1 129 ? 12.539 -30.938 -13.406 1 79.94 129 GLU B CA 1
ATOM 2808 C C . GLU B 1 129 ? 12.523 -29.562 -14.086 1 79.94 129 GLU B C 1
ATOM 2810 O O . GLU B 1 129 ? 13.562 -29.078 -14.531 1 79.94 129 GLU B O 1
ATOM 2815 N N . LEU B 1 130 ? 11.406 -29.031 -14.141 1 77.12 130 LEU B N 1
ATOM 2816 C CA . LEU B 1 130 ? 11.242 -27.75 -14.805 1 77.12 130 LEU B CA 1
ATOM 2817 C C . LEU B 1 130 ? 11.773 -26.609 -13.93 1 77.12 130 LEU B C 1
ATOM 2819 O O . LEU B 1 130 ? 12.164 -25.562 -14.445 1 77.12 130 LEU B O 1
ATOM 2823 N N . GLN B 1 131 ? 11.797 -26.797 -12.711 1 74.5 131 GLN B N 1
ATOM 2824 C CA . GLN B 1 131 ? 12.398 -25.859 -11.766 1 74.5 131 GLN B CA 1
ATOM 2825 C C . GLN B 1 131 ? 13.914 -25.844 -11.891 1 74.5 131 GLN B C 1
ATOM 2827 O O . GLN B 1 131 ? 14.539 -24.781 -11.812 1 74.5 131 GLN B O 1
ATOM 2832 N N . LEU B 1 132 ? 14.383 -27.078 -12.188 1 72.44 132 LEU B N 1
ATOM 2833 C CA . LEU B 1 132 ? 15.828 -27.234 -12.156 1 72.44 132 LEU B CA 1
ATOM 2834 C C . LEU B 1 132 ? 16.438 -26.875 -13.508 1 72.44 132 LEU B C 1
ATOM 2836 O O . LEU B 1 132 ? 17.562 -26.359 -13.562 1 72.44 132 LEU B O 1
ATOM 2840 N N . PHE B 1 133 ? 15.609 -27.172 -14.555 1 67.88 133 PHE B N 1
ATOM 2841 C CA . PHE B 1 133 ? 16.234 -26.969 -15.859 1 67.88 133 PHE B CA 1
ATOM 2842 C C . PHE B 1 133 ? 15.586 -25.812 -16.594 1 67.88 133 PHE B C 1
ATOM 2844 O O . PHE B 1 133 ? 14.484 -25.938 -17.125 1 67.88 133 PHE B O 1
ATOM 2851 N N . LYS B 1 134 ? 16.266 -24.672 -16.625 1 62.62 134 LYS B N 1
ATOM 2852 C CA . LYS B 1 134 ? 15.773 -23.438 -17.219 1 62.62 134 LYS B CA 1
ATOM 2853 C C . LYS B 1 134 ? 15.516 -23.625 -18.719 1 62.62 134 LYS B C 1
ATOM 2855 O O . LYS B 1 134 ? 14.586 -23.031 -19.266 1 62.62 134 LYS B O 1
ATOM 2860 N N . ASN B 1 135 ? 16.328 -24.406 -19.328 1 58.16 135 ASN B N 1
ATOM 2861 C CA . ASN B 1 135 ? 16.312 -24.562 -20.781 1 58.16 135 ASN B CA 1
ATOM 2862 C C . ASN B 1 135 ? 15.055 -25.266 -21.25 1 58.16 135 ASN B C 1
ATOM 2864 O O . ASN B 1 135 ? 14.75 -25.281 -22.453 1 58.16 135 ASN B O 1
ATOM 2868 N N . LEU B 1 136 ? 14.5 -25.953 -20.344 1 53.53 136 LEU B N 1
ATOM 2869 C CA . LEU B 1 136 ? 13.242 -26.594 -20.734 1 53.53 136 LEU B CA 1
ATOM 2870 C C . LEU B 1 136 ? 12.109 -25.578 -20.766 1 53.53 136 LEU B C 1
ATOM 2872 O O . LEU B 1 136 ? 11 -25.891 -21.203 1 53.53 136 LEU B O 1
ATOM 2876 N N . VAL B 1 137 ? 12.398 -24.391 -20.422 1 56 137 VAL B N 1
ATOM 2877 C CA . VAL B 1 137 ? 11.43 -23.312 -20.297 1 56 137 VAL B CA 1
ATOM 2878 C C . VAL B 1 137 ? 11.055 -22.781 -21.672 1 56 137 VAL B C 1
ATOM 2880 O O . VAL B 1 137 ? 10.094 -22.031 -21.828 1 56 137 VAL B O 1
ATOM 2883 N N . SER B 1 138 ? 11.859 -23.266 -22.688 1 59.31 138 SER B N 1
ATOM 2884 C CA . SER B 1 138 ? 11.453 -22.828 -24.031 1 59.31 138 SER B CA 1
ATOM 2885 C C . SER B 1 138 ? 10.156 -23.5 -24.453 1 59.31 138 SER B C 1
ATOM 2887 O O . SER B 1 138 ? 9.891 -23.656 -25.656 1 59.31 138 SER B O 1
ATOM 2889 N N . ILE B 1 139 ? 9.5 -23.922 -23.484 1 62.97 139 ILE B N 1
ATOM 2890 C CA . ILE B 1 139 ? 8.234 -24.578 -23.781 1 62.97 139 ILE B CA 1
ATOM 2891 C C . ILE B 1 139 ? 7.195 -23.547 -24.203 1 62.97 139 ILE B C 1
ATOM 2893 O O . ILE B 1 139 ? 6.934 -22.594 -23.469 1 62.97 139 ILE B O 1
ATOM 2897 N N . LYS B 1 140 ? 6.809 -23.625 -25.391 1 69.5 140 LYS B N 1
ATOM 2898 C CA . LYS B 1 140 ? 5.82 -22.734 -25.984 1 69.5 140 LYS B CA 1
ATOM 2899 C C . LYS B 1 140 ? 4.41 -23.094 -25.531 1 69.5 140 LYS B C 1
ATOM 2901 O O . LYS B 1 140 ? 3.496 -22.266 -25.609 1 69.5 140 LYS B O 1
ATOM 2906 N N . GLU B 1 141 ? 4.395 -24.375 -25 1 74.12 141 GLU B N 1
ATOM 2907 C CA . GLU B 1 141 ? 3.061 -24.812 -24.594 1 74.12 141 GLU B CA 1
ATOM 2908 C C . GLU B 1 141 ? 2.58 -24.047 -23.359 1 74.12 141 GLU B C 1
ATOM 2910 O O . GLU B 1 141 ? 3.342 -23.844 -22.422 1 74.12 141 GLU B O 1
ATOM 2915 N N . SER B 1 142 ? 1.443 -23.656 -23.422 1 77.81 142 SER B N 1
ATOM 2916 C CA . SER B 1 142 ? 0.878 -22.906 -22.312 1 77.81 142 SER B CA 1
ATOM 2917 C C . SER B 1 142 ? 0.094 -23.797 -21.375 1 77.81 142 SER B C 1
ATOM 2919 O O . SER B 1 142 ? 0.085 -23.578 -20.156 1 77.81 142 SER B O 1
ATOM 2921 N N . ARG B 1 143 ? -0.438 -24.969 -21.953 1 87 143 ARG B N 1
ATOM 2922 C CA . ARG B 1 143 ? -1.237 -25.844 -21.109 1 87 143 ARG B CA 1
ATOM 2923 C C . ARG B 1 143 ? -0.373 -26.938 -20.484 1 87 143 ARG B C 1
ATOM 2925 O O . ARG B 1 143 ? 0.504 -27.5 -21.141 1 87 143 ARG B O 1
ATOM 2932 N N . LEU B 1 144 ? -0.649 -27.125 -19.281 1 89.56 144 LEU B N 1
ATOM 2933 C CA . LEU B 1 144 ? 0.078 -28.109 -18.484 1 89.56 144 LEU B CA 1
ATOM 2934 C C . LEU B 1 144 ? 0.056 -29.469 -19.188 1 89.56 144 LEU B C 1
ATOM 2936 O O . LEU B 1 144 ? 1.079 -30.156 -19.25 1 89.56 144 LEU B O 1
ATOM 2940 N N . VAL B 1 145 ? -1.055 -29.906 -19.688 1 89.38 145 VAL B N 1
ATOM 2941 C CA . VAL B 1 145 ? -1.199 -31.219 -20.328 1 89.38 145 VAL B CA 1
ATOM 2942 C C . VAL B 1 145 ? -0.234 -31.312 -21.516 1 89.38 145 VAL B C 1
ATOM 2944 O O . VAL B 1 145 ? 0.364 -32.375 -21.75 1 89.38 145 VAL B O 1
ATOM 2947 N N . ASP B 1 146 ? -0.109 -30.203 -22.234 1 89.31 146 ASP B N 1
ATOM 2948 C CA . ASP B 1 146 ? 0.8 -30.172 -23.375 1 89.31 146 ASP B CA 1
ATOM 2949 C C . ASP B 1 146 ? 2.258 -30.219 -22.922 1 89.31 146 ASP B C 1
ATOM 2951 O O . ASP B 1 146 ? 3.098 -30.844 -23.562 1 89.31 146 ASP B O 1
ATOM 2955 N N . VAL B 1 147 ? 2.475 -29.562 -21.828 1 87.62 147 VAL B N 1
ATOM 2956 C CA . VAL B 1 147 ? 3.82 -29.562 -21.266 1 87.62 147 VAL B CA 1
ATOM 2957 C C . VAL B 1 147 ? 4.199 -30.984 -20.844 1 87.62 147 VAL B C 1
ATOM 2959 O O . VAL B 1 147 ? 5.297 -31.453 -21.141 1 87.62 147 VAL B O 1
ATOM 2962 N N . ILE B 1 148 ? 3.334 -31.641 -20.156 1 89.56 148 ILE B N 1
ATOM 2963 C CA . ILE B 1 148 ? 3.553 -33 -19.688 1 89.56 148 ILE B CA 1
ATOM 2964 C C . ILE B 1 148 ? 3.822 -33.938 -20.875 1 89.56 148 ILE B C 1
ATOM 2966 O O . ILE B 1 148 ? 4.77 -34.719 -20.844 1 89.56 148 ILE B O 1
ATOM 2970 N N . SER B 1 149 ? 2.971 -33.781 -21.875 1 88.81 149 SER B N 1
ATOM 2971 C CA . SER B 1 149 ? 3.09 -34.625 -23.078 1 88.81 149 SER B CA 1
ATOM 2972 C C . SER B 1 149 ? 4.398 -34.344 -23.812 1 88.81 149 SER B C 1
ATOM 2974 O O . SER B 1 149 ? 5.121 -35.281 -24.172 1 88.81 149 SER B O 1
ATOM 2976 N N . LYS B 1 150 ? 4.684 -33.156 -23.984 1 85.12 150 LYS B N 1
ATOM 2977 C CA . LYS B 1 150 ? 5.863 -32.75 -24.75 1 85.12 150 LYS B CA 1
ATOM 2978 C C . LYS B 1 150 ? 7.145 -33.188 -24.047 1 85.12 150 LYS B C 1
ATOM 2980 O O . LYS B 1 150 ? 8.094 -33.625 -24.703 1 85.12 150 LYS B O 1
ATOM 2985 N N . LEU B 1 151 ? 7.133 -33.125 -22.75 1 85.75 151 LEU B N 1
ATOM 2986 C CA . LEU B 1 151 ? 8.352 -33.406 -22 1 85.75 151 LEU B CA 1
ATOM 2987 C C . LEU B 1 151 ? 8.352 -34.844 -21.5 1 85.75 151 LEU B C 1
ATOM 2989 O O . LEU B 1 151 ? 9.344 -35.312 -20.906 1 85.75 151 LEU B O 1
ATOM 2993 N N . GLY B 1 152 ? 7.312 -35.531 -21.703 1 87.56 152 GLY B N 1
ATOM 2994 C CA . GLY B 1 152 ? 7.215 -36.906 -21.266 1 87.56 152 GLY B CA 1
ATOM 2995 C C . GLY B 1 152 ? 7.211 -37.031 -19.75 1 87.56 152 GLY B C 1
ATOM 2996 O O . GLY B 1 152 ? 7.867 -37.938 -19.203 1 87.56 152 GLY B O 1
ATOM 2997 N N . LEU B 1 153 ? 6.531 -36.125 -19.125 1 88.94 153 LEU B N 1
ATOM 2998 C CA . LEU B 1 153 ? 6.461 -36.188 -17.672 1 88.94 153 LEU B CA 1
ATOM 2999 C C . LEU B 1 153 ? 5.383 -37.156 -17.219 1 88.94 153 LEU B C 1
ATOM 3001 O O . LEU B 1 153 ? 4.461 -37.469 -17.969 1 88.94 153 LEU B O 1
ATOM 3005 N N . GLN B 1 154 ? 5.617 -37.688 -16 1 92.31 154 GLN B N 1
ATOM 3006 C CA . GLN B 1 154 ? 4.594 -38.531 -15.383 1 92.31 154 GLN B CA 1
ATOM 3007 C C . GLN B 1 154 ? 3.525 -37.656 -14.703 1 92.31 154 GLN B C 1
ATOM 3009 O O . GLN B 1 154 ? 3.82 -36.938 -13.766 1 92.31 154 GLN B O 1
ATOM 3014 N N . LYS B 1 155 ? 2.383 -37.812 -15.148 1 93.06 155 LYS B N 1
ATOM 3015 C CA . LYS B 1 155 ? 1.267 -37.031 -14.656 1 93.06 155 LYS B CA 1
ATOM 3016 C C . LYS B 1 155 ? 1.179 -37.062 -13.133 1 93.06 155 LYS B C 1
ATOM 3018 O O . LYS B 1 155 ? 1.012 -36.031 -12.484 1 93.06 155 LYS B O 1
ATOM 3023 N N . ALA B 1 156 ? 1.273 -38.25 -12.586 1 93.62 156 ALA B N 1
ATOM 3024 C CA . ALA B 1 156 ? 1.151 -38.438 -11.141 1 93.62 156 ALA B CA 1
ATOM 3025 C C . ALA B 1 156 ? 2.236 -37.656 -10.398 1 93.62 156 ALA B C 1
ATOM 3027 O O . ALA B 1 156 ? 1.976 -37.062 -9.344 1 93.62 156 ALA B O 1
ATOM 3028 N N . SER B 1 157 ? 3.393 -37.688 -10.922 1 93.75 157 SER B N 1
ATOM 3029 C CA . SER B 1 157 ? 4.508 -36.969 -10.312 1 93.75 157 SER B CA 1
ATOM 3030 C C . SER B 1 157 ? 4.293 -35.469 -10.367 1 93.75 157 SER B C 1
ATOM 3032 O O . SER B 1 157 ? 4.582 -34.75 -9.406 1 93.75 157 SER B O 1
ATOM 3034 N N . VAL B 1 158 ? 3.771 -35 -11.453 1 94.56 158 VAL B N 1
ATOM 3035 C CA . VAL B 1 158 ? 3.488 -33.562 -11.641 1 94.56 158 VAL B CA 1
ATOM 3036 C C . VAL B 1 158 ? 2.439 -33.125 -10.633 1 94.56 158 VAL B C 1
ATOM 3038 O O . VAL B 1 158 ? 2.646 -32.125 -9.906 1 94.56 158 VAL B O 1
ATOM 3041 N N . LEU B 1 159 ? 1.415 -33.875 -10.5 1 95.69 159 LEU B N 1
ATOM 3042 C CA . LEU B 1 159 ? 0.322 -33.531 -9.602 1 95.69 159 LEU B CA 1
ATOM 3043 C C . LEU B 1 159 ? 0.781 -33.562 -8.148 1 95.69 159 LEU B C 1
ATOM 3045 O O . LEU B 1 159 ? 0.379 -32.719 -7.344 1 95.69 159 LEU B O 1
ATOM 3049 N N . ARG B 1 160 ? 1.583 -34.531 -7.816 1 95.25 160 ARG B N 1
ATOM 3050 C CA . ARG B 1 160 ? 2.131 -34.594 -6.469 1 95.25 160 ARG B CA 1
ATOM 3051 C C . ARG B 1 160 ? 2.99 -33.375 -6.156 1 95.25 160 ARG B C 1
ATOM 3053 O O . ARG B 1 160 ? 2.885 -32.812 -5.074 1 95.25 160 ARG B O 1
ATOM 3060 N N . HIS B 1 161 ? 3.809 -33.062 -7.098 1 95 161 HIS B N 1
ATOM 3061 C CA . HIS B 1 161 ? 4.648 -31.875 -6.922 1 95 161 HIS B CA 1
ATOM 3062 C C . HIS B 1 161 ? 3.807 -30.609 -6.789 1 95 161 HIS B C 1
ATOM 3064 O O . HIS B 1 161 ? 4.016 -29.812 -5.871 1 95 161 HIS B O 1
ATOM 3070 N N . MET B 1 162 ? 2.867 -30.438 -7.68 1 96.81 162 MET B N 1
ATOM 3071 C CA . MET B 1 162 ? 2.014 -29.25 -7.645 1 96.81 162 MET B CA 1
ATOM 3072 C C . MET B 1 162 ? 1.265 -29.156 -6.316 1 96.81 162 MET B C 1
ATOM 3074 O O . MET B 1 162 ? 1.149 -28.078 -5.734 1 96.81 162 MET B O 1
ATOM 3078 N N . ALA B 1 163 ? 0.791 -30.281 -5.863 1 96.56 163 ALA B N 1
ATOM 3079 C CA . ALA B 1 163 ? 0.11 -30.297 -4.57 1 96.56 163 ALA B CA 1
ATOM 3080 C C . ALA B 1 163 ? 1.04 -29.844 -3.455 1 96.56 163 ALA B C 1
ATOM 3082 O O . ALA B 1 163 ? 0.63 -29.078 -2.572 1 96.56 163 ALA B O 1
ATOM 3083 N N . SER B 1 164 ? 2.232 -30.297 -3.496 1 96.31 164 SER B N 1
ATOM 3084 C CA . SER B 1 164 ? 3.215 -29.938 -2.479 1 96.31 164 SER B CA 1
ATOM 3085 C C . SER B 1 164 ? 3.529 -28.438 -2.516 1 96.31 164 SER B C 1
ATOM 3087 O O . SER B 1 164 ? 3.906 -27.859 -1.499 1 96.31 164 SER B O 1
ATOM 3089 N N . VAL B 1 165 ? 3.389 -27.797 -3.672 1 97 165 VAL B N 1
ATOM 3090 C CA . VAL B 1 165 ? 3.607 -26.359 -3.85 1 97 165 VAL B CA 1
ATOM 3091 C C . VAL B 1 165 ? 2.367 -25.594 -3.4 1 97 165 VAL B C 1
ATOM 3093 O O . VAL B 1 165 ? 2.473 -24.609 -2.652 1 97 165 VAL B O 1
ATOM 3096 N N . ILE B 1 166 ? 1.214 -26.078 -3.75 1 97.62 166 ILE B N 1
ATOM 3097 C CA . ILE B 1 166 ? -0.051 -25.375 -3.588 1 97.62 166 ILE B CA 1
ATOM 3098 C C . ILE B 1 166 ? -0.469 -25.391 -2.119 1 97.62 166 ILE B C 1
ATOM 3100 O O . ILE B 1 166 ? -0.896 -24.375 -1.575 1 97.62 166 ILE B O 1
ATOM 3104 N N . GLN B 1 167 ? -0.251 -26.5 -1.461 1 97.06 167 GLN B N 1
ATOM 3105 C CA . GLN B 1 167 ? -0.825 -26.719 -0.138 1 97.06 167 GLN B CA 1
ATOM 3106 C C . GLN B 1 167 ? -0.288 -25.719 0.874 1 97.06 167 GLN B C 1
ATOM 3108 O O . GLN B 1 167 ? -1.062 -25.062 1.578 1 97.06 167 GLN B O 1
ATOM 3113 N N . PRO B 1 168 ? 1.023 -25.578 0.935 1 96.94 168 PRO B N 1
ATOM 3114 C CA . PRO B 1 168 ? 1.526 -24.594 1.896 1 96.94 168 PRO B CA 1
ATOM 3115 C C . PRO B 1 168 ? 1.05 -23.172 1.594 1 96.94 168 PRO B C 1
ATOM 3117 O O . PRO B 1 168 ? 0.864 -22.375 2.514 1 96.94 168 PRO B O 1
ATOM 3120 N N . ILE B 1 169 ? 0.879 -22.828 0.369 1 97.12 169 ILE B N 1
ATOM 3121 C CA . ILE B 1 169 ? 0.422 -21.516 -0.045 1 97.12 169 ILE B CA 1
ATOM 3122 C C . ILE B 1 169 ? -1 -21.281 0.459 1 97.12 169 ILE B C 1
ATOM 3124 O O . ILE B 1 169 ? -1.284 -20.25 1.071 1 97.12 169 ILE B O 1
ATOM 3128 N N . LEU B 1 170 ? -1.859 -22.281 0.277 1 95 170 LEU B N 1
ATOM 3129 C CA . LEU B 1 170 ? -3.248 -22.188 0.711 1 95 170 LEU B CA 1
ATOM 3130 C C . LEU B 1 170 ? -3.342 -22.156 2.234 1 95 170 LEU B C 1
ATOM 3132 O O . LEU B 1 170 ? -4.16 -21.422 2.797 1 95 170 LEU B O 1
ATOM 3136 N N . GLU B 1 171 ? -2.508 -22.922 2.887 1 93.88 171 GLU B N 1
ATOM 3137 C CA . GLU B 1 171 ? -2.51 -22.984 4.344 1 93.88 171 GLU B CA 1
ATOM 3138 C C . GLU B 1 171 ? -2.133 -21.625 4.953 1 93.88 171 GLU B C 1
ATOM 3140 O O . GLU B 1 171 ? -2.592 -21.281 6.047 1 93.88 171 GLU B O 1
ATOM 3145 N N . LYS B 1 172 ? -1.34 -20.906 4.254 1 92.88 172 LYS B N 1
ATOM 3146 C CA . LYS B 1 172 ? -0.905 -19.594 4.738 1 92.88 172 LYS B CA 1
ATOM 3147 C C . LYS B 1 172 ? -1.91 -18.516 4.363 1 92.88 172 LYS B C 1
ATOM 3149 O O . LYS B 1 172 ? -1.73 -17.344 4.719 1 92.88 172 LYS B O 1
ATOM 3154 N N . GLY B 1 173 ? -2.949 -18.875 3.688 1 92.12 173 GLY B N 1
ATOM 3155 C CA . GLY B 1 173 ? -4.008 -17.938 3.336 1 92.12 173 GLY B CA 1
ATOM 3156 C C . GLY B 1 173 ? -3.643 -17.031 2.176 1 92.12 173 GLY B C 1
ATOM 3157 O O . GLY B 1 173 ? -4.25 -15.969 1.992 1 92.12 173 GLY B O 1
ATOM 3158 N N . ILE B 1 174 ? -2.619 -17.328 1.375 1 95.38 174 ILE B N 1
ATOM 3159 C CA . ILE B 1 174 ? -2.221 -16.562 0.195 1 95.38 174 ILE B CA 1
ATOM 3160 C C . ILE B 1 174 ? -3.057 -17 -1.006 1 95.38 174 ILE B C 1
ATOM 3162 O O . ILE B 1 174 ? -2.738 -18 -1.666 1 95.38 174 ILE B O 1
ATOM 3166 N N . ILE B 1 175 ? -4.117 -16.297 -1.339 1 94.94 175 ILE B N 1
ATOM 3167 C CA . ILE B 1 175 ? -5.055 -16.797 -2.332 1 94.94 175 ILE B CA 1
ATOM 3168 C C . ILE B 1 175 ? -5.406 -15.695 -3.326 1 94.94 175 ILE B C 1
ATOM 3170 O O . ILE B 1 175 ? -6.125 -15.938 -4.301 1 94.94 175 ILE B O 1
ATOM 3174 N N . ASP B 1 176 ? -4.789 -14.539 -3.176 1 95.38 176 ASP B N 1
ATO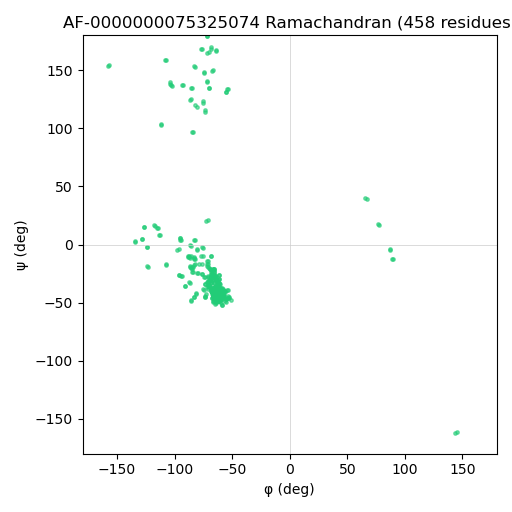M 3175 C CA . ASP B 1 176 ? -5.18 -13.367 -3.961 1 95.38 176 ASP B CA 1
ATOM 3176 C C . ASP B 1 176 ? -4.492 -13.367 -5.324 1 95.38 176 ASP B C 1
ATOM 3178 O O . ASP B 1 176 ? -4.941 -12.695 -6.254 1 95.38 176 ASP B O 1
ATOM 3182 N N . HIS B 1 177 ? -3.453 -14.078 -5.48 1 97.62 177 HIS B N 1
ATOM 3183 C CA . HIS B 1 177 ? -2.529 -13.867 -6.59 1 97.62 177 HIS B CA 1
ATOM 3184 C C . HIS B 1 177 ? -2.986 -14.609 -7.836 1 97.62 177 HIS B C 1
ATOM 3186 O O . HIS B 1 177 ? -3.334 -15.789 -7.766 1 97.62 177 HIS B O 1
ATOM 3192 N N . SER B 1 178 ? -2.939 -13.914 -8.953 1 98 178 SER B N 1
ATOM 3193 C CA . SER B 1 178 ? -3.375 -14.492 -10.227 1 98 178 SER B CA 1
ATOM 3194 C C . SER B 1 178 ? -2.518 -15.688 -10.609 1 98 178 SER B C 1
ATOM 3196 O O . SER B 1 178 ? -3.012 -16.641 -11.211 1 98 178 SER B O 1
ATOM 3198 N N . ILE B 1 179 ? -1.249 -15.633 -10.273 1 98.19 179 ILE B N 1
ATOM 3199 C CA . ILE B 1 179 ? -0.375 -16.75 -10.617 1 98.19 179 ILE B CA 1
ATOM 3200 C C . ILE B 1 179 ? -0.821 -18 -9.859 1 98.19 179 ILE B C 1
ATOM 3202 O O . ILE B 1 179 ? -0.773 -19.109 -10.406 1 98.19 179 ILE B O 1
ATOM 3206 N N . ILE B 1 180 ? -1.24 -17.859 -8.672 1 98.12 180 ILE B N 1
ATOM 3207 C CA . ILE B 1 180 ? -1.738 -18.984 -7.875 1 98.12 180 ILE B CA 1
ATOM 3208 C C . ILE B 1 180 ? -3.045 -19.5 -8.469 1 98.12 180 ILE B C 1
ATOM 3210 O O . ILE B 1 180 ? -3.266 -20.703 -8.547 1 98.12 180 ILE B O 1
ATOM 3214 N N . HIS B 1 181 ? -3.887 -18.562 -8.898 1 97.56 181 HIS B N 1
ATOM 3215 C CA . HIS B 1 181 ? -5.133 -18.969 -9.531 1 97.56 181 HIS B CA 1
ATOM 3216 C C . HIS B 1 181 ? -4.871 -19.797 -10.789 1 97.56 181 HIS B C 1
ATOM 3218 O O . HIS B 1 181 ? -5.531 -20.812 -11.016 1 97.56 181 HIS B O 1
ATOM 3224 N N . ARG B 1 182 ? -3.918 -19.359 -11.539 1 97.31 182 ARG B N 1
ATOM 3225 C CA . ARG B 1 182 ? -3.553 -20.078 -12.758 1 97.31 182 ARG B CA 1
ATOM 3226 C C . ARG B 1 182 ? -3.053 -21.484 -12.438 1 97.31 182 ARG B C 1
ATOM 3228 O O . ARG B 1 182 ? -3.461 -22.453 -13.07 1 97.31 182 ARG B O 1
ATOM 3235 N N . VAL B 1 183 ? -2.213 -21.594 -11.5 1 97.38 183 VAL B N 1
ATOM 3236 C CA . VAL B 1 183 ? -1.665 -22.875 -11.086 1 97.38 183 VAL B CA 1
ATOM 3237 C C . VAL B 1 183 ? -2.789 -23.781 -10.586 1 97.38 183 VAL B C 1
ATOM 3239 O O . VAL B 1 183 ? -2.826 -24.969 -10.906 1 97.38 183 VAL B O 1
ATOM 3242 N N . LEU B 1 184 ? -3.676 -23.234 -9.844 1 97.5 184 LEU B N 1
ATOM 3243 C CA . LEU B 1 184 ? -4.809 -23.984 -9.312 1 97.5 184 LEU B CA 1
ATOM 3244 C C . LEU B 1 184 ? -5.691 -24.5 -10.445 1 97.5 184 LEU B C 1
ATOM 3246 O O . LEU B 1 184 ? -6.141 -25.641 -10.406 1 97.5 184 LEU B O 1
ATOM 3250 N N . MET B 1 185 ? -5.898 -23.656 -11.422 1 96.44 185 MET B N 1
ATOM 3251 C CA . MET B 1 185 ? -6.707 -24.062 -12.562 1 96.44 185 MET B CA 1
ATOM 3252 C C . MET B 1 185 ? -6.051 -25.234 -13.297 1 96.44 185 MET B C 1
ATOM 3254 O O . MET B 1 185 ? -6.723 -26.188 -13.68 1 96.44 185 MET B O 1
ATOM 3258 N N . GLU B 1 186 ? -4.773 -25.109 -13.492 1 96.19 186 GLU B N 1
ATOM 3259 C CA . GLU B 1 186 ? -4.043 -26.203 -14.133 1 96.19 186 GLU B CA 1
ATOM 3260 C C . GLU B 1 186 ? -4.117 -27.484 -13.312 1 96.19 186 GLU B C 1
ATOM 3262 O O . GLU B 1 186 ? -4.371 -28.562 -13.852 1 96.19 186 GLU B O 1
ATOM 3267 N N . TYR B 1 187 ? -3.93 -27.406 -12.047 1 97.19 187 TYR B N 1
ATOM 3268 C CA . TYR B 1 187 ? -3.996 -28.547 -11.148 1 97.19 187 TYR B CA 1
ATOM 3269 C C . TYR B 1 187 ? -5.371 -29.203 -11.203 1 97.19 187 TYR B C 1
ATOM 3271 O O . TYR B 1 187 ? -5.48 -30.422 -11.359 1 97.19 187 TYR B O 1
ATOM 3279 N N . LEU B 1 188 ? -6.402 -28.391 -11.07 1 95.81 188 LEU B N 1
ATOM 3280 C CA . LEU B 1 188 ? -7.773 -28.891 -11.008 1 95.81 188 LEU B CA 1
ATOM 3281 C C . LEU B 1 188 ? -8.188 -29.516 -12.336 1 95.81 188 LEU B C 1
ATOM 3283 O O . LEU B 1 188 ? -9.039 -30.406 -12.367 1 95.81 188 LEU B O 1
ATOM 3287 N N . SER B 1 189 ? -7.57 -29.062 -13.383 1 93.88 189 SER B N 1
ATOM 3288 C CA . SER B 1 189 ? -7.906 -29.609 -14.695 1 93.88 189 SER B CA 1
ATOM 3289 C C . SER B 1 189 ? -7.387 -31.031 -14.859 1 93.88 189 SER B C 1
ATOM 3291 O O . SER B 1 189 ? -7.848 -31.766 -15.727 1 93.88 189 SER B O 1
ATOM 3293 N N . MET B 1 190 ? -6.492 -31.422 -14.031 1 94.44 190 MET B N 1
ATOM 3294 C CA . MET B 1 190 ? -5.855 -32.719 -14.242 1 94.44 190 MET B CA 1
ATOM 3295 C C . MET B 1 190 ? -6.02 -33.594 -13.016 1 94.44 190 MET B C 1
ATOM 3297 O O . MET B 1 190 ? -5.852 -34.812 -13.102 1 94.44 190 MET B O 1
ATOM 3301 N N . ALA B 1 191 ? -6.316 -33.031 -11.922 1 95.06 191 ALA B N 1
ATOM 3302 C CA . ALA B 1 191 ? -6.395 -33.75 -10.656 1 95.06 191 ALA B CA 1
ATOM 3303 C C . ALA B 1 191 ? -7.566 -34.719 -10.664 1 95.06 191 ALA B C 1
ATOM 3305 O O . ALA B 1 191 ? -8.555 -3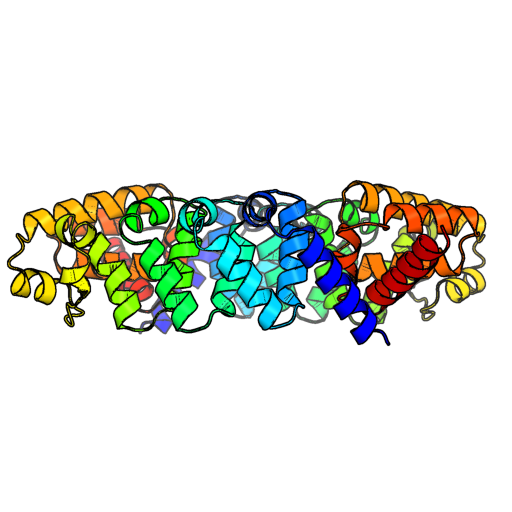4.531 -11.367 1 95.06 191 ALA B O 1
ATOM 3306 N N . ASP B 1 192 ? -7.395 -35.812 -9.922 1 94.38 192 ASP B N 1
ATOM 3307 C CA . ASP B 1 192 ? -8.523 -36.75 -9.734 1 94.38 192 ASP B CA 1
ATOM 3308 C C . ASP B 1 192 ? -9.609 -36.094 -8.875 1 94.38 192 ASP B C 1
ATOM 3310 O O . ASP B 1 192 ? -9.359 -35.094 -8.203 1 94.38 192 ASP B O 1
ATOM 3314 N N . LYS B 1 193 ? -10.727 -36.719 -8.852 1 93.44 193 LYS B N 1
ATOM 3315 C CA . LYS B 1 193 ? -11.906 -36.156 -8.211 1 93.44 193 LYS B CA 1
ATOM 3316 C C . LYS B 1 193 ? -11.664 -35.906 -6.727 1 93.44 193 LYS B C 1
ATOM 3318 O O . LYS B 1 193 ? -12.023 -34.844 -6.211 1 93.44 193 LYS B O 1
ATOM 3323 N N . SER B 1 194 ? -11.078 -36.812 -6.047 1 94.44 194 SER B N 1
ATOM 3324 C CA . SER B 1 194 ? -10.852 -36.688 -4.609 1 94.44 194 SER B CA 1
ATOM 3325 C C . SER B 1 194 ? -9.891 -35.531 -4.297 1 94.44 194 SER B C 1
ATOM 3327 O O . SER B 1 194 ? -10.148 -34.719 -3.4 1 94.44 194 SER B O 1
ATOM 3329 N N . SER B 1 195 ? -8.805 -35.469 -5.043 1 94.31 195 SER B N 1
ATOM 3330 C CA . SER B 1 195 ? -7.82 -34.406 -4.848 1 94.31 195 SER B CA 1
ATOM 3331 C C . SER B 1 195 ? -8.406 -33.062 -5.176 1 94.31 195 SER B C 1
ATOM 3333 O O . SER B 1 195 ? -8.164 -32.062 -4.453 1 94.31 195 SER B O 1
ATOM 3335 N N . ALA B 1 196 ? -9.125 -33 -6.219 1 94.19 196 ALA B N 1
ATOM 3336 C CA . ALA B 1 196 ? -9.789 -31.734 -6.605 1 94.19 196 ALA B CA 1
ATOM 3337 C C . ALA B 1 196 ? -10.781 -31.297 -5.535 1 94.19 196 ALA B C 1
ATOM 3339 O O . ALA B 1 196 ? -10.828 -30.109 -5.184 1 94.19 196 ALA B O 1
ATOM 3340 N N . ALA B 1 197 ? -11.492 -32.25 -5.004 1 93.44 197 ALA B N 1
ATOM 3341 C CA . ALA B 1 197 ? -12.484 -31.938 -3.973 1 93.44 197 ALA B CA 1
ATOM 3342 C C . ALA B 1 197 ? -11.812 -31.391 -2.717 1 93.44 197 ALA B C 1
ATOM 3344 O O . ALA B 1 197 ? -12.344 -30.484 -2.068 1 93.44 197 ALA B O 1
ATOM 3345 N N . ASP B 1 198 ? -10.727 -31.922 -2.383 1 93.38 198 ASP B N 1
ATOM 3346 C CA . ASP B 1 198 ? -9.984 -31.469 -1.215 1 93.38 198 ASP B CA 1
ATOM 3347 C C . ASP B 1 198 ? -9.586 -30 -1.362 1 93.38 198 ASP B C 1
ATOM 3349 O O . ASP B 1 198 ? -9.758 -29.203 -0.433 1 93.38 198 ASP B O 1
ATOM 3353 N N . ILE B 1 199 ? -9.07 -29.609 -2.541 1 94.44 199 ILE B N 1
ATOM 3354 C CA . ILE B 1 199 ? -8.648 -28.234 -2.816 1 94.44 199 ILE B CA 1
ATOM 3355 C C . ILE B 1 199 ? -9.867 -27.328 -2.818 1 94.44 199 ILE B C 1
ATOM 3357 O O . ILE B 1 199 ? -9.844 -26.25 -2.213 1 94.44 199 ILE B O 1
ATOM 3361 N N . ILE B 1 200 ? -10.914 -27.75 -3.434 1 93.81 200 ILE B N 1
ATOM 3362 C CA . ILE B 1 200 ? -12.133 -26.969 -3.541 1 93.81 200 ILE B CA 1
ATOM 3363 C C . ILE B 1 200 ? -12.711 -26.703 -2.148 1 93.81 200 ILE B C 1
ATOM 3365 O O . ILE B 1 200 ? -13.148 -25.594 -1.843 1 93.81 200 ILE B O 1
ATOM 3369 N N . GLN B 1 201 ? -12.672 -27.719 -1.3 1 92.06 201 GLN B N 1
ATOM 3370 C CA . GLN B 1 201 ? -13.164 -27.578 0.067 1 92.06 201 GLN B CA 1
ATOM 3371 C C . GLN B 1 201 ? -12.328 -26.578 0.855 1 92.06 201 GLN B C 1
ATOM 3373 O O . GLN B 1 201 ? -12.875 -25.781 1.635 1 92.06 201 GLN B O 1
ATOM 3378 N N . GLN B 1 202 ? -11.07 -26.594 0.626 1 92.31 202 GLN B N 1
ATOM 3379 C CA . GLN B 1 202 ? -10.172 -25.672 1.312 1 92.31 202 GLN B CA 1
ATOM 3380 C C . GLN B 1 202 ? -10.445 -24.219 0.898 1 92.31 202 GLN B C 1
ATOM 3382 O O . GLN B 1 202 ? -10.281 -23.297 1.701 1 92.31 202 GLN B O 1
ATOM 3387 N N . LEU B 1 203 ? -10.844 -24.078 -0.314 1 92.75 203 LEU B N 1
ATOM 3388 C CA . LEU B 1 203 ? -11.055 -22.75 -0.865 1 92.75 203 LEU B CA 1
ATOM 3389 C C . LEU B 1 203 ? -12.477 -22.266 -0.602 1 92.75 203 LEU B C 1
ATOM 3391 O O . LEU B 1 203 ? -12.781 -21.078 -0.776 1 92.75 203 LEU B O 1
ATOM 3395 N N . SER B 1 204 ? -13.219 -23.328 -0.105 1 85.19 204 SER B N 1
ATOM 3396 C CA . SER B 1 204 ? -14.625 -23 0.118 1 85.19 204 SER B CA 1
ATOM 3397 C C . SER B 1 204 ? -14.805 -22.156 1.372 1 85.19 204 SER B C 1
ATOM 3399 O O . SER B 1 204 ? -14.086 -22.344 2.361 1 85.19 204 SER B O 1
ATOM 3401 N N . GLY B 1 205 ? -15.383 -20.938 1.307 1 81.94 205 GLY B N 1
ATOM 3402 C CA . GLY B 1 205 ? -15.602 -20.047 2.432 1 81.94 205 GLY B CA 1
ATOM 3403 C C . GLY B 1 205 ? -15.461 -18.578 2.064 1 81.94 205 GLY B C 1
ATOM 3404 O O . GLY B 1 205 ? -15.5 -18.219 0.885 1 81.94 205 GLY B O 1
ATOM 3405 N N . PRO B 1 206 ? -15.273 -17.844 3.158 1 81.12 206 PRO B N 1
ATOM 3406 C CA . PRO B 1 206 ? -15.281 -16.391 2.945 1 81.12 206 PRO B CA 1
ATOM 3407 C C . PRO B 1 206 ? -14.07 -15.906 2.141 1 81.12 206 PRO B C 1
ATOM 3409 O O . PRO B 1 206 ? -14.156 -14.891 1.439 1 81.12 206 PRO B O 1
ATOM 3412 N N . LEU B 1 207 ? -13.055 -16.688 2.201 1 86.31 207 LEU B N 1
ATOM 3413 C CA . LEU B 1 207 ? -11.82 -16.266 1.537 1 86.31 207 LEU B CA 1
ATOM 3414 C C . LEU B 1 207 ? -11.977 -16.344 0.022 1 86.31 207 LEU B C 1
ATOM 3416 O O . LEU B 1 207 ? -11.18 -15.75 -0.713 1 86.31 207 LEU B O 1
ATOM 3420 N N . LEU B 1 208 ? -13.039 -17.031 -0.432 1 89.25 208 LEU B N 1
ATOM 3421 C CA . LEU B 1 208 ? -13.25 -17.234 -1.862 1 89.25 208 LEU B CA 1
ATOM 3422 C C . LEU B 1 208 ? -13.422 -15.898 -2.578 1 89.25 208 LEU B C 1
ATOM 3424 O O . LEU B 1 208 ? -13.008 -15.75 -3.729 1 89.25 208 LEU B O 1
ATOM 3428 N N . VAL B 1 209 ? -13.953 -14.922 -1.852 1 91.12 209 VAL B N 1
ATOM 3429 C CA . VAL B 1 209 ? -14.242 -13.641 -2.475 1 91.12 209 VAL B CA 1
ATOM 3430 C C . VAL B 1 209 ? -12.938 -12.961 -2.891 1 91.12 209 VAL B C 1
ATOM 3432 O O . VAL B 1 209 ? -12.938 -12.094 -3.764 1 91.12 209 VAL B O 1
ATOM 3435 N N . ARG B 1 210 ? -11.852 -13.352 -2.289 1 93.06 210 ARG B N 1
ATOM 3436 C CA . ARG B 1 210 ? -10.555 -12.727 -2.547 1 93.06 210 ARG B CA 1
ATOM 3437 C C . ARG B 1 210 ? -9.938 -13.266 -3.83 1 93.06 210 ARG B C 1
ATOM 3439 O O . ARG B 1 210 ? -8.906 -12.758 -4.285 1 93.06 210 ARG B O 1
ATOM 3446 N N . MET B 1 211 ? -10.594 -14.25 -4.453 1 93.56 211 MET B N 1
ATOM 3447 C CA . MET B 1 211 ? -10.031 -14.883 -5.641 1 93.56 211 MET B CA 1
ATOM 3448 C C . MET B 1 211 ? -10.789 -14.461 -6.895 1 93.56 211 MET B C 1
ATOM 3450 O O . MET B 1 211 ? -10.281 -14.602 -8.008 1 93.56 211 MET B O 1
ATOM 3454 N N . ILE B 1 212 ? -11.938 -13.953 -6.734 1 89.31 212 ILE B N 1
ATOM 3455 C CA . ILE B 1 212 ? -12.883 -13.891 -7.84 1 89.31 212 ILE B CA 1
ATOM 3456 C C . ILE B 1 212 ? -12.586 -12.672 -8.711 1 89.31 212 ILE B C 1
ATOM 3458 O O . ILE B 1 212 ? -13.289 -12.414 -9.688 1 89.31 212 ILE B O 1
ATOM 3462 N N . HIS B 1 213 ? -11.578 -11.945 -8.438 1 88.38 213 HIS B N 1
ATOM 3463 C CA . HIS B 1 213 ? -11.25 -10.75 -9.203 1 88.38 213 HIS B CA 1
ATOM 3464 C C . HIS B 1 213 ? -10.469 -11.102 -10.469 1 88.38 213 HIS B C 1
ATOM 3466 O O . HIS B 1 213 ? -10.242 -10.242 -11.32 1 88.38 213 HIS B O 1
ATOM 3472 N N . THR B 1 214 ? -10.008 -12.32 -10.586 1 91.62 214 THR B N 1
ATOM 3473 C CA . THR B 1 214 ? -9.336 -12.789 -11.797 1 91.62 214 THR B CA 1
ATOM 3474 C C . THR B 1 214 ? -10.234 -13.758 -12.57 1 91.62 214 THR B C 1
ATOM 3476 O O . THR B 1 214 ? -11.172 -14.328 -12 1 91.62 214 THR B O 1
ATOM 3479 N N . ARG B 1 215 ? -9.93 -13.891 -13.875 1 91.62 215 ARG B N 1
ATOM 3480 C CA . ARG B 1 215 ? -10.68 -14.844 -14.688 1 91.62 215 ARG B CA 1
ATOM 3481 C C . ARG B 1 215 ? -10.555 -16.25 -14.117 1 91.62 215 ARG B C 1
ATOM 3483 O O . ARG B 1 215 ? -11.562 -16.938 -13.898 1 91.62 215 ARG B O 1
ATOM 3490 N N . ASP B 1 216 ? -9.352 -16.688 -13.883 1 94.38 216 ASP B N 1
ATOM 3491 C CA . ASP B 1 216 ? -9.125 -18.016 -13.32 1 94.38 216 ASP B CA 1
ATOM 3492 C C . ASP B 1 216 ? -9.727 -18.125 -11.922 1 94.38 216 ASP B C 1
ATOM 3494 O O . ASP B 1 216 ? -10.344 -19.141 -11.586 1 94.38 216 ASP B O 1
ATOM 3498 N N . GLY B 1 217 ? -9.516 -17.109 -11.148 1 93.38 217 GLY B N 1
ATOM 3499 C CA . GLY B 1 217 ? -10.109 -17.094 -9.82 1 93.38 217 GLY B CA 1
ATOM 3500 C C . GLY B 1 217 ? -11.617 -17.219 -9.836 1 93.38 217 GLY B C 1
ATOM 3501 O O . GLY B 1 217 ? -12.195 -17.906 -9 1 93.38 217 GLY B O 1
ATOM 3502 N N . SER B 1 218 ? -12.25 -16.578 -10.758 1 91.19 218 SER B N 1
ATOM 3503 C CA . SER B 1 218 ? -13.703 -16.656 -10.891 1 91.19 218 SER B CA 1
ATOM 3504 C C . SER B 1 218 ? -14.148 -18.062 -11.273 1 91.19 218 SER B C 1
ATOM 3506 O O . SER B 1 218 ? -15.164 -18.547 -10.781 1 91.19 218 SER B O 1
ATOM 3508 N N . LYS B 1 219 ? -13.398 -18.656 -12.125 1 92.06 219 LYS B N 1
ATOM 3509 C CA . LYS B 1 219 ? -13.711 -20.031 -12.5 1 92.06 219 LYS B CA 1
ATOM 3510 C C . LYS B 1 219 ? -13.602 -20.969 -11.297 1 92.06 219 LYS B C 1
ATOM 3512 O O . LYS B 1 219 ? -14.461 -21.828 -11.102 1 92.06 219 LYS B O 1
ATOM 3517 N N . ILE B 1 220 ? -12.586 -20.766 -10.562 1 92.81 220 ILE B N 1
ATOM 3518 C CA . ILE B 1 220 ? -12.422 -21.562 -9.352 1 92.81 220 ILE B CA 1
ATOM 3519 C C . ILE B 1 220 ? -13.594 -21.312 -8.406 1 92.81 220 ILE B C 1
ATOM 3521 O O . ILE B 1 220 ? -14.125 -22.25 -7.801 1 92.81 220 ILE B O 1
ATOM 3525 N N . GLY B 1 221 ? -13.93 -20.016 -8.297 1 89.88 221 GLY B N 1
ATOM 3526 C CA . GLY B 1 221 ? -15.094 -19.672 -7.496 1 89.88 221 GLY B CA 1
ATOM 3527 C C . GLY B 1 221 ? -16.344 -20.422 -7.922 1 89.88 221 GLY B C 1
ATOM 3528 O O . GLY B 1 221 ? -17.094 -20.922 -7.078 1 89.88 221 GLY B O 1
ATOM 3529 N N . MET B 1 222 ? -16.5 -20.578 -9.18 1 88.94 222 MET B N 1
ATOM 3530 C CA . MET B 1 222 ? -17.641 -21.297 -9.719 1 88.94 222 MET B CA 1
ATOM 3531 C C . MET B 1 222 ? -17.594 -22.781 -9.344 1 88.94 222 MET B C 1
ATOM 3533 O O . MET B 1 222 ? -18.594 -23.375 -8.969 1 88.94 222 MET B O 1
ATOM 3537 N N . LEU B 1 223 ? -16.438 -23.297 -9.422 1 89.25 223 LEU B N 1
ATOM 3538 C CA . LEU B 1 223 ? -16.266 -24.688 -9.039 1 89.25 223 LEU B CA 1
ATOM 3539 C C . LEU B 1 223 ? -16.562 -24.891 -7.562 1 89.25 223 LEU B C 1
ATOM 3541 O O . LEU B 1 223 ? -17.203 -25.875 -7.184 1 89.25 223 LEU B O 1
ATOM 3545 N N . CYS B 1 224 ? -16.156 -23.984 -6.777 1 89.62 224 CYS B N 1
ATOM 3546 C CA . CYS B 1 224 ? -16.375 -24.062 -5.336 1 89.62 224 CYS B CA 1
ATOM 3547 C C . CYS B 1 224 ? -17.859 -23.953 -5.008 1 89.62 224 CYS B C 1
ATOM 3549 O O . CYS B 1 224 ? -18.375 -24.688 -4.164 1 89.62 224 CYS B O 1
ATOM 3551 N N . VAL B 1 225 ? -18.547 -23.047 -5.648 1 85.88 225 VAL B N 1
ATOM 3552 C CA . VAL B 1 225 ? -19.969 -22.828 -5.41 1 85.88 225 VAL B CA 1
ATOM 3553 C C . VAL B 1 225 ? -20.75 -24.078 -5.82 1 85.88 225 VAL B C 1
ATOM 3555 O O . VAL B 1 225 ? -21.641 -24.531 -5.102 1 85.88 225 VAL B O 1
ATOM 3558 N N . LYS B 1 226 ? -20.375 -24.609 -6.977 1 85.25 226 LYS B N 1
ATOM 3559 C CA . LYS B 1 226 ? -21.047 -25.797 -7.48 1 85.25 226 LYS B CA 1
ATOM 3560 C C . LYS B 1 226 ? -20.812 -26.984 -6.547 1 85.25 226 LYS B C 1
ATOM 3562 O O . LYS B 1 226 ? -21.719 -27.797 -6.336 1 85.25 226 LYS B O 1
ATOM 3567 N N . HIS B 1 227 ? -19.688 -27.125 -6.047 1 83.94 227 HIS B N 1
ATOM 3568 C CA . HIS B 1 227 ? -19.359 -28.203 -5.121 1 83.94 227 HIS B CA 1
ATOM 3569 C C . HIS B 1 227 ? -20.109 -28.031 -3.801 1 83.94 227 HIS B C 1
ATOM 3571 O O . HIS B 1 227 ? -20.547 -29.016 -3.205 1 83.94 227 HIS B O 1
ATOM 3577 N N . GLY B 1 228 ? -20.109 -26.781 -3.238 1 73.75 228 GLY B N 1
ATOM 3578 C CA . GLY B 1 228 ? -20.797 -26.5 -1.985 1 73.75 228 GLY B CA 1
ATOM 3579 C C . GLY B 1 228 ? -22.297 -26.719 -2.064 1 73.75 228 GLY B C 1
ATOM 3580 O O . GLY B 1 228 ? -22.922 -27.109 -1.081 1 73.75 228 GLY B O 1
ATOM 3581 N N . SER B 1 229 ? -22.875 -26.359 -3.225 1 63.75 229 SER B N 1
ATOM 3582 C CA . SER B 1 229 ? -24.312 -26.547 -3.416 1 63.75 229 SER B CA 1
ATOM 3583 C C . SER B 1 229 ? -24.672 -28.016 -3.541 1 63.75 229 SER B C 1
ATOM 3585 O O . SER B 1 229 ? -25.828 -28.406 -3.34 1 63.75 229 SER B O 1
ATOM 3587 N N . ALA B 1 230 ? -23.703 -28.828 -3.869 1 55.44 230 ALA B N 1
ATOM 3588 C CA . ALA B 1 230 ? -23.938 -30.266 -4.043 1 55.44 230 ALA B CA 1
ATOM 3589 C C . ALA B 1 230 ? -23.906 -30.984 -2.701 1 55.44 230 ALA B C 1
ATOM 3591 O O . ALA B 1 230 ? -24.406 -32.125 -2.584 1 55.44 230 ALA B O 1
ATOM 3592 N N . LYS B 1 231 ? -23.328 -30.25 -1.814 1 54.12 231 LYS B N 1
ATOM 3593 C CA . LYS B 1 231 ? -23.406 -30.844 -0.489 1 54.12 231 LYS B CA 1
ATOM 3594 C C . LYS B 1 231 ? -24.75 -30.547 0.178 1 54.12 231 LYS B C 1
ATOM 3596 O O . LYS B 1 231 ? -25.312 -29.469 -0.019 1 54.12 231 LYS B O 1
#

Sequence (462 aa):
MFFFLLIRLISEALQKMKGKIPEIAGSHVSSRVLQTCVKYCSQAERDAVFEELQPHFLSLADNTYAVHLVKKMLDNASKKQLAGFISALHGHVASLLRHMVGSVVVEHAYQLGNATQKQELLVELYSTELQLFKNLVSIKESRLVDVISKLGLQKASVLRHMASVIQPILEKGIIDHSIIHRVLMEYLSMADKSSAADIIQQLSGPLLVRMIHTRDGSKIGMLCVKHGSAKMFFFLLIRLISEALQKMKGKIPEIAGSHVSSRVLQTCVKYCSQAERDAVFEELQPHFLSLADNTYAVHLVKKMLDNASKKQLAGFISALHGHVASLLRHMVGSVVVEHAYQLGNATQKQELLVELYSTELQLFKNLVSIKESRLVDVISKLGLQKASVLRHMASVIQPILEKGIIDHSIIHRVLMEYLSMADKSSAADIIQQLSGPLLVRMIHTRDGSKIGMLCVKHGSAK

Nearest PDB structures (foldseek):
  5ykh-assembly1_A  TM=5.258E-01  e=6.257E-06  Homo sapiens
  5yki-assembly1_A  TM=5.208E-01  e=1.061E-05  Homo sapiens
  1m8y-assembly1_A  TM=5.155E-01  e=4.148E-05  Homo sapiens
  3gvt-assembly2_B  TM=5.228E-01  e=4.733E-05  Mus musculus
  5kl1-assembly1_A  TM=5.290E-01  e=1.823E-03  Drosophila melanogaster

pLDDT: mean 91.55, std 9.39, range [53.03, 98.75]

Radius of gyration: 26.03 Å; Cα contacts (8 Å, |Δi|>4): 535; chains: 2; bounding box: 53×77×49 Å

Secondary structure (DSSP, 8-state):
-HHHHHHHHHHHHHHHHTT-HHHHHTSHHHHHHHHHHHHHS-HHHHHHHHHHHGGGHHHHHT-TTTHHHHHHHHHT--HHHHHHHHHHTTTTHHHHHTSHHHHHHHHHHHHHS-HHHHHHHHHTTT-HHHHH-GGGGG----SHHHHHHHHT--HHHHHHHHHHHHHHHHHTT----HHHHHHHHHHHHHS-HHHHHHHHHHH-SGGGGGTTTSHHHHHHHHHHHHHHHH-/-HHHHHHHHHHHHHHHHTT-HHHHHTSHHHHHHHHHHHHHS-HHHHHHHHHHHGGGHHHHHT-TTTHHHHHHHHHT--HHHHHHHHHHTTT-HHHHHTSHHHHHHHHHHHHHS-HHHHHHHHHTTT-HHHHH-GGGG-----SHHHHHHHHT--HHHHHHHHHHHHHHHHHTT----HHHHHHHHHHHHHS-HHHHHHHHHHH-SGGGGGTTTSHHHHHHHHHHHHHHHH-

InterPro domains:
  IPR001313 Pumilio RNA-binding repeat [PF22493] (27-139)
  IPR001313 Pumilio RNA-binding repeat [PS50302] (52-87)
  IPR001313 Pumilio RNA-binding repeat [PS50302] (88-124)
  IPR001313 Pumilio RNA-binding repeat [SM00025] (16-51)
  IPR001313 Pumilio RNA-binding repeat [SM00025] (52-87)
  IPR001313 Pumilio RNA-binding repeat [SM00025] (88-123)
  IPR011989 Armadillo-like helical [G3DSA:1.25.10.10] (8-231)
  IPR016024 Armadillo-type fold [SSF48371] (9-231)
  IPR033133 Pumilio homology domain [PS50303] (1-231)
  IPR040059 Pumilio homologue 3 [PTHR13389] (8-231)

Foldseek 3Di:
DVLVVVAVVLVVVLVVCPPPLCVLLLDQPSVVVVQVSCVNYDPVSLVSSLVSCLVVLVVLLQRPRNLSVLLVSCVPDDPVSLVSSLVVCQLPLLVLLLHPRNVSNSLSSCVSDDPLSVQLSLVVLQAVVSSVDSVLSPDPDPAPVVSCVVVVHDLVRRLVSNCVSLVSNLVSLPQQGVSSLSSLLNSLVRDDPVVNLVVLVSCADDSLVSQCPDPSSVVSVVVSVVSVVVD/DVLVVVAVVLVVVLVVCPPPLCVQLLDQPSVVVVQVSCVNYDPVSLVSSLVSCLVVLVVLLQRPRNLSVLLVSCVPDDPVSLVSSLVVCQLPLLVLLLHPRNVVNSLSSCVSDDPLSVQLSLVCLQAVVSSVDSVLSPDPDPAPVVSCVVVVHDLVRRLVSNCVSLVSNLVSLPQQGVSSLSSLLNNLVRDDPVVNLVVLVSCQDDSLVSQCVDPSSVVSVVVSVVSVVVD

Organism: Citrus sinensis (NCBI:txid2711)

Solvent-accessible surface area (backbone atoms only — not comparable to full-atom values): 24784 Å² total; per-residue (Å²): 109,69,66,55,53,45,48,50,52,35,53,52,51,54,61,71,39,60,95,43,52,60,63,33,31,59,26,76,68,52,16,55,40,50,40,42,34,58,72,68,47,53,71,70,56,42,50,51,53,50,60,65,34,56,89,43,46,67,70,37,37,53,27,82,47,14,38,63,45,52,53,54,51,55,75,69,41,50,73,67,54,45,51,51,52,57,56,62,41,62,72,39,52,62,66,28,46,55,31,84,48,13,26,52,46,54,38,50,50,43,70,72,37,54,74,68,52,34,46,48,59,50,44,40,48,41,27,70,67,46,30,70,35,67,78,65,51,76,54,81,59,82,47,62,71,52,43,33,61,74,68,66,53,57,65,68,58,29,51,52,41,28,47,65,53,48,47,58,19,55,75,72,66,60,57,64,42,63,63,58,27,48,52,48,51,54,46,53,72,67,44,52,71,68,64,35,48,53,54,37,57,70,50,49,60,76,68,34,64,47,21,42,86,38,74,54,20,33,50,50,44,49,52,28,50,55,53,58,68,71,97,109,70,67,54,54,45,49,49,53,34,53,50,51,51,6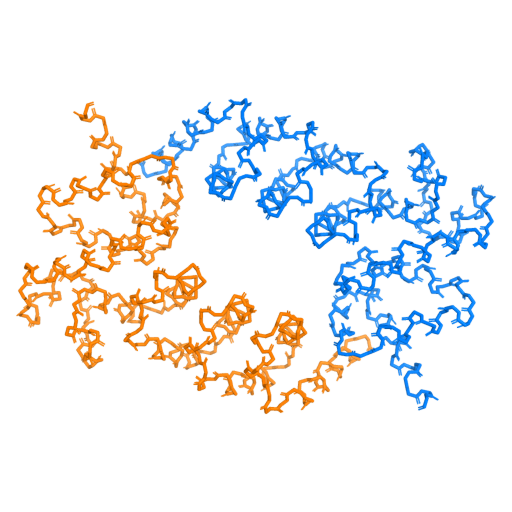1,70,39,59,95,42,52,58,66,34,33,59,26,77,69,50,17,55,41,51,41,42,35,58,73,67,45,53,71,68,54,44,50,51,53,48,60,64,32,56,89,43,45,68,69,37,37,54,27,83,46,14,39,62,45,52,52,54,50,56,75,69,40,50,72,66,52,45,50,52,51,57,57,63,40,63,72,40,52,62,66,28,47,57,30,85,48,14,24,52,48,53,38,51,50,45,70,71,37,54,73,68,55,34,45,49,60,50,45,38,49,40,29,70,65,46,30,69,35,67,80,65,49,77,52,82,58,83,47,62,70,53,43,33,60,74,69,65,53,56,65,68,59,30,53,52,42,28,46,67,53,48,48,57,17,55,74,70,67,61,58,65,43,64,64,56,27,49,51,48,51,54,47,53,72,67,45,54,71,68,61,35,48,52,54,39,56,70,49,48,60,73,67,35,63,46,23,40,85,37,75,52,20,32,52,49,45,49,52,28,51,56,55,58,68,71,97